Protein AF-A0A7V6CCB8-F1 (afdb_monomer)

Sequence (399 aa):
MPIMRLCKSWLSSVLPGAVVSAVFSAMLAVPVAVFADAPATVRFTAPTAHVDIALTGGLPVGWVYCRPACEAPDASVQSLIDAGGTGRLAWTGQNTALVQAMSNAVYVVAKTGPDIELHSTTNIAGRERIHRVHWDADRQVLRLTLDLPRGVGLAVSTGPAFVPESLPGFGAVYTDVRAVAVDDDGQRWIGEPDQPVGGPESLPAGAWAGIRSQFWSILLRAETAAQLVRKLPAANQPQLAFEFSAQAPVVVELAAGPVERSALTRIDPVLTGMLFAALWDWLRALCFGMLWLLESLHALVGNEGIAIMLLSLSVKILMYPLTRIADRWQQEVNRTQARLQPALTEIKAKYKGEEAHNRVLAVYREHGVHPLFTLKSLAGFLIQIPVFIAAFDMLGGNF

Mean predicted aligned error: 11.9 Å

Structure (mmCIF, N/CA/C/O backbone):
data_AF-A0A7V6CCB8-F1
#
_entry.id   AF-A0A7V6CCB8-F1
#
loop_
_atom_site.group_PDB
_atom_site.id
_atom_site.type_symbol
_atom_site.label_atom_id
_atom_site.label_alt_id
_atom_site.label_comp_id
_atom_site.label_asym_id
_atom_site.label_entity_id
_atom_site.label_seq_id
_atom_site.pdbx_PDB_ins_code
_atom_site.Cartn_x
_atom_site.Cartn_y
_atom_site.Cartn_z
_atom_site.occupancy
_atom_site.B_iso_or_equiv
_atom_site.auth_seq_id
_atom_site.auth_comp_id
_atom_site.auth_asym_id
_atom_site.auth_atom_id
_atom_site.pdbx_PDB_model_num
ATOM 1 N N . MET A 1 1 ? 55.515 30.101 -24.727 1.00 52.94 1 MET A N 1
ATOM 2 C CA . MET A 1 1 ? 55.603 31.221 -23.758 1.00 52.94 1 MET A CA 1
ATOM 3 C C . MET A 1 1 ? 56.298 32.526 -24.234 1.00 52.94 1 MET A C 1
ATOM 5 O O . MET A 1 1 ? 56.438 33.393 -23.378 1.00 52.94 1 MET A O 1
ATOM 9 N N . PRO A 1 2 ? 56.648 32.786 -25.522 1.00 42.22 2 PRO A N 1
ATOM 10 C CA . PRO A 1 2 ? 57.194 34.105 -25.903 1.00 42.22 2 PRO A CA 1
ATOM 11 C C . PRO A 1 2 ? 56.183 35.062 -26.576 1.00 42.22 2 PRO A C 1
ATOM 13 O O . PRO A 1 2 ? 56.384 36.270 -26.539 1.00 42.22 2 PRO A O 1
ATOM 16 N N . ILE A 1 3 ? 55.063 34.568 -27.124 1.00 48.31 3 ILE A N 1
ATOM 17 C CA . ILE A 1 3 ? 54.130 35.388 -27.933 1.00 48.31 3 ILE A CA 1
ATOM 18 C C . ILE A 1 3 ? 53.183 36.250 -27.066 1.00 48.31 3 ILE A C 1
ATOM 20 O O . ILE A 1 3 ? 52.912 37.400 -27.396 1.00 48.31 3 ILE A O 1
ATOM 24 N N . MET A 1 4 ? 52.752 35.765 -25.893 1.00 46.72 4 MET A N 1
ATOM 25 C CA . MET A 1 4 ? 51.851 36.518 -24.993 1.00 46.72 4 MET A CA 1
ATOM 26 C C . MET A 1 4 ? 52.515 37.705 -24.275 1.00 46.72 4 MET A C 1
ATOM 28 O O . MET A 1 4 ? 51.812 38.599 -23.809 1.00 46.72 4 MET A O 1
ATOM 32 N N . ARG A 1 5 ? 53.853 37.749 -24.179 1.00 49.47 5 ARG A N 1
ATOM 33 C CA . ARG A 1 5 ? 54.560 38.871 -23.531 1.00 49.47 5 ARG A CA 1
ATOM 34 C C . ARG A 1 5 ? 54.677 40.099 -24.439 1.00 49.47 5 ARG A C 1
ATOM 36 O O . ARG A 1 5 ? 54.606 41.212 -23.932 1.00 49.47 5 ARG A O 1
ATOM 43 N N . LEU A 1 6 ? 54.764 39.899 -25.756 1.00 48.75 6 LEU A N 1
ATOM 44 C CA . LEU A 1 6 ? 54.838 40.979 -26.750 1.00 48.75 6 LEU A CA 1
ATOM 45 C C . LEU A 1 6 ? 53.496 41.702 -26.938 1.00 48.75 6 LEU A C 1
ATOM 47 O O . LEU A 1 6 ? 53.465 42.919 -27.085 1.00 48.75 6 LEU A O 1
ATOM 51 N N . CYS A 1 7 ? 52.377 40.979 -26.852 1.00 46.53 7 CYS A N 1
ATOM 52 C CA . CYS A 1 7 ? 51.048 41.580 -27.009 1.00 46.53 7 CYS A CA 1
ATOM 53 C C . CYS A 1 7 ? 50.661 42.464 -25.804 1.00 46.53 7 CYS A C 1
ATOM 55 O O . CYS A 1 7 ? 50.013 43.500 -25.950 1.00 46.53 7 CYS A O 1
ATOM 57 N N . LYS A 1 8 ? 51.126 42.101 -24.598 1.00 48.50 8 LYS A N 1
ATOM 58 C CA . LYS A 1 8 ? 50.815 42.827 -23.359 1.00 48.50 8 LYS A CA 1
ATOM 59 C C . LYS A 1 8 ? 51.576 44.152 -23.227 1.00 48.50 8 LYS A C 1
ATOM 61 O O . LYS A 1 8 ? 51.022 45.088 -22.664 1.00 48.50 8 LYS A O 1
ATOM 66 N N . SER A 1 9 ? 52.802 44.251 -23.758 1.00 54.25 9 SER A N 1
ATOM 67 C CA . SER A 1 9 ? 53.572 45.507 -23.717 1.00 54.25 9 SER A CA 1
ATOM 68 C C . SER A 1 9 ? 53.127 46.522 -24.772 1.00 54.25 9 SER A C 1
ATOM 70 O O . SER A 1 9 ? 53.360 47.713 -24.595 1.00 54.25 9 SER A O 1
ATOM 72 N N . TRP A 1 10 ? 52.492 46.067 -25.858 1.00 52.97 10 TRP A N 1
ATOM 73 C CA . TRP A 1 10 ? 51.983 46.947 -26.913 1.00 52.97 10 TRP A CA 1
ATOM 74 C C . TRP A 1 10 ? 50.623 47.565 -26.553 1.00 52.97 10 TRP A C 1
ATOM 76 O O . TRP A 1 10 ? 50.388 48.733 -26.835 1.00 52.97 10 TRP A O 1
ATOM 86 N N . LEU A 1 11 ? 49.742 46.832 -25.859 1.00 47.94 11 LEU A N 1
ATOM 87 C CA . LEU A 1 11 ? 48.438 47.372 -25.440 1.00 47.94 11 LEU A CA 1
ATOM 88 C C . LEU A 1 11 ? 48.509 48.345 -24.249 1.00 47.94 11 LEU A C 1
ATOM 90 O O . LEU A 1 11 ? 47.610 49.166 -24.084 1.00 47.94 11 LEU A O 1
ATOM 94 N N . SER A 1 12 ? 49.555 48.285 -23.418 1.00 53.44 12 SER A N 1
ATOM 95 C CA . SER A 1 12 ? 49.697 49.168 -22.250 1.00 53.44 12 SER A CA 1
ATOM 96 C C . SER A 1 12 ? 50.191 50.580 -22.580 1.00 53.44 12 SER A C 1
ATOM 98 O O . SER A 1 12 ? 50.192 51.431 -21.696 1.00 53.44 12 SER A O 1
ATOM 100 N N . SER A 1 13 ? 50.638 50.840 -23.813 1.00 55.62 13 SER A N 1
ATOM 101 C CA . SER A 1 13 ? 51.188 52.142 -24.220 1.00 55.62 13 SER A CA 1
ATOM 102 C C . SER A 1 13 ? 50.172 53.082 -24.876 1.00 55.62 13 SER A C 1
ATOM 104 O O . SER A 1 13 ? 50.516 54.230 -25.142 1.00 55.62 13 SER A O 1
ATOM 106 N N . VAL A 1 14 ? 48.936 52.631 -25.134 1.00 57.66 14 VAL A N 1
ATOM 107 C CA . VAL A 1 14 ? 47.975 53.383 -25.968 1.00 57.66 14 VAL A CA 1
ATOM 108 C C . VAL A 1 14 ? 46.698 53.807 -25.221 1.00 57.66 14 VAL A C 1
ATOM 110 O O . VAL A 1 14 ? 45.989 54.683 -25.706 1.00 57.66 14 VAL A O 1
ATOM 113 N N . LEU A 1 15 ? 46.392 53.278 -24.026 1.00 50.84 15 LEU A N 1
ATOM 114 C CA . LEU A 1 15 ? 45.138 53.599 -23.317 1.00 50.84 15 LEU A CA 1
ATOM 115 C C . LEU A 1 15 ? 45.313 53.750 -21.789 1.00 50.84 15 LEU A C 1
ATOM 117 O O . LEU A 1 15 ? 46.013 52.944 -21.175 1.00 50.84 15 LEU A O 1
ATOM 121 N N . PRO A 1 16 ? 44.659 54.739 -21.139 1.00 50.66 16 PRO A N 1
ATOM 122 C CA . PRO A 1 16 ? 44.720 54.917 -19.689 1.00 50.66 16 PRO A CA 1
ATOM 123 C C . PRO A 1 16 ? 44.022 53.773 -18.928 1.00 50.66 16 PRO A C 1
ATOM 125 O O . PRO A 1 16 ? 42.971 53.264 -19.328 1.00 50.66 16 PRO A O 1
ATOM 128 N N . GLY A 1 17 ? 44.621 53.382 -17.796 1.00 53.06 17 GLY A N 1
ATOM 129 C CA . GLY A 1 17 ? 44.410 52.101 -17.100 1.00 53.06 17 GLY A CA 1
ATOM 130 C C . GLY A 1 17 ? 42.995 51.767 -16.610 1.00 53.06 17 GLY A C 1
ATOM 131 O O . GLY A 1 17 ? 42.741 50.616 -16.265 1.00 53.06 17 GLY A O 1
ATOM 132 N N . ALA A 1 18 ? 42.053 52.711 -16.628 1.00 52.09 18 ALA A N 1
ATOM 133 C CA . ALA A 1 18 ? 40.662 52.443 -16.259 1.00 52.09 18 ALA A CA 1
ATOM 134 C C . ALA A 1 18 ? 39.876 51.689 -17.354 1.00 52.09 18 ALA A C 1
ATOM 136 O O . ALA A 1 18 ? 38.945 50.953 -17.038 1.00 52.09 18 ALA A O 1
ATOM 137 N N . VAL A 1 19 ? 40.269 51.799 -18.632 1.00 50.69 19 VAL A N 1
ATOM 138 C CA . VAL A 1 19 ? 39.555 51.140 -19.748 1.00 50.69 19 VAL A CA 1
ATOM 139 C C . VAL A 1 19 ? 40.018 49.688 -19.949 1.00 50.69 19 VAL A C 1
ATOM 141 O O . VAL A 1 19 ? 39.228 48.830 -20.336 1.00 50.69 19 VAL A O 1
ATOM 144 N N . VAL A 1 20 ? 41.266 49.363 -19.591 1.00 48.66 20 VAL A N 1
ATOM 145 C CA . VAL A 1 20 ? 41.818 47.997 -19.713 1.00 48.66 20 VAL A CA 1
ATOM 146 C C . VAL A 1 20 ? 41.140 47.017 -18.744 1.00 48.66 20 VAL A C 1
ATOM 148 O O . VAL A 1 20 ? 40.927 45.860 -19.096 1.00 48.66 20 VAL A O 1
ATOM 151 N N . SER A 1 21 ? 40.731 47.480 -17.556 1.00 46.34 21 SER A N 1
ATOM 152 C CA . SER A 1 21 ? 40.032 46.642 -16.566 1.00 46.34 21 SER A CA 1
ATOM 153 C C . SER A 1 21 ? 38.568 46.360 -16.953 1.00 46.34 21 SER A C 1
ATOM 155 O O . SER A 1 21 ? 38.059 45.259 -16.734 1.00 46.34 21 SER A O 1
ATOM 157 N N . ALA A 1 22 ? 37.905 47.322 -17.609 1.00 45.19 22 ALA A N 1
ATOM 158 C CA . ALA A 1 22 ? 36.516 47.182 -18.051 1.00 45.19 22 ALA A CA 1
ATOM 159 C C . ALA A 1 22 ? 36.368 46.251 -19.271 1.00 45.19 22 ALA A C 1
ATOM 161 O O . ALA A 1 22 ? 35.414 45.481 -19.341 1.00 45.19 22 ALA A O 1
ATOM 162 N N . VAL A 1 23 ? 37.337 46.248 -20.195 1.00 41.94 23 VAL A N 1
ATOM 163 C CA . VAL A 1 23 ? 37.315 45.349 -21.366 1.00 41.94 23 VAL A CA 1
ATOM 164 C C . VAL A 1 23 ? 37.684 43.906 -20.985 1.00 41.94 23 VAL A C 1
ATOM 166 O O . VAL A 1 23 ? 37.127 42.969 -21.551 1.00 41.94 23 VAL A O 1
ATOM 169 N N . PHE A 1 24 ? 38.536 43.695 -19.972 1.00 38.91 24 PHE A N 1
ATOM 170 C CA . PHE A 1 24 ? 38.871 42.341 -19.498 1.00 38.91 24 PHE A CA 1
ATOM 171 C C . PHE A 1 24 ? 37.759 41.681 -18.663 1.00 38.91 24 PHE A C 1
ATOM 173 O O . PHE A 1 24 ? 37.654 40.457 -18.668 1.00 38.91 24 PHE A O 1
ATOM 180 N N . SER A 1 25 ? 36.893 42.461 -18.000 1.00 40.50 25 SER A N 1
ATOM 181 C CA . SER A 1 25 ? 35.710 41.918 -17.303 1.00 40.50 25 SER A CA 1
ATOM 182 C C . SER A 1 25 ? 34.526 41.629 -18.237 1.00 40.50 25 SER A C 1
ATOM 184 O O . SER A 1 25 ? 33.661 40.832 -17.886 1.00 40.50 25 SER A O 1
ATOM 186 N N . ALA A 1 26 ? 34.492 42.211 -19.441 1.00 37.66 26 ALA A N 1
ATOM 187 C CA . ALA A 1 26 ? 33.403 42.020 -20.406 1.00 37.66 26 ALA A CA 1
ATOM 188 C C . ALA A 1 26 ? 33.632 40.867 -21.412 1.00 37.66 26 ALA A C 1
ATOM 190 O O . ALA A 1 26 ? 32.767 40.606 -22.242 1.00 37.66 26 ALA A O 1
ATOM 191 N N . MET A 1 27 ? 34.765 40.153 -21.339 1.00 31.94 27 MET A N 1
ATOM 192 C CA . MET A 1 27 ? 35.111 39.050 -22.259 1.00 31.94 27 MET A CA 1
ATOM 193 C C . MET A 1 27 ? 35.117 37.647 -21.619 1.00 31.94 27 MET A C 1
ATOM 195 O O . MET A 1 27 ? 35.482 36.679 -22.280 1.00 31.94 27 MET A O 1
ATOM 199 N N . LEU A 1 28 ? 34.677 37.511 -20.361 1.00 36.91 28 LEU A N 1
ATOM 200 C CA . LEU A 1 28 ? 34.536 36.216 -19.666 1.00 36.91 28 LEU A CA 1
ATOM 201 C C . LEU A 1 28 ? 33.090 35.838 -19.309 1.00 36.91 28 LEU A C 1
ATOM 203 O O . LEU A 1 28 ? 32.867 34.833 -18.643 1.00 36.91 28 LEU A O 1
ATOM 207 N N . ALA A 1 29 ? 32.100 36.580 -19.803 1.00 35.62 29 ALA A N 1
ATOM 208 C CA . ALA A 1 29 ? 30.699 36.178 -19.745 1.00 35.62 29 ALA A CA 1
ATOM 209 C C . ALA A 1 29 ? 30.261 35.624 -21.106 1.00 35.62 29 ALA A C 1
ATOM 211 O O . ALA A 1 29 ? 29.453 36.222 -21.811 1.00 35.62 29 ALA A O 1
ATOM 212 N N . VAL A 1 30 ? 30.811 34.470 -21.488 1.00 32.53 30 VAL A N 1
ATOM 213 C CA . VAL A 1 30 ? 30.072 33.572 -22.378 1.00 32.53 30 VAL A CA 1
ATOM 214 C C . VAL A 1 30 ? 29.133 32.799 -21.456 1.00 32.53 30 VAL A C 1
ATOM 216 O O . VAL A 1 30 ? 29.627 32.010 -20.647 1.00 32.53 30 VAL A O 1
ATOM 219 N N . PRO A 1 31 ? 27.803 32.981 -21.526 1.00 32.75 31 PRO A N 1
ATOM 220 C CA . PRO A 1 31 ? 26.926 31.931 -21.064 1.00 32.75 31 PRO A CA 1
ATOM 221 C C . PRO A 1 31 ? 27.121 30.803 -22.076 1.00 32.75 31 PRO A C 1
ATOM 223 O O . PRO A 1 31 ? 26.492 30.779 -23.131 1.00 32.75 31 PRO A O 1
ATOM 226 N N . VAL A 1 32 ? 28.058 29.889 -21.806 1.00 32.75 32 VAL A N 1
ATOM 227 C CA . VAL A 1 32 ? 27.941 28.566 -22.407 1.00 32.75 32 VAL A CA 1
ATOM 228 C C . VAL A 1 32 ? 26.687 28.027 -21.762 1.00 32.75 32 VAL A C 1
ATOM 230 O O . VAL A 1 32 ? 26.670 27.700 -20.577 1.00 32.75 32 VAL A O 1
ATOM 233 N N . ALA A 1 33 ? 25.610 28.103 -22.531 1.00 30.17 33 ALA A N 1
ATOM 234 C CA . ALA A 1 33 ? 24.336 27.550 -22.179 1.00 30.17 33 ALA A CA 1
ATOM 235 C C . ALA A 1 33 ? 24.578 26.105 -21.746 1.00 30.17 33 ALA A C 1
ATOM 237 O O . ALA A 1 33 ? 24.904 25.240 -22.558 1.00 30.17 33 ALA A O 1
ATOM 238 N N . VAL A 1 34 ? 24.437 25.856 -20.448 1.00 29.64 34 VAL A N 1
ATOM 239 C CA . VAL A 1 34 ? 24.112 24.527 -19.954 1.00 29.64 34 VAL A CA 1
ATOM 240 C C . VAL A 1 34 ? 22.665 24.306 -20.382 1.00 29.64 34 VAL A C 1
ATOM 242 O O . VAL A 1 34 ? 21.737 24.440 -19.595 1.00 29.64 34 VAL A O 1
ATOM 245 N N . PHE A 1 35 ? 22.467 24.011 -21.666 1.00 30.62 35 PHE A N 1
ATOM 246 C CA . PHE A 1 35 ? 21.380 23.133 -22.052 1.00 30.62 35 PHE A CA 1
ATOM 247 C C . PHE A 1 35 ? 21.836 21.744 -21.615 1.00 30.62 35 PHE A C 1
ATOM 249 O O . PHE A 1 35 ? 22.402 20.971 -22.383 1.00 30.62 35 PHE A O 1
ATOM 256 N N . ALA A 1 36 ? 21.657 21.446 -20.328 1.00 35.00 36 ALA A N 1
ATOM 257 C CA . ALA A 1 36 ? 21.298 20.087 -19.988 1.00 35.00 36 ALA A CA 1
ATOM 258 C C . ALA A 1 36 ? 19.908 19.917 -20.604 1.00 35.00 36 ALA A C 1
ATOM 260 O O . ALA A 1 36 ? 18.915 20.305 -19.989 1.00 35.00 36 ALA A O 1
ATOM 261 N N . ASP A 1 37 ? 19.848 19.475 -21.865 1.00 41.03 37 ASP A N 1
ATOM 262 C CA . ASP A 1 37 ? 18.602 18.950 -22.408 1.00 41.03 37 ASP A CA 1
ATOM 263 C C . ASP A 1 37 ? 18.105 17.945 -21.373 1.00 41.03 37 ASP A C 1
ATOM 265 O O . ASP A 1 37 ? 18.846 17.040 -20.970 1.00 41.03 37 ASP A O 1
ATOM 269 N N . ALA A 1 38 ? 16.893 18.166 -20.859 1.00 50.81 38 ALA A N 1
ATOM 270 C CA . ALA A 1 38 ? 16.264 17.195 -19.985 1.00 50.81 38 ALA A CA 1
ATOM 271 C C . ALA A 1 38 ? 16.369 15.828 -20.681 1.00 50.81 38 ALA A C 1
ATOM 273 O O . ALA A 1 38 ? 16.126 15.759 -21.893 1.00 50.81 38 ALA A O 1
ATOM 274 N N . PRO A 1 39 ? 16.793 14.763 -19.975 1.00 62.59 39 PRO A N 1
ATOM 275 C CA . PRO A 1 39 ? 16.969 13.467 -20.609 1.00 62.59 39 PRO A CA 1
ATOM 276 C C . PRO A 1 39 ? 15.663 13.107 -21.307 1.00 62.59 39 PRO A C 1
ATOM 278 O O . PRO A 1 39 ? 14.598 13.202 -20.700 1.00 62.59 39 PRO A O 1
ATOM 281 N N . ALA A 1 40 ? 15.741 12.754 -22.590 1.00 86.31 40 ALA A N 1
ATOM 282 C CA . ALA A 1 40 ? 14.557 12.407 -23.358 1.00 86.31 40 ALA A CA 1
ATOM 283 C C . ALA A 1 40 ? 13.778 11.315 -22.610 1.00 86.31 40 ALA A C 1
ATOM 285 O O . ALA A 1 40 ? 14.355 10.291 -22.232 1.00 86.31 40 ALA A O 1
ATOM 286 N N . THR A 1 41 ? 12.492 11.552 -22.355 1.00 90.56 41 THR A N 1
ATOM 287 C CA . THR A 1 41 ? 11.627 10.618 -21.634 1.00 90.56 41 THR A CA 1
ATOM 288 C C . THR A 1 41 ? 10.541 10.055 -22.537 1.00 90.56 41 THR A C 1
ATOM 290 O O . THR A 1 41 ? 10.130 10.667 -23.524 1.00 90.56 41 THR A O 1
ATOM 293 N N . VAL A 1 42 ? 10.060 8.869 -22.178 1.00 90.38 42 VAL A N 1
ATOM 294 C CA . VAL A 1 42 ? 8.849 8.267 -22.731 1.00 90.38 42 VAL A CA 1
ATOM 295 C C . VAL A 1 42 ? 7.799 8.242 -21.630 1.00 90.38 42 VAL A C 1
ATOM 297 O O . VAL A 1 42 ? 8.058 7.711 -20.549 1.00 90.38 42 VAL A O 1
ATOM 300 N N . ARG A 1 43 ? 6.633 8.831 -21.904 1.00 91.25 43 ARG A N 1
ATOM 301 C CA . ARG A 1 43 ? 5.527 8.955 -20.952 1.00 91.25 43 ARG A CA 1
ATOM 302 C C . ARG A 1 43 ? 4.457 7.903 -21.207 1.00 91.25 43 ARG A C 1
ATOM 304 O O . ARG A 1 43 ? 3.963 7.777 -22.325 1.00 91.25 43 ARG A O 1
ATOM 311 N N . PHE A 1 44 ? 4.049 7.229 -20.141 1.00 89.81 44 PHE A N 1
ATOM 312 C CA . PHE A 1 44 ? 2.884 6.358 -20.083 1.00 89.81 44 PHE A CA 1
ATOM 313 C C . PHE A 1 44 ? 1.810 7.020 -19.232 1.00 89.81 44 PHE A C 1
ATOM 315 O O . PHE A 1 44 ? 2.110 7.552 -18.164 1.00 89.81 44 PHE A O 1
ATOM 322 N N . THR A 1 45 ? 0.563 6.997 -19.689 1.00 88.75 45 THR A N 1
ATOM 323 C CA . THR A 1 45 ? -0.559 7.625 -18.989 1.00 88.75 45 THR A CA 1
ATOM 324 C C . THR A 1 45 ? -1.627 6.599 -18.630 1.00 88.75 45 THR A C 1
ATOM 326 O O . THR A 1 45 ? -1.857 5.612 -19.327 1.00 88.75 45 THR A O 1
ATOM 329 N N . ALA A 1 46 ? -2.282 6.846 -17.507 1.00 88.56 46 ALA A N 1
ATOM 330 C CA . ALA A 1 46 ? -3.512 6.225 -17.053 1.00 88.56 46 ALA A CA 1
ATOM 331 C C . ALA A 1 46 ? -4.409 7.338 -16.475 1.00 88.56 46 ALA A C 1
ATOM 333 O O . ALA A 1 46 ? -3.914 8.432 -16.189 1.00 88.56 46 ALA A O 1
ATOM 334 N N . PRO A 1 47 ? -5.712 7.095 -16.254 1.00 88.00 47 PRO A N 1
ATOM 335 C CA . PRO A 1 47 ? -6.614 8.137 -15.766 1.00 88.00 47 PRO A CA 1
ATOM 336 C C . PRO A 1 47 ? -6.137 8.821 -14.476 1.00 88.00 47 PRO A C 1
ATOM 338 O O . PRO A 1 47 ? -6.252 10.036 -14.359 1.00 88.00 47 PRO A O 1
ATOM 341 N N . THR A 1 48 ? -5.558 8.072 -13.532 1.00 91.62 48 THR A N 1
ATOM 342 C CA . THR A 1 48 ? -5.125 8.591 -12.217 1.00 91.62 48 THR A CA 1
ATOM 343 C C . THR A 1 48 ? -3.613 8.560 -11.997 1.00 91.62 48 THR A C 1
ATOM 345 O O . THR A 1 48 ? -3.154 8.832 -10.892 1.00 91.62 48 THR A O 1
ATOM 348 N N . ALA A 1 49 ? -2.817 8.231 -13.017 1.00 92.19 49 ALA A N 1
ATOM 349 C CA . ALA A 1 49 ? -1.365 8.196 -12.881 1.00 92.19 49 ALA A CA 1
ATOM 350 C C . ALA A 1 49 ? -0.651 8.399 -14.217 1.00 92.19 49 ALA A C 1
ATOM 352 O O . ALA A 1 49 ? -1.175 8.057 -15.274 1.00 92.19 49 ALA A O 1
ATOM 353 N N . HIS A 1 50 ? 0.580 8.894 -14.176 1.00 91.81 50 HIS A N 1
ATOM 354 C CA . HIS A 1 50 ? 1.485 8.806 -15.317 1.00 91.81 50 HIS A CA 1
ATOM 355 C C . HIS A 1 50 ? 2.907 8.485 -14.869 1.00 91.81 50 HIS A C 1
ATOM 357 O O . HIS A 1 50 ? 3.327 8.837 -13.763 1.00 91.81 50 HIS A O 1
ATOM 363 N N . VAL A 1 51 ? 3.634 7.800 -15.746 1.00 93.19 51 VAL A N 1
ATOM 364 C CA . VAL A 1 51 ? 4.994 7.324 -15.504 1.00 93.19 51 VAL A CA 1
ATOM 365 C C . VAL A 1 51 ? 5.892 7.780 -16.641 1.00 93.19 51 VAL A C 1
ATOM 367 O O . VAL A 1 51 ? 5.593 7.539 -17.809 1.00 93.19 51 VAL A O 1
ATOM 370 N N . ASP A 1 52 ? 7.007 8.408 -16.290 1.00 92.88 52 ASP A N 1
ATOM 371 C CA . ASP A 1 52 ? 8.017 8.888 -17.224 1.00 92.88 52 ASP A CA 1
ATOM 372 C C . ASP A 1 52 ? 9.274 8.028 -17.103 1.00 92.88 52 ASP A C 1
ATOM 374 O O . ASP A 1 52 ? 9.869 7.923 -16.027 1.00 92.88 52 ASP A O 1
ATOM 378 N N . ILE A 1 53 ? 9.704 7.428 -18.211 1.00 92.69 53 ILE A N 1
ATOM 379 C CA . ILE A 1 53 ? 10.925 6.619 -18.291 1.00 92.69 53 ILE A CA 1
ATOM 380 C C . ILE A 1 53 ? 11.996 7.401 -19.026 1.00 92.69 53 ILE A C 1
ATOM 382 O O . ILE A 1 53 ? 11.772 7.836 -20.154 1.00 92.69 53 ILE A O 1
ATOM 386 N N . ALA A 1 54 ? 13.171 7.547 -18.419 1.00 92.38 54 ALA A N 1
ATOM 387 C CA . ALA A 1 54 ? 14.298 8.178 -19.087 1.00 92.38 54 ALA A CA 1
ATOM 388 C C . ALA A 1 54 ? 14.937 7.226 -20.101 1.00 92.38 54 ALA A C 1
ATOM 390 O O . ALA A 1 54 ? 15.276 6.084 -19.785 1.00 92.38 54 ALA A O 1
ATOM 391 N N . LEU A 1 55 ? 15.180 7.733 -21.310 1.00 92.19 55 LEU A N 1
ATOM 392 C CA . LEU A 1 55 ? 15.972 7.042 -22.327 1.00 92.19 55 LEU A CA 1
ATOM 393 C C . LEU A 1 55 ? 17.454 6.955 -21.942 1.00 92.19 55 LEU A C 1
ATOM 395 O O . LEU A 1 55 ? 18.189 6.148 -22.494 1.00 92.19 55 LEU A O 1
ATOM 399 N N . THR A 1 56 ? 17.904 7.735 -20.963 1.00 92.06 56 THR A N 1
ATOM 400 C CA . THR A 1 56 ? 19.177 7.514 -20.273 1.00 92.06 56 THR A CA 1
ATOM 401 C C . THR A 1 56 ? 18.951 6.614 -19.064 1.00 92.06 56 THR A C 1
ATOM 403 O O . THR A 1 56 ? 18.134 6.926 -18.200 1.00 92.06 56 THR A O 1
ATOM 406 N N . GLY A 1 57 ? 19.661 5.496 -18.990 1.00 90.62 57 GLY A N 1
ATOM 407 C CA . GLY A 1 57 ? 19.543 4.524 -17.908 1.00 90.62 57 GLY A CA 1
ATOM 408 C C . GLY A 1 57 ? 18.352 3.572 -18.034 1.00 90.62 57 GLY A C 1
ATOM 409 O O . GLY A 1 57 ? 18.429 2.478 -17.484 1.00 90.62 57 GLY A O 1
ATOM 410 N N . GLY A 1 58 ? 17.296 3.925 -18.776 1.00 90.56 58 GLY A N 1
ATOM 411 C CA . GLY A 1 58 ? 16.179 3.024 -19.084 1.00 90.56 58 GLY A CA 1
ATOM 412 C C . GLY A 1 58 ? 15.268 2.712 -17.891 1.00 90.56 58 GLY A C 1
ATOM 413 O O . GLY A 1 58 ? 14.653 1.648 -17.862 1.00 90.56 58 GLY A O 1
ATOM 414 N N . LEU A 1 59 ? 15.206 3.603 -16.895 1.00 93.12 59 LEU A N 1
ATOM 415 C CA . LEU A 1 59 ? 14.407 3.441 -15.675 1.00 93.12 59 LEU A CA 1
ATOM 416 C C . LEU A 1 59 ? 13.366 4.563 -15.512 1.00 93.12 59 LEU A C 1
ATOM 418 O O . LEU A 1 59 ? 13.542 5.649 -16.077 1.00 93.12 59 LEU A O 1
ATOM 422 N N . PRO A 1 60 ? 12.298 4.332 -14.722 1.00 93.25 60 PRO A N 1
ATOM 423 C CA . PRO A 1 60 ? 11.364 5.380 -14.326 1.00 93.25 60 PRO A CA 1
ATOM 424 C C . PRO A 1 60 ? 12.069 6.514 -13.577 1.00 93.25 60 PRO A C 1
ATOM 426 O O .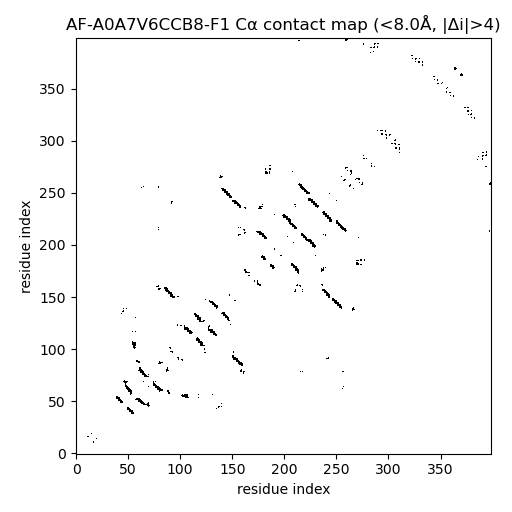 PRO A 1 60 ? 12.757 6.284 -12.581 1.00 93.25 60 PRO A O 1
ATOM 429 N N . VAL A 1 61 ? 11.866 7.739 -14.053 1.00 92.38 61 VAL A N 1
ATOM 430 C CA . VAL A 1 61 ? 12.363 8.985 -13.444 1.00 92.38 61 VAL A CA 1
ATOM 431 C C . VAL A 1 61 ? 11.237 9.899 -12.977 1.00 92.38 61 VAL A C 1
ATOM 433 O O . VAL A 1 61 ? 11.490 10.831 -12.224 1.00 92.38 61 VAL A O 1
ATOM 436 N N . GLY A 1 62 ? 10.002 9.628 -13.399 1.00 91.75 62 GLY A N 1
ATOM 437 C CA . GLY A 1 62 ? 8.804 10.301 -12.921 1.00 91.75 62 GLY A CA 1
ATOM 438 C C . GLY A 1 62 ? 7.710 9.280 -12.649 1.00 91.75 62 GLY A C 1
ATOM 439 O O . GLY A 1 62 ? 7.453 8.419 -13.487 1.00 91.75 62 GLY A O 1
ATOM 440 N N . TRP A 1 63 ? 7.065 9.368 -11.492 1.00 93.19 63 TRP A N 1
ATOM 441 C CA . TRP A 1 63 ? 5.835 8.635 -11.210 1.00 93.19 63 TRP A CA 1
ATOM 442 C C . TRP A 1 63 ? 4.909 9.538 -10.425 1.00 93.19 63 TRP A C 1
ATOM 444 O O . TRP A 1 63 ? 5.208 9.920 -9.292 1.00 93.19 63 TRP A O 1
ATOM 454 N N . VAL A 1 64 ? 3.785 9.876 -11.038 1.00 92.25 64 VAL A N 1
ATOM 455 C CA . VAL A 1 64 ? 2.854 10.864 -10.514 1.00 92.25 64 VAL A CA 1
ATOM 456 C C . VAL A 1 64 ? 1.482 10.232 -10.377 1.00 92.25 64 VAL A C 1
ATOM 458 O O . VAL A 1 64 ? 1.003 9.577 -11.300 1.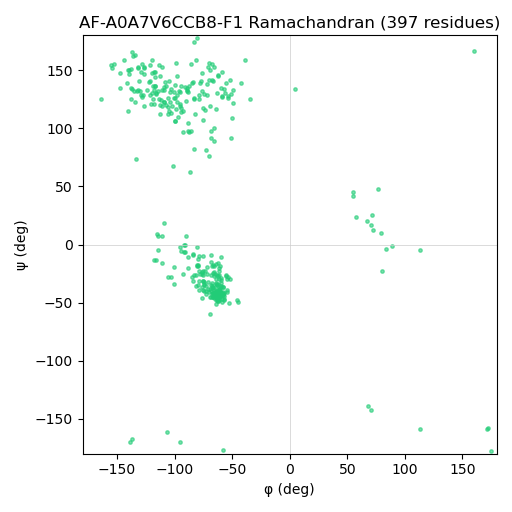00 92.25 64 VAL A O 1
ATOM 461 N N . TYR A 1 65 ? 0.856 10.453 -9.226 1.00 92.38 65 TYR A N 1
ATOM 462 C CA . TYR A 1 65 ? -0.528 10.101 -8.948 1.00 92.38 65 TYR A CA 1
ATOM 463 C C . TYR A 1 65 ? -1.401 11.357 -8.976 1.00 92.38 65 TYR A C 1
ATOM 465 O O . TYR A 1 65 ? -0.986 12.413 -8.492 1.00 92.38 65 TYR A O 1
ATOM 473 N N . CYS A 1 66 ? -2.607 11.241 -9.524 1.00 92.06 66 C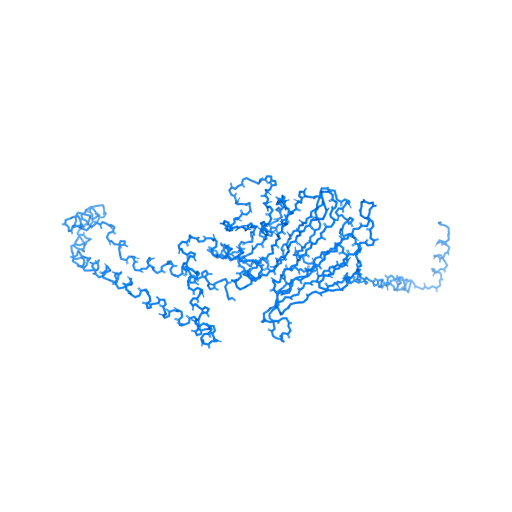YS A N 1
ATOM 474 C CA . CYS A 1 66 ? -3.563 12.335 -9.638 1.00 92.06 66 CYS A CA 1
ATOM 475 C C . CYS A 1 66 ? -4.942 11.913 -9.127 1.00 92.06 66 CYS A C 1
ATOM 477 O O . CYS A 1 66 ? -5.408 10.816 -9.441 1.00 92.06 66 CYS A O 1
ATOM 479 N N . ARG A 1 67 ? -5.644 12.812 -8.432 1.00 88.38 67 ARG A N 1
ATOM 480 C CA . ARG A 1 67 ? -7.044 12.615 -8.025 1.00 88.38 67 ARG A CA 1
ATOM 481 C C . ARG A 1 67 ? -7.879 13.857 -8.381 1.00 88.38 67 ARG A C 1
ATOM 483 O O . ARG A 1 67 ? -7.442 14.960 -8.072 1.00 88.38 67 ARG A O 1
ATOM 490 N N . PRO A 1 68 ? -9.073 13.719 -8.994 1.00 86.94 68 PRO A N 1
ATOM 491 C CA . PRO A 1 68 ? -9.728 12.469 -9.394 1.00 86.94 68 PRO A CA 1
ATOM 492 C C . PRO A 1 68 ? -9.159 11.846 -10.678 1.00 86.94 68 PRO A C 1
ATOM 494 O O . PRO A 1 68 ? -9.258 10.637 -10.839 1.00 86.94 68 PRO A O 1
ATOM 497 N N . ALA A 1 69 ? -8.558 12.638 -11.570 1.00 91.12 69 ALA A N 1
ATOM 498 C CA . ALA A 1 69 ? -7.881 12.173 -12.780 1.00 91.12 69 ALA A CA 1
ATOM 499 C C . ALA A 1 69 ? -6.805 13.183 -13.202 1.00 91.12 69 ALA A C 1
ATOM 501 O O . ALA A 1 69 ? -6.964 14.371 -12.942 1.00 91.12 69 ALA A O 1
ATOM 502 N N . CYS A 1 70 ? -5.741 12.751 -13.880 1.00 89.25 70 CYS A N 1
ATOM 503 C CA . CYS A 1 70 ? -4.647 13.640 -14.296 1.00 89.25 70 CYS A CA 1
ATOM 504 C C . CYS A 1 70 ? -5.064 14.699 -15.333 1.00 89.25 70 CYS A C 1
ATOM 506 O O . CYS A 1 70 ? -4.360 15.688 -15.501 1.00 89.25 70 CYS A O 1
ATOM 508 N N . GLU A 1 71 ? -6.187 14.502 -16.026 1.00 90.06 71 GLU A N 1
ATOM 509 C CA . GLU A 1 71 ? -6.729 15.458 -17.002 1.00 90.06 71 GLU A CA 1
ATOM 510 C C . GLU A 1 71 ? -7.672 16.497 -16.371 1.00 90.06 71 GLU A C 1
ATOM 512 O O . GLU A 1 71 ? -8.048 17.468 -17.029 1.00 90.06 71 GLU A O 1
ATOM 517 N N . ALA A 1 72 ? -8.075 16.308 -15.108 1.00 91.56 72 ALA A N 1
ATOM 518 C CA . ALA A 1 72 ? -8.994 17.223 -14.442 1.00 91.56 72 ALA A CA 1
ATOM 519 C C . ALA A 1 72 ? -8.298 18.563 -14.111 1.00 91.56 72 ALA A C 1
ATOM 521 O O . ALA A 1 72 ? -7.154 18.564 -13.653 1.00 91.56 72 ALA A O 1
ATOM 522 N N . PRO A 1 73 ? -8.969 19.715 -14.309 1.00 89.50 73 PRO A N 1
ATOM 523 C CA . PRO A 1 73 ? -8.363 21.036 -14.115 1.00 89.50 73 PRO A CA 1
ATOM 524 C C . PRO A 1 73 ? -8.002 21.340 -12.653 1.00 89.50 73 PRO A C 1
ATOM 526 O O . PRO A 1 73 ? -7.124 22.157 -12.391 1.00 89.50 73 PRO A O 1
ATOM 529 N N . ASP A 1 74 ? -8.675 20.691 -11.708 1.00 90.31 74 ASP A N 1
ATOM 530 C CA . ASP A 1 74 ? -8.513 20.808 -10.260 1.00 90.31 74 ASP A CA 1
ATOM 531 C C . ASP A 1 74 ? -7.870 19.557 -9.638 1.00 90.31 74 ASP A C 1
ATOM 533 O O . ASP A 1 74 ? -7.971 19.338 -8.430 1.00 90.31 74 ASP A O 1
ATOM 537 N N . ALA A 1 75 ? -7.203 18.732 -10.453 1.00 89.38 75 ALA A N 1
ATOM 538 C CA . ALA A 1 75 ? -6.564 17.516 -9.980 1.00 89.38 75 ALA A CA 1
ATOM 539 C C . ALA A 1 75 ? -5.512 17.817 -8.905 1.00 89.38 75 ALA A C 1
ATOM 541 O O . ALA A 1 75 ? -4.578 18.594 -9.122 1.00 89.38 75 ALA A O 1
ATOM 542 N N . SER A 1 76 ? -5.615 17.143 -7.761 1.00 89.00 76 SER A N 1
ATOM 543 C CA . SER A 1 76 ? -4.511 17.080 -6.813 1.00 89.00 76 SER A CA 1
ATOM 544 C C . SER A 1 76 ? -3.452 16.132 -7.364 1.00 89.00 76 SER A C 1
ATOM 546 O O . SER A 1 76 ? -3.758 15.020 -7.796 1.00 89.00 76 SER A O 1
ATOM 548 N N . VAL A 1 77 ? -2.203 16.592 -7.387 1.00 90.06 77 VAL A N 1
ATOM 549 C CA . VAL A 1 77 ? -1.082 15.879 -8.003 1.00 90.06 77 VAL A CA 1
ATOM 550 C C . VAL A 1 77 ? -0.039 15.580 -6.940 1.00 90.06 77 VAL A C 1
ATOM 552 O O . VAL A 1 77 ? 0.449 16.492 -6.273 1.00 90.06 77 VAL A O 1
ATOM 555 N N . GLN A 1 78 ? 0.333 14.310 -6.811 1.00 90.50 78 GLN A N 1
ATOM 556 C CA . GLN A 1 78 ? 1.410 13.871 -5.938 1.00 90.50 78 GLN A CA 1
ATOM 557 C C . GLN A 1 78 ? 2.491 13.166 -6.752 1.00 90.50 78 GLN A C 1
ATOM 559 O O . GLN A 1 78 ? 2.244 12.137 -7.378 1.00 90.50 78 GLN A O 1
ATOM 564 N N . SER A 1 79 ? 3.714 13.690 -6.696 1.00 90.50 79 SER A N 1
ATOM 565 C CA . SER A 1 79 ? 4.883 12.997 -7.237 1.00 90.50 79 SER A CA 1
ATOM 566 C C . SER A 1 79 ? 5.417 11.994 -6.215 1.00 90.50 79 SER A C 1
ATOM 568 O O . SER A 1 79 ? 5.658 12.362 -5.063 1.00 90.50 79 SER A O 1
ATOM 570 N N . LEU A 1 80 ? 5.570 10.735 -6.624 1.00 89.50 80 LEU A N 1
ATOM 571 C CA . LEU A 1 80 ? 6.121 9.638 -5.818 1.00 89.50 80 LEU A CA 1
ATOM 572 C C . LEU A 1 80 ? 7.584 9.357 -6.179 1.00 89.50 80 LEU A C 1
ATOM 574 O O . LEU A 1 80 ? 8.384 9.013 -5.308 1.00 89.50 80 LEU A O 1
ATOM 578 N N . ILE A 1 81 ? 7.918 9.535 -7.458 1.00 89.81 81 ILE A N 1
ATOM 579 C CA . ILE A 1 81 ? 9.269 9.476 -8.019 1.00 89.81 81 ILE A CA 1
ATOM 580 C C . ILE A 1 81 ? 9.456 10.745 -8.845 1.00 89.81 81 ILE A C 1
ATOM 582 O O . ILE A 1 81 ? 8.614 11.045 -9.693 1.00 89.81 81 ILE A O 1
ATOM 586 N N . ASP A 1 82 ? 10.537 11.483 -8.607 1.00 84.44 82 ASP A N 1
ATOM 587 C CA . ASP A 1 82 ? 10.783 12.781 -9.224 1.00 84.44 82 ASP A CA 1
ATOM 588 C C . ASP A 1 82 ? 12.201 12.924 -9.790 1.00 84.44 82 ASP A C 1
ATOM 590 O O . ASP A 1 82 ? 13.214 12.656 -9.138 1.00 84.44 82 ASP A O 1
ATOM 594 N N . ALA A 1 83 ? 12.278 13.413 -11.029 1.00 68.81 83 ALA A N 1
ATOM 595 C CA . ALA A 1 83 ? 13.536 13.663 -11.712 1.00 68.81 83 ALA A CA 1
ATOM 596 C C . ALA A 1 83 ? 14.276 14.826 -11.025 1.00 68.81 83 ALA A C 1
ATOM 598 O O . ALA A 1 83 ? 13.989 15.994 -11.271 1.00 68.81 83 ALA A O 1
ATOM 599 N N . GLY A 1 84 ? 15.225 14.492 -10.146 1.00 63.88 84 GLY A N 1
ATOM 600 C CA . GLY A 1 84 ? 16.037 15.453 -9.389 1.00 63.88 84 GLY A CA 1
ATOM 601 C C . GLY A 1 84 ? 15.793 15.463 -7.877 1.00 63.88 84 GLY A C 1
ATOM 602 O O . GLY A 1 84 ? 16.530 16.149 -7.167 1.00 63.88 84 GLY A O 1
ATOM 603 N N . GLY A 1 85 ? 14.821 14.698 -7.372 1.00 70.12 85 GLY A N 1
ATOM 604 C CA . GLY A 1 85 ? 14.581 14.549 -5.938 1.00 70.12 85 GLY A CA 1
ATOM 605 C C . GLY A 1 85 ? 15.252 13.324 -5.317 1.00 70.12 85 GLY A C 1
ATOM 606 O O . GLY A 1 85 ? 16.102 12.651 -5.910 1.00 70.12 85 GLY A O 1
ATOM 607 N N . THR A 1 86 ? 14.891 13.037 -4.064 1.00 72.56 86 THR A N 1
ATOM 608 C CA . THR A 1 86 ? 15.401 11.864 -3.333 1.00 72.56 86 THR A CA 1
ATOM 609 C C . THR A 1 86 ? 14.665 10.576 -3.709 1.00 72.56 86 THR A C 1
ATOM 611 O O . THR A 1 86 ? 15.193 9.488 -3.465 1.00 72.56 86 THR A O 1
ATOM 614 N N . GLY A 1 87 ? 13.479 10.683 -4.321 1.00 82.31 87 GLY A N 1
ATOM 615 C CA . GLY A 1 87 ? 12.650 9.559 -4.740 1.00 82.31 87 GLY A CA 1
ATOM 616 C C . GLY A 1 87 ? 13.011 9.090 -6.135 1.00 82.31 87 GLY A C 1
ATOM 617 O O . GLY A 1 87 ? 12.673 9.752 -7.108 1.00 82.31 87 GLY A O 1
ATOM 618 N N . ARG A 1 88 ? 13.706 7.956 -6.250 1.00 88.38 88 ARG A N 1
ATOM 619 C CA . ARG A 1 88 ? 14.200 7.466 -7.542 1.00 88.38 88 ARG A CA 1
ATOM 620 C C . ARG A 1 88 ? 14.363 5.958 -7.579 1.00 88.38 88 ARG A C 1
ATOM 622 O O . ARG A 1 88 ? 14.606 5.314 -6.557 1.00 88.38 88 ARG A O 1
ATOM 629 N N . LEU A 1 89 ? 14.305 5.425 -8.796 1.00 91.56 89 LEU A N 1
ATOM 630 C CA . LEU A 1 89 ? 14.852 4.117 -9.116 1.00 91.56 89 LEU A CA 1
ATOM 631 C C . LEU A 1 89 ? 16.269 4.283 -9.659 1.00 91.56 89 LEU A C 1
ATOM 633 O O . LEU A 1 89 ? 16.539 5.165 -10.473 1.00 91.56 89 LEU A O 1
ATOM 637 N N . ALA A 1 90 ? 17.183 3.434 -9.206 1.00 92.00 90 ALA A N 1
ATOM 638 C CA . ALA A 1 90 ? 18.572 3.465 -9.636 1.00 92.00 90 ALA A CA 1
ATOM 639 C C . ALA A 1 90 ? 19.129 2.056 -9.822 1.00 92.00 90 ALA A C 1
ATOM 641 O O . ALA A 1 90 ? 18.756 1.123 -9.115 1.00 92.00 90 ALA A O 1
ATOM 642 N N . TRP A 1 91 ? 20.083 1.912 -10.736 1.00 92.81 91 TRP A N 1
ATOM 643 C CA . TRP A 1 91 ? 20.889 0.700 -10.819 1.00 92.81 91 TRP A CA 1
ATOM 644 C C . TRP A 1 91 ? 21.775 0.567 -9.576 1.00 92.81 91 TRP A C 1
ATOM 646 O O . TRP A 1 91 ? 22.338 1.545 -9.084 1.00 92.81 91 TRP A O 1
ATOM 656 N N . THR A 1 92 ? 21.928 -0.656 -9.077 1.00 91.44 92 THR A N 1
ATOM 657 C CA . THR A 1 92 ? 22.810 -0.987 -7.947 1.00 91.44 92 THR A CA 1
ATOM 658 C C . THR A 1 92 ? 23.629 -2.229 -8.269 1.00 91.44 92 THR A C 1
ATOM 660 O O . THR A 1 92 ? 23.320 -2.960 -9.206 1.00 91.44 92 THR A O 1
ATOM 663 N N . GLY A 1 93 ? 24.702 -2.464 -7.524 1.00 88.38 93 GLY A N 1
ATOM 664 C CA . GLY A 1 93 ? 25.578 -3.610 -7.722 1.00 88.38 93 GLY A CA 1
ATOM 665 C C . GLY A 1 93 ? 26.952 -3.398 -7.107 1.00 88.38 93 GLY A C 1
ATOM 666 O O . GLY A 1 93 ? 27.329 -2.279 -6.754 1.00 88.38 93 GLY A O 1
ATOM 667 N N . GLN A 1 94 ? 27.715 -4.482 -6.992 1.00 85.75 94 GLN A N 1
ATOM 668 C CA . GLN A 1 94 ? 29.071 -4.441 -6.432 1.00 85.75 94 GLN A CA 1
ATOM 669 C C . GLN A 1 94 ? 30.088 -3.834 -7.413 1.00 85.75 94 GLN A C 1
ATOM 671 O O . GLN A 1 94 ? 31.044 -3.181 -7.002 1.00 85.75 94 GLN A O 1
ATOM 676 N N . ASN A 1 95 ? 29.878 -4.019 -8.722 1.00 89.06 95 ASN A N 1
ATOM 677 C CA . ASN A 1 95 ? 30.738 -3.462 -9.763 1.00 89.06 95 ASN A CA 1
ATOM 678 C C . ASN A 1 95 ? 30.274 -2.048 -10.144 1.00 89.06 95 ASN A C 1
ATOM 680 O O . ASN A 1 95 ? 29.383 -1.875 -10.975 1.00 89.06 95 ASN A O 1
ATOM 684 N N . THR A 1 96 ? 30.901 -1.032 -9.551 1.00 90.25 96 THR A N 1
ATOM 685 C CA . THR A 1 96 ? 30.550 0.383 -9.757 1.00 90.25 96 THR A CA 1
ATOM 686 C C . THR A 1 96 ? 30.687 0.836 -11.209 1.00 90.25 96 THR A C 1
ATOM 688 O O . THR A 1 96 ? 29.836 1.582 -11.685 1.00 90.25 96 THR A O 1
ATOM 691 N N . ALA A 1 97 ? 31.696 0.351 -11.940 1.00 90.44 97 ALA A N 1
ATOM 692 C CA . ALA A 1 97 ? 31.873 0.676 -13.356 1.00 90.44 97 ALA A CA 1
ATOM 693 C C . ALA A 1 97 ? 30.709 0.143 -14.203 1.00 90.44 97 ALA A C 1
ATOM 695 O O . ALA A 1 97 ? 30.215 0.831 -15.093 1.00 90.44 97 ALA A O 1
ATOM 696 N N . LEU A 1 98 ? 30.227 -1.062 -13.891 1.00 90.31 98 LEU A N 1
ATOM 697 C CA . LEU A 1 98 ? 29.081 -1.663 -14.567 1.00 90.31 98 LEU A CA 1
ATOM 698 C C . LEU A 1 98 ? 27.766 -0.954 -14.214 1.00 90.31 98 LEU A C 1
ATOM 700 O O . LEU A 1 98 ? 26.958 -0.697 -15.100 1.00 90.31 98 LEU A O 1
ATOM 704 N N . VAL A 1 99 ? 27.571 -0.581 -12.946 1.00 91.25 99 VAL A N 1
ATOM 705 C CA . VAL A 1 99 ? 26.415 0.220 -12.499 1.00 91.25 99 VAL A CA 1
ATOM 706 C C . VAL A 1 99 ? 26.395 1.593 -13.176 1.00 91.25 99 VAL A C 1
ATOM 708 O O . VAL A 1 99 ? 25.338 2.059 -13.605 1.00 91.25 99 VAL A O 1
ATOM 711 N N . GLN A 1 100 ? 27.557 2.230 -13.321 1.00 91.81 100 GLN A N 1
ATOM 712 C CA . GLN A 1 100 ? 27.689 3.501 -14.027 1.00 91.81 100 GLN A CA 1
ATOM 713 C C . GLN A 1 100 ? 27.438 3.338 -15.532 1.00 91.81 100 GLN A C 1
ATOM 715 O O . GLN A 1 100 ? 26.755 4.171 -16.120 1.00 91.81 100 GLN A O 1
ATOM 720 N N . ALA A 1 101 ? 27.919 2.249 -16.144 1.00 91.50 101 ALA A N 1
ATOM 721 C CA . ALA A 1 101 ? 27.620 1.927 -17.538 1.00 91.50 101 ALA A CA 1
ATOM 722 C C . ALA A 1 101 ? 26.113 1.733 -17.766 1.00 91.50 101 ALA A C 1
ATOM 724 O O . ALA A 1 101 ? 25.585 2.278 -18.727 1.00 91.50 101 ALA A O 1
ATOM 725 N N . MET A 1 102 ? 25.414 1.036 -16.862 1.00 92.62 102 MET A N 1
ATOM 726 C CA . MET A 1 102 ? 23.951 0.897 -16.905 1.00 92.62 102 MET A CA 1
ATOM 727 C C . MET A 1 102 ? 23.243 2.247 -16.737 1.00 92.62 102 MET A C 1
ATOM 729 O O . MET A 1 102 ? 22.351 2.567 -17.510 1.00 92.62 102 MET A O 1
ATOM 733 N N . SER A 1 103 ? 23.662 3.063 -15.764 1.00 91.88 103 SER A N 1
ATOM 734 C CA . SER A 1 103 ? 23.061 4.380 -15.484 1.00 91.88 103 SER A CA 1
ATOM 735 C C . SER A 1 103 ? 23.224 5.378 -16.629 1.00 91.88 103 SER A C 1
ATOM 737 O O . SER A 1 103 ? 22.334 6.188 -16.865 1.00 91.88 103 SER A O 1
ATOM 739 N N . ASN A 1 104 ? 24.341 5.299 -17.353 1.00 92.56 104 ASN A N 1
ATOM 740 C CA . ASN A 1 104 ? 24.654 6.192 -18.467 1.00 92.56 104 ASN A CA 1
ATOM 741 C C . ASN A 1 104 ? 24.263 5.614 -19.832 1.00 92.56 104 ASN A C 1
ATOM 743 O O . ASN A 1 104 ? 24.469 6.274 -20.850 1.00 92.56 104 ASN A O 1
ATOM 747 N N . ALA A 1 105 ? 23.747 4.384 -19.874 1.00 91.44 105 ALA A N 1
ATOM 748 C CA . ALA A 1 105 ? 23.379 3.739 -21.119 1.00 91.44 105 ALA A CA 1
ATOM 749 C C . ALA A 1 105 ? 22.261 4.517 -21.810 1.00 91.44 105 ALA A C 1
ATOM 751 O O . ALA A 1 105 ? 21.239 4.832 -21.201 1.00 91.44 105 ALA A O 1
ATOM 752 N N . VAL A 1 106 ? 22.456 4.806 -23.091 1.00 92.06 106 VAL A N 1
ATOM 753 C CA . VAL A 1 106 ? 21.434 5.443 -23.919 1.00 92.06 106 VAL A CA 1
ATOM 754 C C . VAL A 1 106 ? 20.569 4.358 -24.541 1.00 92.06 106 VAL A C 1
ATOM 756 O O . VAL A 1 106 ? 21.081 3.381 -25.088 1.00 92.06 106 VAL A O 1
ATOM 759 N N . TYR A 1 107 ? 19.260 4.535 -24.450 1.00 91.81 107 TYR A N 1
ATOM 760 C CA . TYR A 1 107 ? 18.252 3.672 -25.034 1.00 91.81 107 TYR A CA 1
ATOM 761 C C . TYR A 1 107 ? 17.519 4.404 -26.150 1.00 91.81 107 TYR A C 1
ATOM 763 O O . TYR A 1 107 ? 17.266 5.605 -26.075 1.00 91.81 107 TYR A O 1
ATOM 771 N N . VAL A 1 108 ? 17.146 3.657 -27.180 1.00 90.12 108 VAL A N 1
ATOM 772 C CA . VAL A 1 108 ? 16.237 4.113 -28.229 1.00 90.12 108 VAL A CA 1
ATOM 773 C C . VAL A 1 108 ? 14.985 3.255 -28.217 1.00 90.12 108 VAL A C 1
ATOM 775 O O . VAL A 1 108 ? 15.027 2.069 -27.886 1.00 90.12 108 VAL A O 1
ATOM 778 N N . VAL A 1 109 ? 13.860 3.860 -28.583 1.00 90.81 109 VAL A N 1
ATOM 779 C CA . VAL A 1 109 ? 12.602 3.134 -28.744 1.00 90.81 109 VAL A CA 1
ATOM 780 C C . VAL A 1 109 ? 12.668 2.349 -30.052 1.00 90.81 109 VAL A C 1
ATOM 782 O O . VAL A 1 109 ? 12.612 2.931 -31.132 1.00 90.81 109 VAL A O 1
ATOM 785 N N . ALA A 1 110 ? 12.810 1.030 -29.951 1.00 83.25 110 ALA A N 1
ATOM 786 C CA . ALA A 1 110 ? 12.910 0.131 -31.098 1.00 83.25 110 ALA A CA 1
ATOM 787 C C . ALA A 1 110 ? 11.533 -0.264 -31.650 1.00 83.25 110 ALA A C 1
ATOM 789 O O . ALA A 1 110 ? 11.374 -0.478 -32.852 1.00 83.25 110 ALA A O 1
ATOM 790 N N . LYS A 1 111 ? 10.524 -0.350 -30.777 1.00 81.69 111 LYS A N 1
ATOM 791 C CA . LYS A 1 111 ? 9.148 -0.683 -31.150 1.00 81.69 111 LYS A CA 1
ATOM 792 C C . LYS A 1 111 ? 8.161 0.025 -30.231 1.00 81.69 111 LYS A C 1
ATOM 794 O O . LYS A 1 111 ? 8.335 0.016 -29.014 1.00 81.69 111 LYS A O 1
ATOM 799 N N . THR A 1 112 ? 7.126 0.606 -30.831 1.00 75.50 112 THR A N 1
ATOM 800 C CA . THR A 1 112 ? 5.963 1.171 -30.141 1.00 75.50 112 THR A CA 1
ATOM 801 C C . THR A 1 112 ? 4.742 0.275 -30.369 1.00 75.50 112 THR A C 1
ATOM 803 O O . THR A 1 112 ? 4.551 -0.288 -31.448 1.00 75.50 112 THR A O 1
ATOM 806 N N . GLY A 1 113 ? 3.941 0.086 -29.324 1.00 68.31 113 GLY A N 1
ATOM 807 C CA . GLY A 1 113 ? 2.806 -0.835 -29.274 1.00 68.31 113 GLY A CA 1
ATOM 808 C C . GLY A 1 113 ? 2.258 -0.912 -27.842 1.00 68.31 113 GLY A C 1
ATOM 809 O O . GLY A 1 113 ? 2.519 0.010 -27.070 1.00 68.31 113 GLY A O 1
ATOM 810 N N . PRO A 1 114 ? 1.542 -1.986 -27.455 1.00 68.50 114 PRO A N 1
ATOM 811 C CA . PRO A 1 114 ? 1.201 -2.217 -26.045 1.00 68.50 114 PRO A CA 1
ATOM 812 C C . PRO A 1 114 ? 2.457 -2.403 -25.173 1.00 68.50 114 PRO A C 1
ATOM 814 O O . PRO A 1 114 ? 2.449 -2.064 -23.996 1.00 68.50 114 PRO A O 1
ATOM 817 N N . ASP A 1 115 ? 3.548 -2.883 -25.776 1.00 76.25 115 ASP A N 1
ATOM 818 C CA . ASP A 1 115 ? 4.883 -2.949 -25.185 1.00 76.25 115 ASP A CA 1
ATOM 819 C C . ASP A 1 115 ? 5.801 -1.949 -25.887 1.00 76.25 115 ASP A C 1
ATOM 821 O O . ASP A 1 115 ? 5.868 -1.920 -27.122 1.00 76.25 115 ASP A O 1
ATOM 825 N N . ILE A 1 116 ? 6.545 -1.169 -25.107 1.00 82.88 116 ILE A N 1
ATOM 826 C CA . ILE A 1 116 ? 7.646 -0.349 -25.604 1.00 82.88 116 ILE A CA 1
ATOM 827 C C . ILE A 1 116 ? 8.943 -1.123 -25.414 1.00 82.88 116 ILE A C 1
ATOM 829 O O . ILE A 1 116 ? 9.330 -1.493 -24.306 1.00 82.88 116 ILE A O 1
ATOM 833 N N . GLU A 1 117 ? 9.638 -1.363 -26.518 1.00 87.12 117 GLU A N 1
ATOM 834 C CA . GLU A 1 117 ? 10.938 -2.020 -26.498 1.00 87.12 117 GLU A CA 1
ATOM 835 C C . GLU A 1 117 ? 12.051 -0.971 -26.564 1.00 87.12 117 GLU A C 1
ATOM 837 O O . GLU A 1 117 ? 12.105 -0.161 -27.491 1.00 87.12 117 GLU A O 1
ATOM 842 N N . LEU A 1 118 ? 12.925 -0.983 -25.559 1.00 87.69 118 LEU A N 1
ATOM 843 C CA . LEU A 1 118 ? 14.066 -0.091 -25.406 1.00 87.69 118 LEU A CA 1
ATOM 844 C C . LEU A 1 118 ? 15.350 -0.859 -25.734 1.00 87.69 118 LEU A C 1
ATOM 846 O O . LEU A 1 118 ? 15.728 -1.799 -25.030 1.00 87.69 118 LEU A O 1
ATOM 850 N N . HIS A 1 119 ? 16.035 -0.463 -26.803 1.00 89.56 119 HIS A N 1
ATOM 851 C CA . HIS A 1 119 ? 17.321 -1.046 -27.203 1.00 89.56 119 HIS A CA 1
ATOM 852 C C . HIS A 1 119 ? 18.450 -0.132 -26.754 1.00 89.56 119 HIS A C 1
ATOM 854 O O . HIS A 1 119 ? 18.431 1.065 -27.043 1.00 89.56 119 HIS A O 1
ATOM 860 N N . SER A 1 120 ? 19.416 -0.676 -26.015 1.00 88.06 120 SER A N 1
ATOM 861 C CA . SER A 1 120 ? 20.571 0.098 -25.579 1.00 88.06 120 SER A CA 1
ATOM 862 C C . SER A 1 120 ? 21.525 0.308 -26.746 1.00 88.06 120 SER A C 1
ATOM 864 O O . SER A 1 120 ? 22.134 -0.631 -27.236 1.00 88.06 120 SER A O 1
ATOM 866 N N . THR A 1 121 ? 21.746 1.553 -27.147 1.00 80.69 121 THR A N 1
ATOM 867 C CA . THR A 1 121 ? 22.765 1.884 -28.154 1.00 80.69 121 THR A CA 1
ATOM 868 C C . THR A 1 121 ? 24.181 1.831 -27.581 1.00 80.69 121 THR A C 1
ATOM 870 O O . THR A 1 121 ? 25.168 1.902 -28.313 1.00 80.69 121 THR A O 1
ATOM 873 N N . THR A 1 122 ? 24.298 1.713 -26.256 1.00 81.19 122 THR A N 1
ATOM 874 C CA . THR A 1 122 ? 25.566 1.632 -25.538 1.00 81.19 122 THR A CA 1
ATOM 875 C C . THR A 1 122 ? 25.928 0.172 -25.287 1.00 81.19 122 THR A C 1
ATOM 877 O O . THR A 1 122 ? 25.125 -0.613 -24.792 1.00 81.19 122 THR A O 1
ATOM 880 N N . ASN A 1 123 ? 27.168 -0.210 -25.594 1.00 84.00 123 ASN A N 1
ATOM 881 C CA . ASN A 1 123 ? 27.643 -1.556 -25.299 1.00 84.00 123 ASN A CA 1
ATOM 882 C C . ASN A 1 123 ? 27.888 -1.709 -23.786 1.00 84.00 123 ASN A C 1
ATOM 884 O O . ASN A 1 123 ? 28.774 -1.059 -23.227 1.00 84.00 123 ASN A O 1
ATOM 888 N N . ILE A 1 124 ? 27.121 -2.585 -23.128 1.00 84.88 124 ILE A N 1
ATOM 889 C CA . ILE A 1 124 ? 27.236 -2.848 -21.690 1.00 84.88 124 ILE A CA 1
ATOM 890 C C . ILE A 1 124 ? 27.759 -4.269 -21.474 1.00 84.88 124 ILE A C 1
ATOM 892 O O . ILE A 1 124 ? 27.066 -5.269 -21.707 1.00 84.88 124 ILE A O 1
ATOM 896 N N . ALA A 1 125 ? 28.988 -4.356 -20.961 1.00 85.00 125 ALA A N 1
ATOM 897 C CA . ALA A 1 125 ? 29.699 -5.616 -20.740 1.00 85.00 125 ALA A CA 1
ATOM 898 C C . ALA A 1 125 ? 29.814 -6.480 -22.014 1.00 85.00 125 ALA A C 1
ATOM 900 O O . ALA A 1 125 ? 29.581 -7.687 -21.985 1.00 85.00 125 ALA A O 1
ATOM 901 N N . GLY A 1 126 ? 30.169 -5.855 -23.138 1.00 82.31 126 GLY A N 1
ATOM 902 C CA . GLY A 1 126 ? 30.508 -6.534 -24.391 1.00 82.31 126 GLY A CA 1
ATOM 903 C C . GLY A 1 126 ? 29.333 -6.808 -25.332 1.00 82.31 126 GLY A C 1
ATOM 904 O O . GLY A 1 126 ? 29.568 -7.325 -26.421 1.00 82.31 126 GLY A O 1
ATOM 905 N N . ARG A 1 127 ? 28.092 -6.454 -24.974 1.00 87.88 127 ARG A N 1
ATOM 906 C CA . ARG A 1 127 ? 26.915 -6.655 -25.831 1.00 87.88 127 ARG A CA 1
ATOM 907 C C . ARG A 1 127 ? 25.891 -5.533 -25.715 1.00 87.88 127 ARG A C 1
ATOM 909 O O . ARG A 1 127 ? 25.838 -4.820 -24.713 1.00 87.88 127 ARG A O 1
ATOM 916 N N . GLU A 1 128 ? 25.067 -5.437 -26.747 1.00 87.06 128 GLU A N 1
ATOM 917 C CA . GLU A 1 128 ? 23.810 -4.699 -26.718 1.00 87.06 128 GLU A CA 1
ATOM 918 C C . GLU A 1 128 ? 22.857 -5.317 -25.684 1.00 87.06 128 GLU A C 1
ATOM 920 O O . GLU A 1 128 ? 22.863 -6.534 -25.459 1.00 87.06 128 GLU A O 1
ATOM 925 N N . ARG A 1 129 ? 22.065 -4.469 -25.027 1.00 89.69 129 ARG A N 1
ATOM 926 C CA . ARG A 1 129 ? 21.066 -4.881 -24.036 1.00 89.69 129 ARG A CA 1
ATOM 927 C C . ARG A 1 129 ? 19.691 -4.456 -24.501 1.00 89.69 129 ARG A C 1
ATOM 929 O O . ARG A 1 129 ? 19.506 -3.331 -24.956 1.00 89.69 129 ARG A O 1
ATOM 936 N N . ILE A 1 130 ? 18.733 -5.358 -24.344 1.00 90.12 130 ILE A N 1
ATOM 937 C CA . ILE A 1 130 ? 17.340 -5.126 -24.710 1.00 90.12 130 ILE A CA 1
ATOM 938 C C . ILE A 1 130 ? 16.518 -5.108 -23.427 1.00 90.12 130 ILE A C 1
ATOM 940 O O . ILE A 1 130 ? 16.576 -6.039 -22.620 1.00 90.12 130 ILE A O 1
ATOM 944 N N . HIS A 1 131 ? 15.770 -4.034 -23.219 1.00 91.75 131 HIS A N 1
ATOM 945 C CA . HIS A 1 131 ? 14.827 -3.893 -22.118 1.00 91.75 131 HIS A CA 1
ATOM 946 C C . HIS A 1 131 ? 13.430 -3.730 -22.698 1.00 91.75 131 HIS A C 1
ATOM 948 O O . HIS A 1 131 ? 13.226 -2.953 -23.625 1.00 91.75 131 HIS A O 1
ATOM 954 N N . ARG A 1 132 ? 12.454 -4.472 -22.177 1.00 92.69 132 ARG A N 1
ATOM 955 C CA . ARG A 1 132 ? 11.050 -4.287 -22.567 1.00 92.69 132 ARG A CA 1
ATOM 956 C C . ARG A 1 132 ? 10.287 -3.676 -21.418 1.00 92.69 132 ARG A C 1
ATOM 958 O O . ARG A 1 132 ? 10.406 -4.141 -20.286 1.00 92.69 132 ARG A O 1
ATOM 965 N N . VAL A 1 133 ? 9.511 -2.657 -21.737 1.00 92.38 133 VAL A N 1
ATOM 966 C CA . VAL A 1 133 ? 8.663 -1.935 -20.807 1.00 92.38 133 VAL A CA 1
ATOM 967 C C . VAL A 1 133 ? 7.225 -2.114 -21.260 1.00 92.38 133 VAL A C 1
ATOM 969 O O . VAL A 1 133 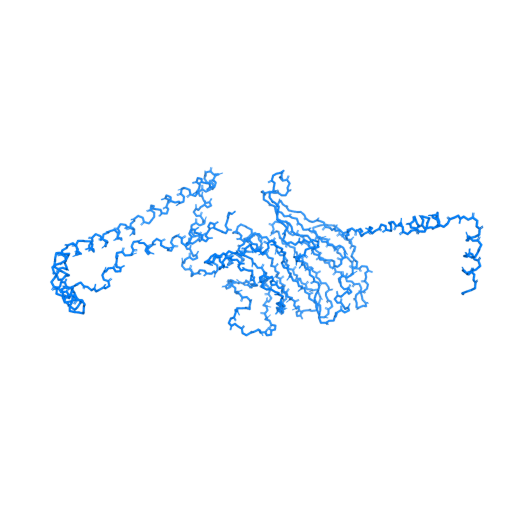? 6.860 -1.720 -22.365 1.00 92.38 133 VAL A O 1
ATOM 972 N N . HIS A 1 134 ? 6.408 -2.675 -20.384 1.00 92.25 134 HIS A N 1
ATOM 973 C CA . HIS A 1 134 ? 4.970 -2.753 -20.559 1.00 92.25 134 HIS A CA 1
ATOM 974 C C . HIS A 1 134 ? 4.289 -1.946 -19.458 1.00 92.25 134 HIS A C 1
ATOM 976 O O . HIS A 1 134 ? 4.607 -2.117 -18.280 1.00 92.25 134 HIS A O 1
ATOM 982 N N . TRP A 1 135 ? 3.359 -1.074 -19.836 1.00 91.12 135 TRP A N 1
ATOM 983 C CA . TRP A 1 135 ? 2.505 -0.362 -18.893 1.00 91.12 135 TRP A CA 1
ATOM 984 C C . TRP A 1 135 ? 1.105 -0.959 -18.942 1.00 91.12 135 TRP A C 1
ATOM 986 O O . TRP A 1 135 ? 0.395 -0.807 -19.936 1.00 91.12 135 TRP A O 1
ATOM 996 N N . ASP A 1 136 ? 0.711 -1.613 -17.855 1.00 91.31 136 ASP A N 1
ATOM 997 C CA . ASP A 1 136 ? -0.658 -2.064 -17.658 1.00 91.31 136 ASP A CA 1
ATOM 998 C C . ASP A 1 136 ? -1.454 -0.902 -17.051 1.00 91.31 136 ASP A C 1
ATOM 1000 O O . ASP A 1 136 ? -1.379 -0.642 -15.849 1.00 91.31 136 ASP A O 1
ATOM 1004 N N . ALA A 1 137 ? -2.175 -0.158 -17.893 1.00 86.94 137 ALA A N 1
ATOM 1005 C CA . ALA A 1 137 ? -2.952 1.005 -17.464 1.00 86.94 137 ALA A CA 1
ATOM 1006 C C . ALA A 1 137 ? -4.127 0.640 -16.540 1.00 86.94 137 ALA A C 1
ATOM 1008 O O . ALA A 1 137 ? -4.522 1.468 -15.713 1.00 86.94 137 ALA A O 1
ATOM 1009 N N . ASP A 1 138 ? -4.657 -0.582 -16.654 1.00 88.56 138 ASP A N 1
ATOM 1010 C CA . ASP A 1 138 ? -5.780 -1.050 -15.846 1.00 88.56 138 ASP A CA 1
ATOM 1011 C C . ASP A 1 138 ? -5.318 -1.385 -14.430 1.00 88.56 138 ASP A C 1
ATOM 1013 O O . ASP A 1 138 ? -5.944 -0.923 -13.470 1.00 88.56 138 ASP A O 1
ATOM 1017 N N . ARG A 1 139 ? -4.199 -2.119 -14.302 1.00 91.81 139 ARG A N 1
ATOM 1018 C CA . ARG A 1 139 ? -3.556 -2.450 -13.016 1.00 91.81 139 ARG A CA 1
ATOM 1019 C C . ARG A 1 139 ? -2.699 -1.313 -12.447 1.00 91.81 139 ARG A C 1
ATOM 1021 O O . ARG A 1 139 ? -2.389 -1.333 -11.261 1.00 91.81 139 ARG A O 1
ATOM 1028 N N . GLN A 1 140 ? -2.325 -0.331 -13.270 1.00 91.44 140 GLN A N 1
ATOM 1029 C CA . GLN A 1 140 ? -1.320 0.706 -12.978 1.00 91.44 140 GLN A CA 1
ATOM 1030 C C . GLN A 1 140 ? 0.038 0.126 -12.564 1.00 91.44 140 GLN A C 1
ATOM 1032 O O . GLN A 1 140 ? 0.698 0.608 -11.640 1.00 91.44 140 GLN A O 1
ATOM 1037 N N . VAL A 1 141 ? 0.447 -0.932 -13.264 1.00 94.56 141 VAL A N 1
ATOM 1038 C CA . VAL A 1 141 ? 1.690 -1.664 -13.012 1.00 94.56 141 VAL A CA 1
ATOM 1039 C C . VAL A 1 141 ? 2.630 -1.493 -14.193 1.00 94.56 141 VAL A C 1
ATOM 1041 O O . VAL A 1 141 ? 2.256 -1.694 -15.349 1.00 94.56 141 VAL A O 1
ATOM 1044 N N . LEU A 1 142 ? 3.884 -1.167 -13.894 1.00 94.81 142 LEU A N 1
ATOM 1045 C CA . LEU A 1 142 ? 4.949 -1.119 -14.880 1.00 94.81 142 LEU A CA 1
ATOM 1046 C C . LEU A 1 142 ? 5.732 -2.432 -14.850 1.00 94.81 142 LEU A C 1
ATOM 1048 O O . LEU A 1 142 ? 6.471 -2.705 -13.904 1.00 94.81 142 LEU A O 1
ATOM 1052 N N . ARG A 1 143 ? 5.598 -3.241 -15.898 1.00 95.38 143 ARG A N 1
ATOM 1053 C CA . ARG A 1 143 ? 6.328 -4.500 -16.053 1.00 95.38 143 ARG A CA 1
ATOM 1054 C C . ARG A 1 143 ? 7.589 -4.274 -16.885 1.00 95.38 143 ARG A C 1
ATOM 1056 O O . ARG A 1 143 ? 7.531 -3.917 -18.059 1.00 95.38 143 ARG A O 1
ATOM 1063 N N . LEU A 1 144 ? 8.741 -4.518 -16.271 1.00 94.00 144 LEU A N 1
ATOM 1064 C CA . LEU A 1 144 ? 10.071 -4.396 -16.852 1.00 94.00 144 LEU A CA 1
ATOM 1065 C C . LEU A 1 144 ? 10.666 -5.785 -17.097 1.00 94.00 144 LEU A C 1
ATOM 1067 O O . LEU A 1 144 ? 10.871 -6.558 -16.165 1.00 94.00 144 LEU A O 1
ATOM 1071 N N . THR A 1 145 ? 10.989 -6.097 -18.349 1.00 94.12 145 THR A N 1
ATOM 1072 C CA . THR A 1 145 ? 11.810 -7.264 -18.705 1.00 94.12 145 THR A CA 1
ATOM 1073 C C . THR A 1 145 ? 13.233 -6.787 -18.957 1.00 94.12 145 THR A C 1
ATOM 1075 O O . THR A 1 145 ? 13.504 -6.144 -19.973 1.00 94.12 145 THR A O 1
ATOM 1078 N N . LEU A 1 146 ? 14.133 -7.080 -18.022 1.00 92.12 146 LEU A N 1
ATOM 1079 C CA . LEU A 1 146 ? 15.471 -6.504 -17.956 1.00 92.12 146 LEU A CA 1
ATOM 1080 C C . LEU A 1 146 ? 16.551 -7.534 -18.301 1.00 92.12 146 LEU A C 1
ATOM 1082 O O . LEU A 1 146 ? 16.700 -8.569 -17.648 1.00 92.12 146 LEU A O 1
ATOM 1086 N N . ASP A 1 147 ? 17.358 -7.218 -19.308 1.00 91.12 147 ASP A N 1
ATOM 1087 C CA . ASP A 1 147 ? 18.582 -7.944 -19.644 1.00 91.12 147 ASP A CA 1
ATOM 1088 C C . ASP A 1 147 ? 19.751 -7.457 -18.773 1.00 91.12 147 ASP A C 1
ATOM 1090 O O . ASP A 1 147 ? 20.536 -6.594 -19.173 1.00 91.12 147 ASP A O 1
ATOM 1094 N N . LEU A 1 148 ? 19.836 -7.984 -17.550 1.00 89.00 148 LEU A N 1
ATOM 1095 C CA . LEU A 1 148 ? 20.825 -7.557 -16.561 1.00 89.00 148 LEU A CA 1
ATOM 1096 C C . LEU A 1 148 ? 22.122 -8.379 -16.625 1.00 89.00 148 LEU A C 1
ATOM 1098 O O . LEU A 1 148 ? 22.085 -9.614 -16.668 1.00 89.00 148 LEU A O 1
ATOM 1102 N N . PRO A 1 149 ? 23.300 -7.734 -16.572 1.00 87.44 149 PRO A N 1
ATOM 1103 C CA . PRO A 1 149 ? 24.548 -8.436 -16.313 1.00 87.44 149 PRO A CA 1
ATOM 1104 C C . PRO A 1 149 ? 24.605 -8.928 -14.853 1.00 87.44 149 PRO A C 1
ATOM 1106 O O . PRO A 1 149 ? 23.948 -8.386 -13.964 1.00 87.44 149 PRO A O 1
ATOM 1109 N N . ARG A 1 150 ? 25.413 -9.964 -14.588 1.00 84.50 150 ARG A N 1
ATOM 1110 C CA . ARG A 1 150 ? 25.553 -10.544 -13.239 1.00 84.50 150 ARG A CA 1
ATOM 1111 C C . ARG A 1 150 ? 25.991 -9.485 -12.222 1.00 84.50 150 ARG A C 1
ATOM 1113 O O . ARG A 1 150 ? 26.950 -8.756 -12.469 1.00 84.50 150 ARG A O 1
ATOM 1120 N N . GLY A 1 151 ? 25.331 -9.464 -11.066 1.00 82.56 151 GLY A N 1
ATOM 1121 C CA . GLY A 1 151 ? 25.663 -8.561 -9.961 1.00 82.56 151 GLY A CA 1
ATOM 1122 C C . GLY A 1 151 ? 25.145 -7.130 -10.125 1.00 82.56 151 GLY A C 1
ATOM 1123 O O . GLY A 1 151 ? 25.538 -6.271 -9.336 1.00 82.56 151 GLY A O 1
ATOM 1124 N N . VAL A 1 152 ? 24.292 -6.869 -11.125 1.00 89.06 152 VAL A N 1
ATOM 1125 C CA . VAL A 1 152 ? 23.492 -5.641 -11.219 1.00 89.06 152 VAL A CA 1
ATOM 1126 C C . VAL A 1 152 ? 22.075 -5.917 -10.734 1.00 89.06 152 VAL A C 1
ATOM 1128 O O . VAL A 1 152 ? 21.469 -6.932 -11.071 1.00 89.06 152 VAL A O 1
ATOM 1131 N N . GLY A 1 153 ? 21.553 -4.985 -9.953 1.00 90.44 153 GLY A N 1
ATOM 1132 C CA . GLY A 1 153 ? 20.216 -4.999 -9.394 1.00 90.44 153 GLY A CA 1
ATOM 1133 C C . GLY A 1 153 ? 19.543 -3.634 -9.492 1.00 90.44 153 GLY A C 1
ATOM 1134 O O . GLY A 1 153 ? 20.044 -2.720 -10.154 1.00 90.44 153 GLY A O 1
ATOM 1135 N N . LEU A 1 154 ? 18.428 -3.483 -8.785 1.00 92.12 154 LEU A N 1
ATOM 1136 C CA . LEU A 1 154 ? 17.664 -2.236 -8.708 1.00 92.12 154 LEU A CA 1
ATOM 1137 C C . LEU A 1 154 ? 17.633 -1.711 -7.281 1.00 92.12 154 LEU A C 1
ATOM 1139 O O . LEU A 1 154 ? 17.562 -2.486 -6.341 1.00 92.12 154 LEU A O 1
ATOM 1143 N N . ALA A 1 155 ? 17.667 -0.401 -7.106 1.00 90.81 155 ALA A N 1
ATOM 1144 C CA . ALA A 1 155 ? 17.433 0.243 -5.830 1.00 90.81 155 ALA A CA 1
ATOM 1145 C C . ALA A 1 155 ? 16.256 1.208 -5.936 1.00 90.81 155 ALA A C 1
ATOM 1147 O O . ALA A 1 155 ? 16.114 1.908 -6.938 1.00 90.81 155 ALA A O 1
ATOM 1148 N N . VAL A 1 156 ? 15.444 1.243 -4.887 1.00 90.25 156 VAL A N 1
ATOM 1149 C CA . VAL A 1 156 ? 14.320 2.158 -4.712 1.00 90.25 156 VAL A CA 1
ATOM 1150 C C . VAL A 1 156 ? 14.618 3.048 -3.512 1.00 90.25 156 VAL A C 1
ATOM 1152 O O . VAL A 1 156 ? 14.959 2.562 -2.428 1.00 90.25 156 VAL A O 1
ATOM 1155 N N . SER A 1 157 ? 14.480 4.354 -3.703 1.00 86.75 157 SER A N 1
ATOM 1156 C CA . SER A 1 157 ? 14.510 5.353 -2.638 1.00 86.75 157 SER A CA 1
ATOM 1157 C C . SER A 1 157 ? 13.263 6.222 -2.695 1.00 86.75 157 SER A C 1
ATOM 1159 O O . SER A 1 157 ? 12.673 6.399 -3.761 1.00 86.75 157 SER A O 1
ATOM 1161 N N . THR A 1 158 ? 12.861 6.773 -1.553 1.00 83.94 158 THR A N 1
ATOM 1162 C CA . THR A 1 158 ? 11.654 7.597 -1.452 1.00 83.94 158 THR A CA 1
ATOM 1163 C C . THR A 1 158 ? 11.926 9.095 -1.509 1.00 83.94 158 THR A C 1
ATOM 1165 O O . THR A 1 158 ? 12.930 9.598 -0.994 1.00 83.94 158 THR A O 1
ATOM 1168 N N . GLY A 1 159 ? 10.985 9.810 -2.125 1.00 78.12 159 GLY A N 1
ATOM 1169 C CA . GLY A 1 159 ? 10.954 11.267 -2.186 1.00 78.12 159 GLY A CA 1
ATOM 1170 C C . GLY A 1 159 ? 10.395 11.906 -0.909 1.00 78.12 159 GLY A C 1
ATOM 1171 O O . GLY A 1 159 ? 9.907 11.195 -0.025 1.00 78.12 159 GLY A O 1
ATOM 1172 N N . PRO A 1 160 ? 10.372 13.247 -0.834 1.00 74.62 160 PRO A N 1
ATOM 1173 C CA . PRO A 1 160 ? 9.735 13.989 0.257 1.00 74.62 160 PRO A CA 1
ATOM 1174 C C . PRO A 1 160 ? 8.258 13.629 0.475 1.00 74.62 160 PRO A C 1
ATOM 1176 O O . PRO A 1 160 ? 7.783 13.694 1.598 1.00 74.62 160 PRO A O 1
ATOM 1179 N N . ALA A 1 161 ? 7.552 13.173 -0.567 1.00 77.50 161 ALA A N 1
ATOM 1180 C CA . ALA A 1 161 ? 6.164 12.701 -0.494 1.00 77.50 161 ALA A CA 1
ATOM 1181 C C . ALA A 1 161 ? 5.928 11.602 0.554 1.00 77.50 161 ALA A C 1
ATOM 1183 O O . ALA A 1 161 ? 4.835 11.467 1.098 1.00 77.50 161 ALA A O 1
ATOM 1184 N N . PHE A 1 162 ? 6.957 10.797 0.817 1.00 79.31 162 PHE A N 1
ATOM 1185 C CA . PHE A 1 162 ? 6.895 9.726 1.799 1.00 79.31 162 PHE A CA 1
ATOM 1186 C C . PHE A 1 162 ? 7.265 10.192 3.191 1.00 79.31 162 PHE A C 1
ATOM 1188 O O . PHE A 1 162 ? 6.913 9.484 4.118 1.00 79.31 162 PHE A O 1
ATOM 1195 N N . VAL A 1 163 ? 7.970 11.316 3.338 1.00 73.56 163 VAL A N 1
ATOM 1196 C CA . VAL A 1 163 ? 8.513 11.795 4.610 1.00 73.56 163 VAL A CA 1
ATOM 1197 C C . VAL A 1 163 ? 7.491 12.740 5.242 1.00 73.56 163 VAL A C 1
ATOM 1199 O O . VAL A 1 163 ? 7.442 13.913 4.870 1.00 73.56 163 VAL A O 1
ATOM 1202 N N . PRO A 1 164 ? 6.645 12.265 6.170 1.00 67.25 164 PRO A N 1
ATOM 1203 C CA . PRO A 1 164 ? 5.695 13.136 6.840 1.00 67.25 164 PRO A CA 1
ATOM 1204 C C . PRO A 1 164 ? 6.421 14.131 7.746 1.00 67.25 164 PRO A C 1
ATOM 1206 O O . PRO A 1 164 ? 7.524 13.878 8.241 1.00 67.25 164 PRO A O 1
ATOM 1209 N N . GLU A 1 165 ? 5.767 15.262 7.995 1.00 68.94 165 GLU A N 1
ATOM 1210 C CA . GLU A 1 165 ? 6.188 16.191 9.037 1.00 68.94 165 GLU A CA 1
ATOM 1211 C C . GLU A 1 165 ? 6.176 15.468 10.391 1.00 68.94 165 GLU A C 1
ATOM 1213 O O . GLU A 1 165 ? 5.247 14.720 10.703 1.00 68.94 165 GLU A O 1
ATOM 1218 N N . SER A 1 166 ? 7.230 15.641 11.192 1.00 70.12 166 SER A N 1
ATOM 1219 C CA . SER A 1 166 ? 7.337 14.952 12.478 1.00 70.12 166 SER A CA 1
ATOM 1220 C C . SER A 1 166 ? 6.218 15.410 13.413 1.00 70.12 166 SER A C 1
ATOM 1222 O O . SER A 1 166 ? 6.178 16.577 13.810 1.00 70.12 166 SER A O 1
ATOM 1224 N N . LEU A 1 167 ? 5.337 14.492 13.803 1.00 73.81 167 LEU A N 1
ATOM 1225 C CA . LEU A 1 167 ? 4.253 14.779 14.736 1.00 73.81 167 LEU A CA 1
ATOM 1226 C C . LEU A 1 167 ? 4.722 14.550 16.181 1.00 73.81 167 LEU A C 1
ATOM 1228 O O . LEU A 1 167 ? 5.301 13.503 16.477 1.00 73.81 167 LEU A O 1
ATOM 1232 N N . PRO A 1 168 ? 4.464 15.483 17.115 1.00 75.31 168 PRO A N 1
ATOM 1233 C CA . PRO A 1 168 ? 4.793 15.276 18.519 1.00 75.31 168 PRO A CA 1
ATOM 1234 C C . PRO A 1 168 ? 3.869 14.235 19.178 1.00 75.31 168 PRO A C 1
ATOM 1236 O O . PRO A 1 168 ? 2.701 14.073 18.817 1.00 75.31 168 PRO A O 1
ATOM 1239 N N . GLY A 1 169 ? 4.377 13.558 20.210 1.00 78.69 169 GLY A N 1
ATOM 1240 C CA . GLY A 1 169 ? 3.598 12.623 21.031 1.00 78.69 169 GLY A CA 1
ATOM 1241 C C . GLY A 1 169 ? 3.220 11.327 20.303 1.00 78.69 169 GLY A C 1
ATOM 1242 O O . GLY A 1 169 ? 4.003 10.792 19.524 1.00 78.69 169 GLY A O 1
ATOM 1243 N N . PHE A 1 170 ? 2.013 10.809 20.560 1.00 70.44 170 PHE A N 1
ATOM 1244 C CA . PHE A 1 170 ? 1.521 9.553 19.966 1.00 70.44 170 PHE A CA 1
ATOM 1245 C C . PHE A 1 170 ? 1.357 9.609 18.438 1.00 70.44 170 PHE A C 1
ATOM 1247 O O . PHE A 1 170 ? 1.288 8.562 17.799 1.00 70.44 170 PHE A O 1
ATOM 1254 N N . GLY A 1 171 ? 1.333 10.810 17.846 1.00 67.38 171 GLY A N 1
ATOM 1255 C CA . GLY A 1 171 ? 1.288 10.994 16.394 1.00 67.38 171 GLY A CA 1
ATOM 1256 C C . GLY A 1 171 ? 2.542 10.485 15.678 1.00 67.38 171 GLY A C 1
ATOM 1257 O O . GLY A 1 171 ? 2.451 10.082 14.523 1.00 67.38 171 GLY A O 1
ATOM 1258 N N . ALA A 1 172 ? 3.688 10.424 16.369 1.00 71.25 172 ALA A N 1
ATOM 1259 C CA . ALA A 1 172 ? 4.952 9.964 15.793 1.00 71.25 172 ALA A CA 1
ATOM 1260 C C . ALA A 1 172 ? 4.884 8.518 15.262 1.00 71.25 172 ALA A C 1
ATOM 1262 O O . ALA A 1 172 ? 5.527 8.195 14.268 1.00 71.25 172 ALA A O 1
ATOM 1263 N N . VAL A 1 173 ? 4.045 7.664 15.863 1.00 68.38 173 VAL A N 1
ATOM 1264 C CA . VAL A 1 173 ? 3.856 6.260 15.442 1.00 68.38 173 VAL A CA 1
ATOM 1265 C C . VAL A 1 173 ? 3.323 6.151 14.005 1.00 68.38 173 VAL A C 1
ATOM 1267 O O . VAL A 1 173 ? 3.577 5.161 13.319 1.00 68.38 173 VAL A O 1
ATOM 1270 N N . TYR A 1 174 ? 2.620 7.182 13.531 1.00 69.31 174 TYR A N 1
ATOM 1271 C CA . TYR A 1 174 ? 2.052 7.251 12.183 1.00 69.31 174 TYR A CA 1
ATOM 1272 C C . TYR A 1 174 ? 2.989 7.922 11.171 1.00 69.31 174 TYR A C 1
ATOM 1274 O O . TYR A 1 174 ? 2.712 7.919 9.974 1.00 69.31 174 TYR A O 1
ATOM 1282 N N . THR A 1 175 ? 4.114 8.478 11.634 1.00 73.44 175 THR A N 1
ATOM 1283 C CA . THR A 1 175 ? 5.064 9.198 10.775 1.00 73.44 175 THR A CA 1
ATOM 1284 C C . THR A 1 175 ? 6.174 8.320 10.194 1.00 73.44 175 THR A C 1
ATOM 1286 O O . THR A 1 175 ? 7.012 8.810 9.440 1.00 73.44 175 THR A O 1
ATOM 1289 N N . ASP A 1 176 ? 6.184 7.025 10.506 1.00 77.56 176 ASP A N 1
ATOM 1290 C CA . ASP A 1 176 ? 7.256 6.124 10.087 1.00 77.56 176 ASP A CA 1
ATOM 1291 C C . ASP A 1 176 ? 7.127 5.682 8.624 1.00 77.56 176 ASP A C 1
ATOM 1293 O O . ASP A 1 176 ? 6.120 5.111 8.197 1.00 77.56 176 ASP A O 1
ATOM 1297 N N . VAL A 1 177 ? 8.218 5.848 7.881 1.00 84.06 177 VAL A N 1
ATOM 1298 C CA . VAL A 1 177 ? 8.432 5.274 6.553 1.00 84.06 177 VAL A CA 1
ATOM 1299 C C . VAL A 1 177 ? 9.204 3.978 6.706 1.00 84.06 177 VAL A C 1
ATOM 1301 O O . VAL A 1 177 ? 10.334 3.959 7.203 1.00 84.06 177 VAL A O 1
ATOM 1304 N N . ARG A 1 178 ? 8.607 2.871 6.270 1.00 83.62 178 ARG A N 1
ATOM 1305 C CA . ARG A 1 178 ? 9.149 1.534 6.515 1.00 83.62 178 ARG A CA 1
ATOM 1306 C C . ARG A 1 178 ? 9.240 0.705 5.249 1.00 83.62 178 ARG A C 1
ATOM 1308 O O . ARG A 1 178 ? 8.426 0.819 4.334 1.00 83.62 178 ARG A O 1
ATOM 1315 N N . ALA A 1 179 ? 10.252 -0.153 5.236 1.00 86.94 179 ALA A N 1
ATOM 1316 C CA . ALA A 1 179 ? 10.377 -1.213 4.259 1.00 86.94 179 ALA A CA 1
ATOM 1317 C C . ALA A 1 179 ? 9.435 -2.367 4.625 1.00 86.94 179 ALA A C 1
ATOM 1319 O O . ALA A 1 179 ? 9.309 -2.724 5.799 1.00 86.94 179 ALA A O 1
ATOM 1320 N N . VAL A 1 180 ? 8.779 -2.940 3.624 1.00 89.06 180 VAL A N 1
ATOM 1321 C CA . VAL A 1 180 ? 7.804 -4.021 3.775 1.00 89.06 180 VAL A CA 1
ATOM 1322 C C . VAL A 1 180 ? 7.980 -5.073 2.704 1.00 89.06 180 VAL A C 1
ATOM 1324 O O . VAL A 1 180 ? 8.384 -4.760 1.585 1.00 89.06 180 VAL A O 1
ATOM 1327 N N . ALA A 1 181 ? 7.628 -6.305 3.050 1.00 90.88 181 ALA A N 1
ATOM 1328 C CA . ALA A 1 181 ? 7.326 -7.362 2.101 1.00 90.88 181 ALA A CA 1
ATOM 1329 C C . ALA A 1 181 ? 5.873 -7.800 2.293 1.00 90.88 181 ALA A C 1
ATOM 1331 O O . ALA A 1 181 ? 5.338 -7.718 3.400 1.00 90.88 181 ALA A O 1
ATOM 1332 N N . VAL A 1 182 ? 5.240 -8.214 1.204 1.00 92.69 182 VAL A N 1
ATOM 1333 C CA . VAL A 1 182 ? 3.844 -8.631 1.157 1.00 92.69 182 VAL A CA 1
ATOM 1334 C C . VAL A 1 182 ? 3.737 -9.867 0.279 1.00 92.69 182 VAL A C 1
ATOM 1336 O O . VAL A 1 182 ? 4.169 -9.868 -0.878 1.00 92.69 182 VAL A O 1
ATOM 1339 N N . ASP A 1 183 ? 3.160 -10.910 0.847 1.00 90.56 183 ASP A N 1
ATOM 1340 C CA . ASP A 1 183 ? 2.864 -12.185 0.206 1.00 90.56 183 ASP A CA 1
ATOM 1341 C C . ASP A 1 183 ? 1.477 -12.673 0.660 1.00 90.56 183 ASP A C 1
ATOM 1343 O O . ASP A 1 183 ? 0.711 -11.919 1.270 1.00 90.56 183 ASP A O 1
ATOM 1347 N N . ASP A 1 184 ? 1.128 -13.916 0.328 1.00 88.00 184 ASP A N 1
ATOM 1348 C CA . ASP A 1 184 ? -0.171 -14.507 0.666 1.00 88.00 184 ASP A CA 1
ATOM 1349 C C . ASP A 1 184 ? -0.418 -14.599 2.187 1.00 88.00 184 ASP A C 1
ATOM 1351 O O . ASP A 1 184 ? -1.575 -14.621 2.615 1.00 88.00 184 ASP A O 1
ATOM 1355 N N . ASP A 1 185 ? 0.643 -14.597 3.005 1.00 84.81 185 ASP A N 1
ATOM 1356 C CA . ASP A 1 185 ? 0.555 -14.608 4.470 1.00 84.81 185 ASP A CA 1
ATOM 1357 C C . ASP A 1 185 ? 0.353 -13.193 5.054 1.00 84.81 185 ASP A C 1
ATOM 1359 O O . ASP A 1 185 ? 0.048 -13.032 6.240 1.00 84.81 185 ASP A O 1
ATOM 1363 N N . GLY A 1 186 ? 0.459 -12.152 4.221 1.00 85.00 186 GLY A N 1
ATOM 1364 C CA . GLY A 1 186 ? 0.196 -10.759 4.565 1.00 85.00 186 GLY A CA 1
ATOM 1365 C C . GLY A 1 186 ? 1.442 -9.877 4.535 1.00 85.00 186 GLY A C 1
ATOM 1366 O O . GLY A 1 186 ? 2.426 -10.150 3.853 1.00 85.00 186 GLY A O 1
ATOM 1367 N N . GLN A 1 187 ? 1.382 -8.745 5.243 1.00 88.69 187 GLN A N 1
ATOM 1368 C CA . GLN A 1 187 ? 2.496 -7.800 5.303 1.00 88.69 187 GLN A CA 1
ATOM 1369 C C . GLN A 1 187 ? 3.447 -8.128 6.458 1.00 88.69 187 GLN A C 1
ATOM 1371 O O . GLN A 1 187 ? 3.027 -8.243 7.608 1.00 88.69 187 GLN A O 1
ATOM 1376 N N . ARG A 1 188 ? 4.749 -8.108 6.169 1.00 87.00 188 ARG A N 1
ATOM 1377 C CA . ARG A 1 188 ? 5.839 -8.164 7.151 1.00 87.00 188 ARG A CA 1
ATOM 1378 C C . ARG A 1 188 ? 6.766 -6.953 7.025 1.00 87.00 188 ARG A C 1
ATOM 1380 O O . ARG A 1 188 ? 7.071 -6.505 5.918 1.00 87.00 188 ARG A O 1
ATOM 1387 N N . TRP A 1 189 ? 7.212 -6.409 8.157 1.00 84.12 189 TRP A N 1
ATOM 1388 C CA . TRP A 1 189 ? 8.187 -5.316 8.180 1.00 84.12 189 TRP A CA 1
ATOM 1389 C C . TRP A 1 189 ? 9.590 -5.850 7.904 1.00 84.12 189 TRP A C 1
ATOM 1391 O O . TRP A 1 189 ? 9.969 -6.916 8.382 1.00 84.12 189 TRP A O 1
ATOM 1401 N N . ILE A 1 190 ? 10.366 -5.094 7.133 1.00 79.19 190 ILE A N 1
ATOM 1402 C CA . ILE A 1 190 ? 11.746 -5.441 6.801 1.00 79.19 190 ILE A CA 1
ATOM 1403 C C . ILE A 1 190 ? 12.685 -4.597 7.664 1.00 79.19 190 ILE A C 1
ATOM 1405 O O . ILE A 1 190 ? 12.698 -3.364 7.575 1.00 79.19 190 ILE A O 1
ATOM 1409 N N . GLY A 1 191 ? 13.501 -5.269 8.479 1.00 67.38 191 GLY A N 1
ATOM 1410 C CA . GLY A 1 191 ? 14.487 -4.628 9.347 1.00 67.38 191 GLY A CA 1
ATOM 1411 C C . GLY A 1 191 ? 13.891 -3.978 10.599 1.00 67.38 191 GLY A C 1
ATOM 1412 O O . GLY A 1 191 ? 14.231 -2.825 10.891 1.00 67.38 191 GLY A O 1
ATOM 1413 N N . GLU A 1 192 ? 13.020 -4.719 11.297 1.00 60.94 192 GLU A N 1
ATOM 1414 C CA . GLU A 1 192 ? 12.484 -4.419 12.637 1.00 60.94 192 GLU A CA 1
ATOM 1415 C C . GLU A 1 192 ? 13.607 -3.898 13.569 1.00 60.94 192 GLU A C 1
ATOM 1417 O O . GLU A 1 192 ? 14.709 -4.449 13.521 1.00 60.94 192 GLU A O 1
ATOM 1422 N N . PRO A 1 193 ? 13.382 -2.875 14.421 1.00 51.03 193 PRO A N 1
ATOM 1423 C CA . PRO A 1 193 ? 14.420 -2.314 15.301 1.00 51.03 193 PRO A CA 1
ATOM 1424 C C . PRO A 1 193 ? 15.134 -3.341 16.195 1.00 51.03 193 PRO A C 1
ATOM 1426 O O . PRO A 1 193 ? 16.301 -3.148 16.533 1.00 51.03 193 PRO A O 1
ATOM 1429 N N . ASP A 1 194 ? 14.443 -4.432 16.539 1.00 50.97 194 ASP A N 1
ATOM 1430 C CA . ASP A 1 194 ? 14.947 -5.515 17.391 1.00 50.97 194 ASP A CA 1
ATOM 1431 C C . ASP A 1 194 ? 15.633 -6.646 16.608 1.00 50.97 194 ASP A C 1
ATOM 1433 O O . ASP A 1 194 ? 16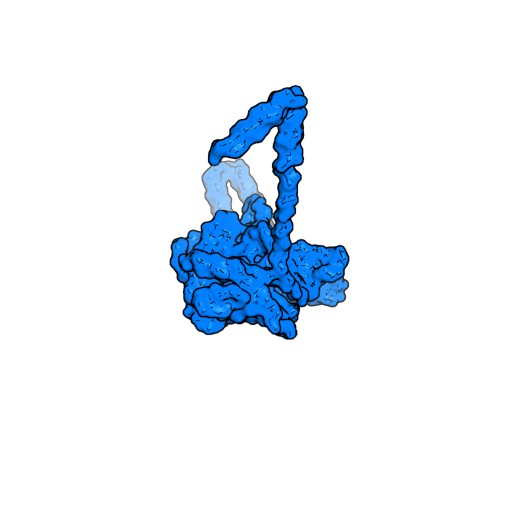.224 -7.551 17.204 1.00 50.97 194 ASP A O 1
ATOM 1437 N N . GLN A 1 195 ? 15.590 -6.615 15.271 1.00 51.44 195 GLN A N 1
ATOM 1438 C CA . GLN A 1 195 ? 16.409 -7.506 14.462 1.00 51.44 195 GLN A CA 1
ATOM 1439 C C . GLN A 1 195 ? 17.806 -6.887 14.329 1.00 51.44 195 GLN A C 1
ATOM 1441 O O . GLN A 1 195 ? 17.925 -5.739 13.887 1.00 51.44 195 GLN A O 1
ATOM 1446 N N . PRO A 1 196 ? 18.886 -7.613 14.694 1.00 51.38 196 PRO A N 1
ATOM 1447 C CA . PRO A 1 196 ? 20.239 -7.135 14.429 1.00 51.38 196 PRO A CA 1
ATOM 1448 C C . PRO A 1 196 ? 20.322 -6.772 12.949 1.00 51.38 196 PRO A C 1
ATOM 1450 O O . PRO A 1 196 ? 19.714 -7.479 12.151 1.00 51.38 196 PRO A O 1
ATOM 1453 N N . VAL A 1 197 ? 21.026 -5.683 12.599 1.00 53.75 197 VAL A N 1
ATOM 1454 C CA . VAL A 1 197 ? 21.230 -5.236 11.206 1.00 53.75 197 VAL A CA 1
ATOM 1455 C C . VAL A 1 197 ? 21.745 -6.430 10.404 1.00 53.75 197 VAL A C 1
ATOM 1457 O O . VAL A 1 197 ? 22.931 -6.758 10.427 1.00 53.75 197 VAL A O 1
ATOM 1460 N N . GLY A 1 198 ? 20.801 -7.154 9.816 1.00 50.34 198 GLY A N 1
ATOM 1461 C CA . GLY A 1 198 ? 21.018 -8.491 9.309 1.00 50.34 198 GLY A CA 1
ATOM 1462 C C . GLY A 1 198 ? 21.658 -8.406 7.944 1.00 50.34 198 GLY A C 1
ATOM 1463 O O . GLY A 1 198 ? 21.571 -7.384 7.262 1.00 50.34 198 GLY A O 1
ATOM 1464 N N . GLY A 1 199 ? 22.304 -9.497 7.545 1.00 59.62 199 GLY A N 1
ATOM 1465 C CA . GLY A 1 199 ? 22.724 -9.679 6.163 1.00 59.62 199 GLY A CA 1
ATOM 1466 C C . GLY A 1 199 ? 21.541 -9.614 5.180 1.00 59.62 199 GLY A C 1
ATOM 1467 O O . GLY A 1 199 ? 20.402 -9.371 5.577 1.00 59.62 199 GLY A O 1
ATOM 1468 N N . PRO A 1 200 ? 21.804 -9.838 3.886 1.00 70.69 200 PRO A N 1
ATOM 1469 C CA . PRO A 1 200 ? 20.782 -9.782 2.848 1.00 70.69 200 PRO A CA 1
ATOM 1470 C C . PRO A 1 200 ? 19.560 -10.633 3.211 1.00 70.69 200 PRO A C 1
ATOM 1472 O O . PRO A 1 200 ? 19.697 -11.805 3.565 1.00 70.69 200 PRO A O 1
ATOM 1475 N N . GLU A 1 201 ? 18.371 -10.048 3.118 1.00 78.25 201 GLU A N 1
ATOM 1476 C CA . GLU A 1 201 ? 17.124 -10.749 3.401 1.00 78.25 201 GLU A CA 1
ATOM 1477 C C . GLU A 1 201 ? 16.606 -11.433 2.132 1.00 78.25 201 GLU A C 1
ATOM 1479 O O . GLU A 1 201 ? 16.544 -10.823 1.066 1.00 78.25 201 GLU A O 1
ATOM 1484 N N . SER A 1 202 ? 16.240 -12.712 2.222 1.00 83.19 202 SER A N 1
ATOM 1485 C CA . SER A 1 202 ? 15.745 -13.464 1.066 1.00 83.19 202 SER A CA 1
ATOM 1486 C C . SER A 1 202 ? 14.280 -13.128 0.782 1.00 83.19 202 SER A C 1
ATOM 1488 O O . SER A 1 202 ? 13.419 -13.303 1.642 1.00 83.19 202 SER A O 1
ATOM 1490 N N . LEU A 1 203 ? 13.986 -12.711 -0.449 1.00 85.69 203 LEU A N 1
ATOM 1491 C CA . LEU A 1 203 ? 12.635 -12.505 -0.961 1.00 85.69 203 LEU A CA 1
ATOM 1492 C C . LEU A 1 203 ? 12.248 -13.663 -1.892 1.00 85.69 203 LEU A C 1
ATOM 1494 O O . LEU A 1 203 ? 12.959 -13.913 -2.876 1.00 85.69 203 LEU A O 1
ATOM 1498 N N . PRO A 1 204 ? 11.146 -14.383 -1.605 1.00 87.12 204 PRO A N 1
ATOM 1499 C CA . PRO A 1 204 ? 10.681 -15.449 -2.476 1.00 87.12 204 PRO A CA 1
ATOM 1500 C C . PRO A 1 204 ? 10.223 -14.885 -3.826 1.00 87.12 204 PRO A C 1
ATOM 1502 O O . PRO A 1 204 ? 9.804 -13.732 -3.940 1.00 87.12 204 PRO A O 1
ATOM 1505 N N . ALA A 1 205 ? 10.316 -15.720 -4.859 1.00 89.06 205 ALA A N 1
ATOM 1506 C CA . ALA A 1 205 ? 9.814 -15.393 -6.186 1.00 89.06 205 ALA A CA 1
ATOM 1507 C C . ALA A 1 205 ? 8.325 -15.025 -6.119 1.00 89.06 205 ALA A C 1
ATOM 1509 O O . ALA A 1 205 ? 7.527 -15.755 -5.536 1.00 89.06 205 ALA A O 1
ATOM 1510 N N . GLY A 1 206 ? 7.956 -13.900 -6.725 1.00 90.12 206 GLY A N 1
ATOM 1511 C CA . GLY A 1 206 ? 6.575 -13.444 -6.805 1.00 90.12 206 GLY A CA 1
ATOM 1512 C C . GLY A 1 206 ? 6.058 -12.667 -5.593 1.00 90.12 206 GLY A C 1
ATOM 1513 O O . GLY A 1 206 ? 4.943 -12.164 -5.698 1.00 90.12 206 GLY A O 1
ATOM 1514 N N . ALA A 1 207 ? 6.826 -12.504 -4.509 1.00 92.00 207 ALA A N 1
ATOM 1515 C CA . ALA A 1 207 ? 6.445 -11.610 -3.412 1.00 92.00 207 ALA A CA 1
ATOM 1516 C C . ALA A 1 207 ? 6.671 -10.136 -3.775 1.00 92.00 207 ALA A C 1
ATOM 1518 O O . ALA A 1 207 ? 7.613 -9.788 -4.496 1.00 92.00 207 ALA A O 1
ATOM 1519 N N . TRP A 1 208 ? 5.815 -9.267 -3.241 1.00 95.06 208 TRP A N 1
ATOM 1520 C CA . TRP A 1 208 ? 5.980 -7.822 -3.327 1.00 95.06 208 TRP A CA 1
ATOM 1521 C C . TRP A 1 208 ? 6.887 -7.341 -2.199 1.00 95.06 208 TRP A C 1
ATOM 1523 O O . TRP A 1 208 ? 6.758 -7.777 -1.060 1.00 95.06 208 TRP A O 1
ATOM 1533 N N . ALA A 1 209 ? 7.792 -6.414 -2.483 1.00 93.25 209 ALA A N 1
ATOM 1534 C CA . ALA A 1 209 ? 8.583 -5.747 -1.462 1.00 93.25 209 ALA A CA 1
ATOM 1535 C C . ALA A 1 209 ? 8.907 -4.313 -1.865 1.00 93.25 209 ALA A C 1
ATOM 1537 O O . ALA A 1 209 ? 9.055 -3.991 -3.041 1.00 93.25 209 ALA A O 1
ATOM 1538 N N . GLY A 1 210 ? 9.011 -3.424 -0.889 1.00 91.81 210 GLY A N 1
ATOM 1539 C CA . GLY A 1 210 ? 9.190 -2.012 -1.174 1.00 91.81 210 GLY A CA 1
ATOM 1540 C C . GLY A 1 210 ? 9.084 -1.140 0.058 1.00 91.81 210 GLY A C 1
ATOM 1541 O O . GLY A 1 210 ? 9.283 -1.595 1.182 1.00 91.81 210 GLY A O 1
ATOM 1542 N N . ILE A 1 211 ? 8.796 0.135 -0.162 1.00 90.06 211 ILE A N 1
ATOM 1543 C CA . ILE A 1 211 ? 8.736 1.151 0.883 1.00 90.06 211 ILE A CA 1
ATOM 1544 C C . ILE A 1 211 ? 7.313 1.693 0.951 1.00 90.06 211 ILE A C 1
ATOM 1546 O O . ILE A 1 211 ? 6.710 1.997 -0.077 1.00 90.06 211 ILE A O 1
ATOM 1550 N N . ARG A 1 212 ? 6.790 1.851 2.167 1.00 90.00 212 ARG A N 1
ATOM 1551 C CA . ARG A 1 212 ? 5.503 2.500 2.419 1.00 90.00 212 ARG A CA 1
ATOM 1552 C C . ARG A 1 212 ? 5.594 3.546 3.522 1.00 90.00 212 ARG A C 1
ATOM 1554 O O . ARG A 1 212 ? 6.393 3.417 4.449 1.00 90.00 212 ARG A O 1
ATOM 1561 N N . SER A 1 213 ? 4.725 4.542 3.435 1.00 88.00 213 SER A N 1
ATOM 1562 C CA . SER A 1 213 ? 4.321 5.405 4.544 1.00 88.00 213 SER A CA 1
ATOM 1563 C C . SER A 1 213 ? 2.891 5.036 4.976 1.00 88.00 213 SER A C 1
ATOM 1565 O O . SER A 1 213 ? 2.398 3.937 4.679 1.00 88.00 213 SER A O 1
ATOM 1567 N N . GLN A 1 214 ? 2.217 5.936 5.695 1.00 84.88 214 GLN A N 1
ATOM 1568 C CA . GLN A 1 214 ? 0.782 5.828 5.959 1.00 84.88 214 GLN A CA 1
ATOM 1569 C C . GLN A 1 214 ? -0.043 5.901 4.665 1.00 84.88 214 GLN A C 1
ATOM 1571 O O . GLN A 1 214 ? -0.962 5.106 4.497 1.00 84.88 214 GLN A O 1
ATOM 1576 N N . PHE A 1 215 ? 0.304 6.821 3.759 1.00 86.88 215 PHE A N 1
ATOM 1577 C CA . PHE A 1 215 ? -0.528 7.163 2.600 1.00 86.88 215 PHE A CA 1
ATOM 1578 C C . PHE A 1 215 ? -0.003 6.616 1.278 1.00 86.88 215 PHE A C 1
ATOM 1580 O O . PHE A 1 215 ? -0.793 6.383 0.372 1.00 86.88 215 PHE A O 1
ATOM 1587 N N . TRP A 1 216 ? 1.308 6.409 1.148 1.00 91.25 216 TRP A N 1
ATOM 1588 C CA . TRP A 1 216 ? 1.948 6.116 -0.135 1.00 91.25 216 TRP A CA 1
ATOM 1589 C C . TRP A 1 216 ? 2.779 4.841 -0.075 1.00 91.25 216 TRP A C 1
ATOM 1591 O O . TRP A 1 216 ? 3.320 4.481 0.971 1.00 91.25 216 TRP A O 1
ATOM 1601 N N . SER A 1 217 ? 2.916 4.168 -1.214 1.00 93.50 217 SER A N 1
ATOM 1602 C CA . SER A 1 217 ? 3.781 3.000 -1.378 1.00 93.50 217 SER A CA 1
ATOM 1603 C C . SER A 1 217 ? 4.511 3.023 -2.720 1.00 93.50 217 SER A C 1
ATOM 1605 O O . SER A 1 217 ? 3.980 3.522 -3.711 1.00 93.50 217 SER A O 1
ATOM 1607 N N . ILE A 1 218 ? 5.737 2.499 -2.736 1.00 94.00 218 ILE A N 1
ATOM 1608 C CA . ILE A 1 218 ? 6.467 2.090 -3.940 1.00 94.00 218 ILE A CA 1
ATOM 1609 C C . ILE A 1 218 ? 6.888 0.645 -3.710 1.00 94.00 218 ILE A C 1
ATOM 1611 O O . ILE A 1 218 ? 7.629 0.353 -2.769 1.00 94.00 218 ILE A O 1
ATOM 1615 N N . LEU A 1 219 ? 6.412 -0.250 -4.562 1.00 94.88 219 LEU A N 1
ATOM 1616 C CA . LEU A 1 219 ? 6.543 -1.690 -4.433 1.00 94.88 219 LEU A CA 1
ATOM 1617 C C . LEU A 1 219 ? 7.145 -2.283 -5.706 1.00 94.88 219 LEU A C 1
ATOM 1619 O O . LEU A 1 219 ? 6.907 -1.812 -6.820 1.00 94.88 219 LEU A O 1
ATOM 1623 N N . LEU A 1 220 ? 7.927 -3.336 -5.514 1.00 94.75 220 LEU A N 1
ATOM 1624 C CA . LEU A 1 220 ? 8.602 -4.098 -6.548 1.00 94.75 220 LEU A CA 1
ATOM 1625 C C . LEU A 1 220 ? 8.302 -5.579 -6.327 1.00 94.75 220 LEU A C 1
ATOM 1627 O O . LEU A 1 220 ? 8.454 -6.091 -5.220 1.00 94.75 220 LEU A O 1
ATOM 1631 N N . ARG A 1 221 ? 7.913 -6.279 -7.387 1.00 94.75 221 ARG A N 1
ATOM 1632 C CA . ARG A 1 221 ? 7.762 -7.734 -7.408 1.00 94.75 221 ARG A CA 1
ATOM 1633 C C . ARG A 1 221 ? 8.661 -8.313 -8.483 1.00 94.75 221 ARG A C 1
ATOM 1635 O O . ARG A 1 221 ? 8.622 -7.875 -9.626 1.00 94.75 221 ARG A O 1
ATOM 1642 N N . ALA A 1 222 ? 9.470 -9.302 -8.130 1.00 92.31 222 ALA A N 1
ATOM 1643 C CA . ALA A 1 222 ? 10.309 -10.017 -9.086 1.00 92.31 222 ALA A CA 1
ATOM 1644 C C . ALA A 1 222 ? 9.754 -11.424 -9.317 1.00 92.31 222 ALA A C 1
ATOM 1646 O O . ALA A 1 222 ? 9.410 -12.115 -8.360 1.00 92.31 222 ALA A O 1
ATOM 16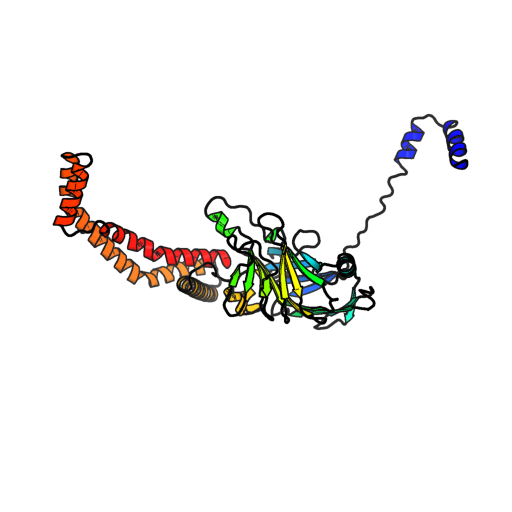47 N N . GLU A 1 223 ? 9.704 -11.883 -10.570 1.00 90.50 223 GLU A N 1
ATOM 1648 C CA . GLU A 1 223 ? 9.310 -13.271 -10.879 1.00 90.50 223 GLU A CA 1
ATOM 1649 C C . GLU A 1 223 ? 10.350 -14.295 -10.392 1.00 90.50 223 GLU A C 1
ATOM 1651 O O . GLU A 1 223 ? 10.053 -15.475 -10.238 1.00 90.50 223 GLU A O 1
ATOM 1656 N N . THR A 1 224 ? 11.578 -13.850 -10.129 1.00 86.19 224 THR A N 1
ATOM 1657 C CA . THR A 1 224 ? 12.674 -14.676 -9.615 1.00 86.19 224 THR A CA 1
ATOM 1658 C C . THR A 1 224 ? 13.010 -14.288 -8.184 1.00 86.19 224 THR A C 1
ATOM 1660 O O . THR A 1 224 ? 12.863 -13.124 -7.818 1.00 86.19 224 THR A O 1
ATOM 1663 N N . ALA A 1 225 ? 13.545 -15.226 -7.398 1.00 83.56 225 ALA A N 1
ATOM 1664 C CA . ALA A 1 225 ? 14.014 -14.927 -6.048 1.00 83.56 225 ALA A CA 1
ATOM 1665 C C . ALA A 1 225 ? 15.043 -13.782 -6.056 1.00 83.56 225 ALA A C 1
ATOM 1667 O O . ALA A 1 225 ? 15.932 -13.727 -6.919 1.00 83.56 225 ALA A O 1
ATOM 1668 N N . ALA A 1 226 ? 14.927 -12.884 -5.084 1.00 83.00 226 ALA A N 1
ATOM 1669 C CA . ALA A 1 226 ? 15.795 -11.726 -4.933 1.00 83.00 226 ALA A CA 1
ATOM 1670 C C . ALA A 1 226 ? 16.349 -11.666 -3.509 1.00 83.00 226 ALA A C 1
ATOM 1672 O O . ALA A 1 226 ? 15.758 -12.198 -2.572 1.00 83.00 226 ALA A O 1
ATOM 1673 N N . GLN A 1 227 ? 17.489 -11.013 -3.342 1.00 83.44 227 GLN A N 1
ATOM 1674 C CA . GLN A 1 227 ? 17.995 -10.623 -2.037 1.00 83.44 227 GLN A CA 1
ATOM 1675 C C . GLN A 1 227 ? 17.769 -9.134 -1.846 1.00 83.44 227 GLN A C 1
ATOM 1677 O O . GLN A 1 227 ? 18.096 -8.323 -2.713 1.00 83.44 227 GLN A O 1
ATOM 1682 N N . LEU A 1 228 ? 17.212 -8.777 -0.700 1.00 79.56 228 LEU A N 1
ATOM 1683 C CA . LEU A 1 228 ? 17.056 -7.402 -0.289 1.00 79.56 228 LEU A CA 1
ATOM 1684 C C . LEU A 1 228 ? 18.265 -6.999 0.548 1.00 79.56 228 LEU A C 1
ATOM 1686 O O . LEU A 1 228 ? 18.485 -7.497 1.653 1.00 79.56 228 LEU A O 1
ATOM 1690 N N . VAL A 1 229 ? 19.045 -6.065 0.026 1.00 71.88 229 VAL A N 1
ATOM 1691 C CA . VAL A 1 229 ? 20.117 -5.411 0.763 1.00 71.88 229 VAL A CA 1
ATOM 1692 C C . VAL A 1 229 ? 19.581 -4.068 1.230 1.00 71.88 229 VAL A C 1
ATOM 1694 O O . VAL A 1 229 ? 19.414 -3.126 0.451 1.00 71.88 229 VAL A O 1
ATOM 1697 N N . ARG A 1 230 ? 19.295 -3.961 2.528 1.00 67.50 230 ARG A N 1
ATOM 1698 C CA . ARG A 1 230 ? 18.932 -2.678 3.125 1.00 67.50 230 ARG A CA 1
ATOM 1699 C C . ARG A 1 230 ? 20.168 -1.787 3.134 1.00 67.50 230 ARG A C 1
ATOM 1701 O O . ARG A 1 230 ? 21.155 -2.091 3.801 1.00 67.50 230 ARG A O 1
ATOM 1708 N N . LYS A 1 231 ? 20.102 -0.650 2.446 1.00 58.00 231 LYS A N 1
ATOM 1709 C CA . LYS A 1 231 ? 20.985 0.474 2.753 1.00 58.00 231 LYS A CA 1
ATOM 1710 C C . LYS A 1 231 ? 20.171 1.427 3.614 1.00 58.00 231 LYS A C 1
ATOM 1712 O O . LYS A 1 231 ? 19.131 1.921 3.202 1.00 58.00 231 LYS A O 1
ATOM 1717 N N . LEU A 1 232 ? 20.616 1.626 4.846 1.00 52.12 232 LEU A N 1
ATOM 1718 C CA . LEU A 1 232 ? 20.090 2.638 5.754 1.00 52.12 232 LEU A CA 1
ATOM 1719 C C . LEU A 1 232 ? 20.856 3.950 5.517 1.00 52.12 232 LEU A C 1
ATOM 1721 O O . LEU A 1 232 ? 21.951 4.094 6.060 1.00 52.12 232 LEU A O 1
ATOM 1725 N N . PRO A 1 233 ? 20.353 4.920 4.738 1.00 51.19 233 PRO A N 1
ATOM 1726 C CA . PRO A 1 233 ? 20.617 6.315 5.036 1.00 51.19 233 PRO A CA 1
ATOM 1727 C C . PRO A 1 233 ? 19.633 6.812 6.107 1.00 51.19 233 PRO A C 1
ATOM 1729 O O . PRO A 1 233 ? 18.776 6.064 6.569 1.00 51.19 233 PRO A O 1
ATOM 1732 N N . ALA A 1 234 ? 19.857 8.051 6.547 1.00 52.62 234 ALA A N 1
ATOM 1733 C CA . ALA A 1 234 ? 19.304 8.732 7.719 1.00 52.62 234 ALA A CA 1
ATOM 1734 C C . ALA A 1 234 ? 17.817 8.476 8.059 1.00 52.62 234 ALA A C 1
ATOM 1736 O O . ALA A 1 234 ? 17.009 8.087 7.218 1.00 52.62 234 ALA A O 1
ATOM 1737 N N . ALA A 1 235 ? 17.477 8.741 9.327 1.00 57.19 235 ALA A N 1
ATOM 1738 C CA . ALA A 1 235 ? 16.144 8.601 9.912 1.00 57.19 235 ALA A CA 1
ATOM 1739 C C . ALA A 1 235 ? 15.002 8.932 8.925 1.00 57.19 235 ALA A C 1
ATOM 1741 O O . ALA A 1 235 ? 14.960 10.017 8.351 1.00 57.19 235 ALA A O 1
ATOM 1742 N N . ASN A 1 236 ? 14.073 7.983 8.768 1.00 68.31 236 ASN A N 1
ATOM 1743 C CA . ASN A 1 236 ? 12.819 8.108 8.017 1.00 68.31 236 ASN A CA 1
ATOM 1744 C C . ASN A 1 236 ? 12.895 8.196 6.472 1.00 68.31 236 ASN A C 1
ATOM 1746 O O . ASN A 1 236 ? 11.916 8.576 5.835 1.00 68.31 236 ASN A O 1
ATOM 1750 N N . GLN A 1 237 ? 14.019 7.815 5.849 1.00 73.75 237 GLN A N 1
ATOM 1751 C CA . GLN A 1 237 ? 14.142 7.665 4.385 1.00 73.75 237 GLN A CA 1
ATOM 1752 C C . GLN A 1 237 ? 14.846 6.348 4.014 1.00 73.75 237 GLN A C 1
ATOM 1754 O O . GLN A 1 237 ? 16.025 6.351 3.640 1.00 73.75 237 GLN A O 1
ATOM 1759 N N . PRO A 1 238 ? 14.169 5.192 4.143 1.00 75.94 238 PRO A N 1
ATOM 1760 C CA . PRO A 1 238 ? 14.784 3.912 3.816 1.00 75.94 238 PRO A CA 1
ATOM 1761 C C . PRO A 1 238 ? 15.162 3.842 2.328 1.00 75.94 238 PRO A C 1
ATOM 1763 O O . PRO A 1 238 ? 14.472 4.380 1.464 1.00 75.94 238 PRO A O 1
ATOM 1766 N N . GLN A 1 239 ? 16.262 3.150 2.023 1.00 82.94 239 GLN A N 1
ATOM 1767 C CA . GLN A 1 239 ? 16.617 2.765 0.659 1.00 82.94 239 GLN A CA 1
ATOM 1768 C C . GLN A 1 239 ? 16.699 1.247 0.573 1.00 82.94 239 GLN A C 1
ATOM 1770 O O . GLN A 1 239 ? 17.359 0.585 1.381 1.00 82.94 239 GLN A O 1
ATOM 1775 N N . LEU A 1 240 ? 16.027 0.689 -0.424 1.00 86.44 240 LEU A N 1
ATOM 1776 C CA . LEU A 1 240 ? 15.977 -0.747 -0.645 1.00 86.44 240 LEU A CA 1
ATOM 1777 C C . LEU A 1 240 ? 16.711 -1.094 -1.924 1.00 86.44 240 LEU A C 1
ATOM 1779 O O . LEU A 1 240 ? 16.334 -0.615 -2.985 1.00 86.44 240 LEU A O 1
ATOM 1783 N N . ALA A 1 241 ? 17.751 -1.920 -1.821 1.00 88.62 241 ALA A N 1
ATOM 1784 C CA . ALA A 1 241 ? 18.428 -2.501 -2.969 1.00 88.62 241 ALA A CA 1
ATOM 1785 C C . ALA A 1 241 ? 18.001 -3.963 -3.138 1.00 88.62 241 ALA A C 1
ATOM 1787 O O . ALA A 1 241 ? 17.976 -4.729 -2.181 1.00 88.62 241 ALA A O 1
ATOM 1788 N N . PHE A 1 242 ? 17.691 -4.336 -4.369 1.00 89.25 242 PHE A N 1
ATOM 1789 C CA . PHE A 1 242 ? 17.277 -5.655 -4.810 1.00 89.25 242 PHE A CA 1
ATOM 1790 C C . PHE A 1 242 ? 18.389 -6.244 -5.667 1.00 89.25 242 PHE A C 1
ATOM 1792 O O . PHE A 1 242 ? 18.733 -5.688 -6.711 1.00 89.25 242 PHE A O 1
ATOM 1799 N N . GLU A 1 243 ? 18.938 -7.373 -5.240 1.00 88.94 243 GLU A N 1
ATOM 1800 C CA . GLU A 1 243 ? 19.892 -8.169 -6.003 1.00 88.94 243 GLU A CA 1
ATOM 1801 C C . GLU A 1 243 ? 19.186 -9.424 -6.521 1.00 88.94 243 GLU A C 1
ATOM 1803 O O . GLU A 1 243 ? 18.677 -10.237 -5.750 1.00 88.94 243 GLU A O 1
ATOM 1808 N N . PHE A 1 244 ? 19.114 -9.583 -7.840 1.00 87.56 244 PHE A N 1
ATOM 1809 C CA . PHE A 1 244 ? 18.378 -10.686 -8.458 1.00 87.56 244 PHE A CA 1
ATOM 1810 C C . PHE A 1 244 ? 19.265 -11.926 -8.607 1.00 87.56 244 PHE A C 1
ATOM 1812 O O . PHE A 1 244 ? 20.418 -11.831 -9.028 1.00 87.56 244 PHE A O 1
ATOM 1819 N N . SER A 1 245 ? 18.719 -13.102 -8.285 1.00 75.69 245 SER A N 1
ATOM 1820 C CA . SER A 1 245 ? 19.456 -14.375 -8.364 1.00 75.69 245 SER A CA 1
ATOM 1821 C C . SER A 1 245 ? 19.627 -14.907 -9.797 1.00 75.69 245 SER A C 1
ATOM 1823 O O . SER A 1 245 ? 20.551 -15.678 -10.069 1.00 75.69 245 SER A O 1
ATOM 1825 N N . ALA A 1 246 ? 18.752 -14.503 -10.723 1.00 71.81 246 ALA A N 1
ATOM 1826 C CA . ALA A 1 246 ? 18.725 -14.996 -12.095 1.00 71.81 246 ALA A CA 1
ATOM 1827 C C . ALA A 1 246 ? 19.675 -14.238 -13.037 1.00 71.81 246 ALA A C 1
ATOM 1829 O O . ALA A 1 246 ? 20.019 -13.075 -12.837 1.00 71.81 246 ALA A O 1
ATOM 1830 N N . GLN A 1 247 ? 20.077 -14.916 -14.113 1.00 66.94 247 GLN A N 1
ATOM 1831 C CA . GLN A 1 247 ? 20.842 -14.331 -15.211 1.00 66.94 247 GLN A CA 1
ATOM 1832 C C . GLN A 1 247 ? 19.878 -14.114 -16.373 1.00 66.94 247 GLN A C 1
ATOM 1834 O O . GLN A 1 247 ? 19.363 -15.098 -16.886 1.00 66.94 247 GLN A O 1
ATOM 1839 N N . ALA A 1 248 ? 19.626 -12.840 -16.695 1.00 74.88 248 ALA A N 1
ATOM 1840 C CA . ALA A 1 248 ? 18.818 -12.277 -17.785 1.00 74.88 248 ALA A CA 1
ATOM 1841 C C . ALA A 1 248 ? 18.013 -13.238 -18.707 1.00 74.88 248 ALA A C 1
ATOM 1843 O O . ALA A 1 248 ? 18.599 -14.140 -19.308 1.00 74.88 248 ALA A O 1
ATOM 1844 N N . PRO A 1 249 ? 16.727 -12.947 -18.998 1.00 85.88 249 PRO A N 1
ATOM 1845 C CA . PRO A 1 249 ? 15.977 -11.761 -18.580 1.00 85.88 249 PRO A CA 1
ATOM 1846 C C . PRO A 1 249 ? 15.382 -11.904 -17.171 1.00 85.88 249 PRO A C 1
ATOM 1848 O O . PRO A 1 249 ? 14.862 -12.956 -16.812 1.00 85.88 249 PRO A O 1
ATOM 1851 N N . VAL A 1 250 ? 15.438 -10.829 -16.384 1.00 91.00 250 VAL A N 1
ATOM 1852 C CA . VAL A 1 250 ? 14.728 -10.712 -15.102 1.00 91.00 250 VAL A CA 1
ATOM 1853 C C . VAL A 1 250 ? 13.443 -9.933 -15.349 1.00 91.00 250 VAL A C 1
ATOM 1855 O O . VAL A 1 250 ? 13.488 -8.852 -15.936 1.00 91.00 250 VAL A O 1
ATOM 1858 N N . VAL A 1 251 ? 12.307 -10.468 -14.912 1.00 93.75 251 VAL A N 1
ATOM 1859 C CA . VAL A 1 251 ? 11.018 -9.776 -14.994 1.00 93.75 251 VAL A CA 1
ATOM 1860 C C . VAL A 1 251 ? 10.690 -9.160 -13.641 1.00 93.75 251 VAL A C 1
ATOM 1862 O O . VAL A 1 251 ? 10.689 -9.848 -12.617 1.00 93.75 251 VAL A O 1
ATOM 1865 N N . VAL A 1 252 ? 10.423 -7.858 -13.659 1.00 94.19 252 VAL A N 1
ATOM 1866 C CA . VAL A 1 252 ? 10.115 -7.046 -12.486 1.00 94.19 252 VAL A CA 1
ATOM 1867 C C . VAL A 1 252 ? 8.827 -6.270 -12.735 1.00 94.19 252 VAL A C 1
ATOM 1869 O O . VAL A 1 252 ? 8.718 -5.561 -13.729 1.00 94.19 252 VAL A O 1
ATOM 1872 N N . GLU A 1 253 ? 7.862 -6.374 -11.833 1.00 95.94 253 GLU A N 1
ATOM 1873 C CA . GLU A 1 253 ? 6.697 -5.496 -11.768 1.00 95.94 253 GLU A CA 1
ATOM 1874 C C . GLU A 1 253 ? 6.965 -4.383 -10.749 1.00 95.94 253 GLU A C 1
ATOM 1876 O O . GLU A 1 253 ? 7.428 -4.637 -9.638 1.00 95.94 253 GLU A O 1
ATOM 1881 N N . LEU A 1 254 ? 6.686 -3.142 -11.135 1.00 95.69 254 LEU A N 1
ATOM 1882 C CA . LEU A 1 254 ? 6.767 -1.963 -10.284 1.00 95.69 254 LEU A CA 1
ATOM 1883 C C . LEU A 1 254 ? 5.381 -1.356 -10.140 1.00 95.69 254 LEU A C 1
ATOM 1885 O O . LEU A 1 254 ? 4.662 -1.197 -11.128 1.00 95.69 254 LEU A O 1
ATOM 1889 N N . ALA A 1 255 ? 5.040 -0.966 -8.922 1.00 95.38 255 ALA A N 1
ATOM 1890 C CA . ALA A 1 255 ? 3.819 -0.241 -8.627 1.00 95.38 255 ALA A CA 1
ATOM 1891 C C . ALA A 1 255 ? 4.121 0.877 -7.631 1.00 95.38 255 ALA A C 1
ATOM 1893 O O . ALA A 1 255 ? 4.810 0.658 -6.636 1.00 95.38 255 ALA A O 1
ATOM 1894 N N . ALA A 1 256 ? 3.604 2.075 -7.882 1.00 93.69 256 ALA A N 1
ATOM 1895 C CA . ALA A 1 256 ? 3.654 3.168 -6.925 1.00 93.69 256 ALA A CA 1
ATOM 1896 C C . ALA A 1 256 ? 2.305 3.881 -6.884 1.00 93.69 256 ALA A C 1
ATOM 1898 O O . ALA A 1 256 ? 1.715 4.182 -7.922 1.00 93.69 256 ALA A O 1
ATOM 1899 N N . GLY A 1 257 ? 1.808 4.139 -5.680 1.00 92.62 257 GLY A N 1
ATOM 1900 C CA . GLY A 1 257 ? 0.468 4.680 -5.509 1.00 92.62 257 GLY A CA 1
ATOM 1901 C C . GLY A 1 257 ? 0.029 4.788 -4.053 1.00 92.62 257 GLY A C 1
ATOM 1902 O O . GLY A 1 257 ? 0.812 4.496 -3.137 1.00 92.62 257 GLY A O 1
ATOM 1903 N N . PRO A 1 258 ? -1.218 5.230 -3.833 1.00 92.38 258 PRO A N 1
ATOM 1904 C CA . PRO A 1 258 ? -1.787 5.350 -2.501 1.00 92.38 258 PRO A CA 1
ATOM 1905 C C . PRO A 1 258 ? -2.038 3.984 -1.850 1.00 92.38 258 PRO A C 1
ATOM 1907 O O . PRO A 1 258 ? -2.344 2.996 -2.520 1.00 92.38 258 PRO A O 1
ATOM 1910 N N . VAL A 1 259 ? -1.949 3.938 -0.522 1.00 92.00 259 VAL A N 1
ATOM 1911 C CA . VAL A 1 259 ? -2.253 2.757 0.303 1.00 92.00 259 VAL A CA 1
ATOM 1912 C C . VAL A 1 259 ? -3.752 2.735 0.626 1.00 92.00 259 VAL A C 1
ATOM 1914 O O . VAL A 1 259 ? -4.163 2.815 1.777 1.00 92.00 259 VAL A O 1
ATOM 1917 N N . GLU A 1 260 ? -4.578 2.635 -0.416 1.00 90.06 260 GLU A N 1
ATOM 1918 C CA . GLU A 1 260 ? -6.042 2.557 -0.322 1.00 90.06 260 GLU A CA 1
ATOM 1919 C C . GLU A 1 260 ? -6.569 1.273 -0.972 1.00 90.06 260 GLU A C 1
ATOM 1921 O O . GLU A 1 260 ? -5.947 0.704 -1.872 1.00 90.06 260 GLU A O 1
ATOM 1926 N N . ARG A 1 261 ? -7.739 0.794 -0.537 1.00 90.12 261 ARG A N 1
ATOM 1927 C CA . ARG A 1 261 ? -8.268 -0.510 -0.974 1.00 90.12 261 ARG A CA 1
ATOM 1928 C C . ARG A 1 261 ? -8.416 -0.629 -2.487 1.00 90.12 261 ARG A C 1
ATOM 1930 O O . ARG A 1 261 ? -8.007 -1.644 -3.052 1.00 90.12 261 ARG A O 1
ATOM 1937 N N . SER A 1 262 ? -8.998 0.374 -3.134 1.00 89.00 262 SER A N 1
ATOM 1938 C CA . SER A 1 262 ? -9.265 0.362 -4.575 1.00 89.00 262 SER A CA 1
ATOM 1939 C C . SER A 1 262 ? -7.972 0.353 -5.399 1.00 89.00 262 SER A C 1
ATOM 1941 O O . SER A 1 262 ? -7.871 -0.419 -6.351 1.00 89.00 262 SER A O 1
ATOM 1943 N N . ALA A 1 263 ? -6.969 1.146 -5.010 1.00 91.25 263 ALA A N 1
ATOM 1944 C CA . ALA A 1 263 ? -5.670 1.202 -5.677 1.00 91.25 263 ALA A CA 1
ATOM 1945 C C . ALA A 1 263 ? -4.860 -0.088 -5.480 1.00 91.25 263 ALA A C 1
ATOM 1947 O O . ALA A 1 263 ? -4.340 -0.640 -6.446 1.00 91.25 263 ALA A O 1
ATOM 1948 N N . LEU A 1 264 ? -4.810 -0.622 -4.256 1.00 94.12 264 LEU A N 1
ATOM 1949 C CA . LEU A 1 264 ? -4.069 -1.853 -3.967 1.00 94.12 264 LEU A CA 1
ATOM 1950 C C . LEU A 1 264 ? -4.699 -3.068 -4.660 1.00 94.12 264 LEU A C 1
ATOM 1952 O O . LEU A 1 264 ? -3.990 -3.834 -5.303 1.00 94.12 264 LEU A O 1
ATOM 1956 N N . THR A 1 265 ? -6.030 -3.207 -4.603 1.00 93.50 265 THR A N 1
ATOM 1957 C CA . THR A 1 265 ? -6.749 -4.320 -5.260 1.00 93.50 265 THR A CA 1
ATOM 1958 C C . THR A 1 265 ? -6.577 -4.290 -6.779 1.00 93.50 265 THR A C 1
ATOM 1960 O O . THR A 1 265 ? -6.531 -5.342 -7.412 1.00 93.50 265 THR A O 1
ATOM 1963 N N . ARG A 1 266 ? -6.480 -3.087 -7.363 1.00 93.38 266 ARG A N 1
ATOM 1964 C CA . ARG A 1 266 ? -6.229 -2.878 -8.793 1.00 93.38 266 ARG A CA 1
ATOM 1965 C C . ARG A 1 266 ? -4.852 -3.402 -9.210 1.00 93.38 266 ARG A C 1
ATOM 1967 O O . ARG A 1 266 ? -4.747 -4.037 -10.254 1.00 93.38 266 ARG A O 1
ATOM 1974 N N . ILE A 1 267 ? -3.826 -3.158 -8.396 1.00 94.94 267 ILE A N 1
ATOM 1975 C CA . ILE A 1 267 ? -2.460 -3.633 -8.648 1.00 94.94 267 ILE A CA 1
ATOM 1976 C C . ILE A 1 267 ? -2.392 -5.155 -8.487 1.00 94.94 267 ILE A C 1
ATOM 1978 O O . ILE A 1 267 ? -2.019 -5.867 -9.422 1.00 94.94 267 ILE A O 1
ATOM 1982 N N . ASP A 1 268 ? -2.731 -5.651 -7.297 1.00 95.06 268 ASP A N 1
ATOM 1983 C CA . ASP A 1 268 ? -2.728 -7.070 -6.941 1.00 95.06 268 ASP A CA 1
ATOM 1984 C C . ASP A 1 268 ? -3.548 -7.265 -5.644 1.00 95.06 268 ASP A C 1
ATOM 1986 O O . ASP A 1 268 ? -3.239 -6.624 -4.634 1.00 95.06 268 ASP A O 1
ATOM 1990 N N . PRO A 1 269 ? -4.577 -8.138 -5.613 1.00 94.00 269 PRO A N 1
ATOM 1991 C CA . PRO A 1 269 ? -5.394 -8.373 -4.420 1.00 94.00 269 PRO A CA 1
ATOM 1992 C C . PRO A 1 269 ? -4.600 -8.706 -3.150 1.00 94.00 269 PRO A C 1
ATOM 1994 O O . PRO A 1 269 ? -5.037 -8.340 -2.056 1.00 94.00 269 PRO A O 1
ATOM 1997 N N . VAL A 1 270 ? -3.427 -9.338 -3.275 1.00 94.00 270 VAL A N 1
ATOM 1998 C CA . VAL A 1 270 ? -2.543 -9.666 -2.141 1.00 94.00 270 VAL A CA 1
ATOM 1999 C C . VAL A 1 270 ? -2.106 -8.405 -1.381 1.00 94.00 270 VAL A C 1
ATOM 2001 O O . VAL A 1 270 ? -2.015 -8.406 -0.152 1.00 94.00 270 VAL A O 1
ATOM 2004 N N . LEU A 1 271 ? -1.946 -7.273 -2.075 1.00 94.81 271 LEU A N 1
ATOM 2005 C CA . LEU A 1 271 ? -1.536 -6.003 -1.467 1.00 94.81 271 LEU A CA 1
ATOM 2006 C C . LEU A 1 271 ? -2.574 -5.418 -0.507 1.00 94.81 271 LEU A C 1
ATOM 2008 O O . LEU A 1 271 ? -2.227 -4.612 0.355 1.00 94.81 271 LEU A O 1
ATOM 2012 N N . THR A 1 272 ? -3.835 -5.857 -0.571 1.00 91.69 272 THR A N 1
ATOM 2013 C CA . THR A 1 272 ? -4.842 -5.473 0.433 1.00 91.69 272 THR A CA 1
ATOM 2014 C C . THR A 1 272 ? -4.471 -5.942 1.844 1.00 91.69 272 THR A C 1
ATOM 2016 O O . THR A 1 272 ? -4.926 -5.345 2.820 1.00 91.69 272 THR A O 1
ATOM 2019 N N . GLY A 1 273 ? -3.578 -6.934 1.972 1.00 89.62 273 GLY A N 1
ATOM 2020 C CA . GLY A 1 273 ? -2.974 -7.353 3.238 1.00 89.62 273 GLY A CA 1
ATOM 2021 C C . GLY A 1 273 ? -2.165 -6.257 3.944 1.00 89.62 273 GLY A C 1
ATOM 2022 O O . GLY A 1 273 ? -1.959 -6.343 5.152 1.00 89.62 273 GLY A O 1
ATOM 2023 N N . MET A 1 274 ? -1.764 -5.197 3.235 1.00 90.19 274 MET A N 1
ATOM 2024 C CA . MET A 1 274 ? -1.090 -4.027 3.814 1.00 90.19 274 MET A CA 1
ATOM 2025 C C . MET A 1 274 ? -2.035 -3.127 4.622 1.00 90.19 274 MET A C 1
ATOM 2027 O O . MET A 1 274 ? -1.583 -2.358 5.481 1.00 90.19 274 MET A O 1
ATOM 2031 N N . LEU A 1 275 ? -3.341 -3.190 4.345 1.00 89.56 275 LEU A N 1
ATOM 2032 C CA . LEU A 1 275 ? -4.338 -2.394 5.050 1.00 89.56 275 LEU A CA 1
ATOM 2033 C C . LEU A 1 275 ? -4.515 -2.932 6.466 1.00 89.56 275 LEU A C 1
ATOM 2035 O O . LEU A 1 275 ? -4.750 -4.125 6.673 1.00 89.56 275 LEU A O 1
ATOM 2039 N N . PHE A 1 276 ? -4.413 -2.027 7.440 1.00 87.69 276 PHE A N 1
ATOM 2040 C CA . PHE A 1 276 ? -4.595 -2.333 8.860 1.00 87.69 276 PHE A CA 1
ATOM 2041 C C . PHE A 1 276 ? -3.640 -3.418 9.398 1.00 87.69 276 PHE A C 1
ATOM 2043 O O . PHE A 1 276 ? -3.936 -4.051 10.407 1.00 87.69 276 PHE A O 1
ATOM 2050 N N . ALA A 1 277 ? -2.487 -3.627 8.750 1.00 82.75 277 ALA A N 1
ATOM 2051 C CA . ALA A 1 277 ? -1.518 -4.672 9.102 1.00 82.75 277 ALA A CA 1
ATOM 2052 C C . ALA A 1 277 ? -0.905 -4.523 10.510 1.00 82.75 277 ALA A C 1
ATOM 2054 O O . ALA A 1 277 ? -0.319 -5.463 11.033 1.00 82.75 277 ALA A O 1
ATOM 2055 N N . ALA A 1 278 ? -1.027 -3.346 11.131 1.00 80.75 278 ALA A N 1
ATOM 2056 C CA . ALA A 1 278 ? -0.570 -3.103 12.498 1.00 80.75 278 ALA A CA 1
ATOM 2057 C C . ALA A 1 278 ? -1.586 -3.537 13.579 1.00 80.75 278 ALA A C 1
ATOM 2059 O O . ALA A 1 278 ? -1.258 -3.507 14.764 1.00 80.75 278 ALA A O 1
ATOM 2060 N N . LEU A 1 279 ? -2.816 -3.906 13.198 1.00 85.25 279 LEU A N 1
ATOM 2061 C CA . LEU A 1 279 ? -3.897 -4.255 14.124 1.00 85.25 279 LEU A CA 1
ATOM 2062 C C . LEU A 1 279 ? -4.030 -5.775 14.288 1.00 85.25 279 LEU A C 1
ATOM 2064 O O . LEU A 1 279 ? -3.696 -6.545 13.393 1.00 85.25 279 LEU A O 1
ATOM 2068 N N . TRP A 1 280 ? -4.602 -6.212 15.417 1.00 88.31 280 TRP A N 1
ATOM 2069 C CA . TRP A 1 280 ? -5.010 -7.610 15.604 1.00 88.31 280 TRP A CA 1
ATOM 2070 C C . TRP A 1 280 ? -6.028 -8.047 14.547 1.00 88.31 280 TRP A C 1
ATOM 2072 O O . TRP A 1 280 ? -6.899 -7.265 14.172 1.00 88.31 280 TRP A O 1
ATOM 2082 N N . ASP A 1 281 ? -6.009 -9.323 14.162 1.00 88.62 281 ASP A N 1
ATOM 2083 C CA . ASP A 1 281 ? -6.851 -9.854 13.079 1.00 88.62 281 ASP A CA 1
ATOM 2084 C C . ASP A 1 281 ? -8.351 -9.581 13.244 1.00 88.62 281 ASP A C 1
ATOM 2086 O O . ASP A 1 281 ? -9.033 -9.218 12.287 1.00 88.62 281 ASP A O 1
ATOM 2090 N N . TRP A 1 282 ? -8.882 -9.702 14.463 1.00 91.81 282 TRP A N 1
ATOM 2091 C CA . TRP A 1 282 ? -10.300 -9.431 14.727 1.00 91.81 282 TRP A CA 1
ATOM 2092 C C . TRP A 1 282 ? -10.647 -7.942 14.572 1.00 91.81 282 TRP A C 1
ATOM 2094 O O . TRP A 1 282 ? -11.736 -7.599 14.113 1.00 91.81 282 TRP A O 1
ATOM 2104 N N . LEU A 1 283 ? -9.719 -7.056 14.941 1.00 91.88 283 LEU A N 1
ATOM 2105 C C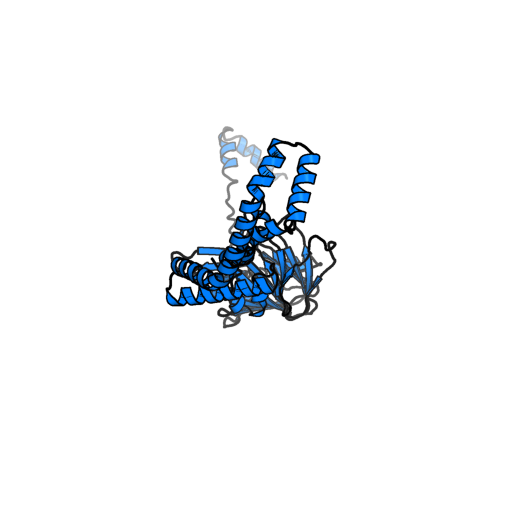A . LEU A 1 283 ? -9.883 -5.612 14.821 1.00 91.88 283 LEU A CA 1
ATOM 2106 C C . LEU A 1 283 ? -9.717 -5.185 13.360 1.00 91.88 283 LEU A C 1
ATOM 2108 O O . LEU A 1 283 ? -10.504 -4.395 12.852 1.00 91.88 283 LEU A O 1
ATOM 2112 N N . ARG A 1 284 ? -8.770 -5.800 12.650 1.00 91.06 284 ARG A N 1
ATOM 2113 C CA . ARG A 1 284 ? -8.608 -5.678 11.201 1.00 91.06 284 ARG A CA 1
ATOM 2114 C C . ARG A 1 284 ? -9.878 -6.091 10.454 1.00 91.06 284 ARG A C 1
ATOM 2116 O O . ARG A 1 284 ? -10.318 -5.372 9.559 1.00 91.06 284 ARG A O 1
ATOM 2123 N N . ALA A 1 285 ? -10.514 -7.196 10.847 1.00 92.00 285 ALA A N 1
ATOM 2124 C CA . ALA A 1 285 ? -11.796 -7.617 10.280 1.00 92.00 285 ALA A CA 1
ATOM 2125 C C . ALA A 1 285 ? -12.909 -6.579 10.521 1.00 92.00 285 ALA A C 1
ATOM 2127 O O . ALA A 1 285 ? -13.697 -6.303 9.614 1.00 92.00 285 ALA A O 1
ATOM 2128 N N . LEU A 1 286 ? -12.942 -5.954 11.707 1.00 92.88 286 LEU A N 1
ATOM 2129 C CA . LEU A 1 286 ? -13.858 -4.849 12.000 1.00 92.88 286 LEU A CA 1
ATOM 2130 C C . LEU A 1 286 ? -13.609 -3.646 11.072 1.00 92.88 286 LEU A C 1
ATOM 2132 O O . LEU A 1 286 ? -14.572 -3.121 10.514 1.00 92.88 286 LEU A O 1
ATOM 2136 N N . CYS A 1 287 ? -12.348 -3.257 10.840 1.00 92.88 287 CYS A N 1
ATOM 2137 C CA . CYS A 1 287 ? -11.996 -2.176 9.911 1.00 92.88 287 CYS A CA 1
ATOM 2138 C C . CYS A 1 287 ? -12.493 -2.457 8.488 1.00 92.88 287 CYS A C 1
ATOM 2140 O O . CYS A 1 287 ? -13.126 -1.598 7.877 1.00 92.88 287 CYS A O 1
ATOM 2142 N N . PHE A 1 288 ? -12.268 -3.670 7.968 1.00 91.75 288 PHE A N 1
ATOM 2143 C CA . PHE A 1 288 ? -12.763 -4.053 6.641 1.00 91.75 288 PHE A CA 1
ATOM 2144 C C . PHE A 1 288 ? -14.293 -4.050 6.553 1.00 91.75 288 PHE A C 1
ATOM 2146 O O . PHE A 1 288 ? -14.837 -3.632 5.530 1.00 91.75 288 PHE A O 1
ATOM 2153 N N . GLY A 1 289 ? -14.989 -4.480 7.610 1.00 93.25 289 GLY A N 1
ATOM 2154 C CA . GLY A 1 289 ? -16.451 -4.428 7.680 1.00 93.25 289 GLY A CA 1
ATOM 2155 C C . GLY A 1 289 ? -16.991 -2.996 7.689 1.00 93.25 289 GLY A C 1
ATOM 2156 O O . GLY A 1 289 ? -17.949 -2.691 6.981 1.00 93.25 289 GLY A O 1
ATOM 2157 N N . MET A 1 290 ? -16.350 -2.099 8.445 1.00 93.25 290 MET A N 1
ATOM 2158 C CA . MET A 1 290 ? -16.700 -0.676 8.476 1.00 93.25 290 MET A CA 1
ATOM 2159 C C . MET A 1 290 ? -16.411 0.023 7.147 1.00 93.25 290 MET A C 1
ATOM 2161 O O . MET A 1 290 ? -17.252 0.790 6.686 1.00 93.25 290 MET A O 1
ATOM 2165 N N . LEU A 1 291 ? -15.276 -0.280 6.510 1.00 92.31 291 LEU A N 1
ATOM 2166 C CA . LEU A 1 291 ? -14.927 0.247 5.191 1.00 92.31 291 LEU A CA 1
ATOM 2167 C C . LEU A 1 291 ? -15.952 -0.180 4.139 1.00 92.31 291 LEU A C 1
ATOM 2169 O O . LEU A 1 291 ? -16.467 0.656 3.408 1.00 92.31 291 LEU A O 1
ATOM 2173 N N . TRP A 1 292 ? -16.311 -1.466 4.115 1.00 92.25 292 TRP A N 1
ATOM 2174 C CA . TRP A 1 292 ? -17.338 -1.978 3.207 1.00 92.25 292 TRP A CA 1
ATOM 2175 C C . TRP A 1 292 ? -18.700 -1.297 3.422 1.00 92.25 292 TRP A C 1
ATOM 2177 O O . TRP A 1 292 ? -19.393 -0.953 2.461 1.00 92.25 292 TRP A O 1
ATOM 2187 N N . LEU A 1 293 ? -19.081 -1.065 4.682 1.00 93.94 293 LEU A N 1
ATOM 2188 C CA . LEU A 1 293 ? -20.304 -0.340 5.013 1.00 93.94 293 LEU A CA 1
ATOM 2189 C C . LEU A 1 293 ? -20.234 1.119 4.542 1.00 93.94 293 LEU A C 1
ATOM 2191 O O . LEU A 1 293 ? -21.208 1.618 3.983 1.00 93.94 293 LEU A O 1
ATOM 2195 N N . LEU A 1 294 ? -19.098 1.792 4.730 1.00 93.44 294 LEU A N 1
ATOM 2196 C CA . LEU A 1 294 ? -18.911 3.165 4.274 1.00 93.44 294 LEU A CA 1
ATOM 2197 C C . LEU A 1 294 ? -18.982 3.277 2.751 1.00 93.44 294 LEU A C 1
ATOM 2199 O O . LEU A 1 294 ? -19.719 4.122 2.258 1.00 93.44 294 LEU A O 1
ATOM 2203 N N . GLU A 1 295 ? -18.280 2.410 2.020 1.00 91.38 295 GLU A N 1
ATOM 2204 C CA . GLU A 1 295 ? -18.314 2.356 0.552 1.00 91.38 295 GLU A CA 1
ATOM 2205 C C . GLU A 1 295 ? -19.747 2.131 0.045 1.00 91.38 295 GLU A C 1
ATOM 2207 O O . GLU A 1 295 ? -20.194 2.791 -0.892 1.00 91.38 295 GLU A O 1
ATOM 2212 N N . SER A 1 296 ? -20.512 1.262 0.714 1.00 93.50 296 SER A N 1
ATOM 2213 C CA . SER A 1 296 ? -21.917 0.997 0.378 1.00 93.50 296 SER A CA 1
ATOM 2214 C C . SER A 1 296 ? -22.820 2.212 0.627 1.00 93.50 296 SER A C 1
ATOM 2216 O O . SER A 1 296 ? -23.693 2.523 -0.184 1.00 93.50 296 SER A O 1
ATOM 2218 N N . LEU A 1 297 ? -22.618 2.920 1.743 1.00 94.19 297 LEU A N 1
ATOM 2219 C CA . LEU A 1 297 ? -23.355 4.145 2.068 1.00 94.19 297 LEU A CA 1
ATOM 2220 C C . LEU A 1 297 ? -22.974 5.298 1.134 1.00 94.19 297 LEU A C 1
ATOM 2222 O O . LEU A 1 297 ? -23.844 6.062 0.713 1.00 94.19 297 LEU A O 1
ATOM 2226 N N . HIS A 1 298 ? -21.695 5.400 0.776 1.00 93.31 298 HIS A N 1
ATOM 2227 C CA . HIS A 1 298 ? -21.211 6.360 -0.202 1.00 93.31 298 HIS A CA 1
ATOM 2228 C C . HIS A 1 298 ? -21.826 6.091 -1.575 1.00 93.31 298 HIS A C 1
ATOM 2230 O O . HIS A 1 298 ? -22.360 7.012 -2.180 1.00 93.31 298 HIS A O 1
ATOM 2236 N N . ALA A 1 299 ? -21.856 4.839 -2.034 1.00 92.81 299 ALA A N 1
ATOM 2237 C CA . ALA A 1 299 ? -22.494 4.474 -3.298 1.00 92.81 299 ALA A CA 1
ATOM 2238 C C . ALA A 1 299 ? -23.996 4.818 -3.336 1.00 92.81 299 ALA A C 1
ATOM 2240 O O . ALA A 1 299 ? -24.536 5.094 -4.405 1.00 92.81 299 ALA A O 1
ATOM 2241 N N . LEU A 1 300 ? -24.673 4.830 -2.180 1.00 93.62 300 LEU A N 1
ATOM 2242 C CA . LEU A 1 300 ? -26.089 5.189 -2.077 1.00 93.62 300 LEU A CA 1
ATOM 2243 C C . LEU A 1 300 ? -26.336 6.706 -2.117 1.00 93.62 300 LEU A C 1
ATOM 2245 O O . LEU A 1 300 ? -27.328 7.143 -2.697 1.00 93.62 300 LEU A O 1
ATOM 2249 N N . VAL A 1 301 ? -25.481 7.507 -1.473 1.00 95.19 301 VAL A N 1
ATOM 2250 C CA . VAL A 1 301 ? -25.708 8.956 -1.296 1.00 95.19 301 VAL A CA 1
ATOM 2251 C C . VAL A 1 301 ? -24.872 9.822 -2.247 1.00 95.19 301 VAL A C 1
ATOM 2253 O O . VAL A 1 301 ? -25.273 10.937 -2.574 1.00 95.19 301 VAL A O 1
ATOM 2256 N N . GLY A 1 302 ? -23.710 9.336 -2.681 1.00 90.88 302 GLY A N 1
ATOM 2257 C CA . GLY A 1 302 ? -22.749 10.045 -3.531 1.00 90.88 302 GLY A CA 1
ATOM 2258 C C . GLY A 1 302 ? -21.983 11.176 -2.835 1.00 90.88 302 GLY A C 1
ATOM 2259 O O . GLY A 1 302 ? -21.371 12.002 -3.506 1.00 90.88 302 GLY A O 1
ATOM 2260 N N . ASN A 1 303 ? -22.040 11.269 -1.500 1.00 91.88 303 ASN A N 1
ATOM 2261 C CA . ASN A 1 303 ? -21.372 12.318 -0.727 1.00 91.88 303 ASN A CA 1
ATOM 2262 C C . ASN A 1 303 ? -20.642 11.737 0.490 1.00 91.88 303 ASN A C 1
ATOM 2264 O O . ASN A 1 303 ? -21.275 11.145 1.367 1.00 91.88 303 ASN A O 1
ATOM 2268 N N . GLU A 1 304 ? -19.334 11.987 0.578 1.00 88.38 304 GLU A N 1
ATOM 2269 C CA . GLU A 1 304 ? -18.465 11.450 1.636 1.00 88.38 304 GLU A CA 1
ATOM 2270 C C . GLU A 1 304 ? -18.887 11.871 3.044 1.00 88.38 304 GLU A C 1
ATOM 2272 O O . GLU A 1 304 ? -18.978 11.046 3.953 1.00 88.38 304 GLU A O 1
ATOM 2277 N N . GLY A 1 305 ? -19.226 13.148 3.234 1.00 91.06 305 GLY A N 1
ATOM 2278 C CA . GLY A 1 305 ? -19.629 13.663 4.541 1.00 91.06 305 GLY A CA 1
ATOM 2279 C C . GLY A 1 305 ? -20.930 13.031 5.035 1.00 91.06 305 GLY A C 1
ATOM 2280 O O . GLY A 1 305 ? -21.045 12.665 6.207 1.00 91.06 305 GLY A O 1
ATOM 2281 N N . ILE A 1 306 ? -21.907 12.851 4.141 1.00 94.38 306 ILE A N 1
ATOM 2282 C CA . ILE A 1 306 ? -23.177 12.205 4.497 1.00 94.38 306 ILE A CA 1
ATOM 2283 C C . ILE A 1 306 ? -22.980 10.705 4.730 1.00 94.38 306 ILE A C 1
ATOM 2285 O O . ILE A 1 306 ? -23.551 10.166 5.680 1.00 94.38 306 ILE A O 1
ATOM 2289 N N . ALA A 1 307 ? -22.135 10.043 3.937 1.00 94.50 307 ALA A N 1
ATOM 2290 C CA . ALA A 1 307 ? -21.791 8.640 4.138 1.00 94.50 307 ALA A CA 1
ATOM 2291 C C . ALA A 1 307 ? -21.179 8.403 5.530 1.00 94.50 307 ALA A C 1
ATOM 2293 O O . ALA A 1 307 ? -21.601 7.486 6.234 1.00 94.50 307 ALA A O 1
ATOM 2294 N N . ILE A 1 308 ? -20.280 9.282 5.986 1.00 93.00 308 ILE A N 1
ATOM 2295 C CA . ILE A 1 308 ? -19.695 9.224 7.335 1.00 93.00 308 ILE A CA 1
ATOM 2296 C C . ILE A 1 308 ? -20.759 9.447 8.425 1.00 93.00 308 ILE A C 1
ATOM 2298 O O . ILE A 1 308 ? -20.775 8.734 9.434 1.00 93.00 308 ILE A O 1
ATOM 2302 N N . MET A 1 309 ? -21.680 10.402 8.240 1.00 94.38 309 MET A N 1
ATOM 2303 C CA . MET A 1 309 ? -22.787 10.617 9.186 1.00 94.38 309 MET A CA 1
ATOM 2304 C C . MET A 1 309 ? -23.688 9.380 9.302 1.00 94.38 309 MET A C 1
ATOM 2306 O O . MET A 1 309 ? -24.046 8.979 10.414 1.00 94.38 309 MET A O 1
ATOM 2310 N N . LEU A 1 310 ? -24.019 8.747 8.173 1.00 95.56 310 LEU A N 1
ATOM 2311 C CA . LEU A 1 310 ? -24.800 7.512 8.146 1.00 95.56 310 LEU A CA 1
ATOM 2312 C C . LEU A 1 310 ? -24.034 6.345 8.769 1.00 95.56 310 LEU A C 1
ATOM 2314 O O . LEU A 1 310 ? -24.615 5.622 9.573 1.00 95.56 310 LEU A O 1
ATOM 2318 N N . LEU A 1 311 ? -22.733 6.209 8.495 1.00 94.56 311 LEU A N 1
ATOM 2319 C CA . LEU A 1 311 ? -21.878 5.196 9.114 1.00 94.56 311 LEU A CA 1
ATOM 2320 C C . LEU A 1 311 ? -21.913 5.324 10.642 1.00 94.56 311 LEU A C 1
ATOM 2322 O O . LEU A 1 311 ? -22.135 4.338 11.343 1.00 94.56 311 LEU A O 1
ATOM 2326 N N . SER A 1 312 ? -21.759 6.545 11.164 1.00 93.62 312 SER A N 1
ATOM 2327 C CA . SER A 1 312 ? -21.837 6.827 12.602 1.00 93.62 312 SER A CA 1
ATOM 2328 C C . SER A 1 312 ? -23.181 6.396 13.203 1.00 93.62 312 SER A C 1
ATOM 2330 O O . SER A 1 312 ? -23.222 5.782 14.273 1.00 93.62 312 SER A O 1
ATOM 2332 N N . LEU A 1 313 ? -24.290 6.658 12.503 1.00 95.06 313 LEU A N 1
ATOM 2333 C CA . LEU A 1 313 ? -25.619 6.220 12.924 1.00 95.06 313 LEU A CA 1
ATOM 2334 C C . LEU A 1 313 ? -25.754 4.689 12.894 1.00 95.06 313 LEU A C 1
ATOM 2336 O O . LEU A 1 313 ? -26.222 4.102 13.870 1.00 95.06 313 LEU A O 1
ATOM 2340 N N . SER A 1 314 ? -25.311 4.033 11.821 1.00 94.44 314 SER A N 1
ATOM 2341 C CA . SER A 1 314 ? -25.360 2.575 11.672 1.00 94.44 314 SER A CA 1
ATOM 2342 C C . SER A 1 314 ? -24.551 1.862 12.754 1.00 94.44 314 SER A C 1
ATOM 2344 O O . SER A 1 314 ? -25.046 0.922 13.375 1.00 94.44 314 SER A O 1
ATOM 2346 N N . VAL A 1 315 ? -23.341 2.347 13.047 1.00 92.44 315 VAL A N 1
ATOM 2347 C CA . VAL A 1 315 ? -22.488 1.804 14.112 1.00 92.44 315 VAL A CA 1
ATOM 2348 C C . VAL A 1 315 ? -23.150 1.969 15.481 1.00 92.44 315 VAL A C 1
ATOM 2350 O O . VAL A 1 315 ? -23.174 1.016 16.260 1.00 92.44 315 VAL A O 1
ATOM 2353 N N . LYS A 1 316 ? -23.755 3.131 15.775 1.00 90.56 316 LYS A N 1
ATOM 2354 C CA . LYS A 1 316 ? -24.511 3.342 17.025 1.00 90.56 316 LYS A CA 1
ATOM 2355 C C . LYS A 1 316 ? -25.686 2.375 17.163 1.00 90.56 316 LYS A C 1
ATOM 2357 O O . LYS A 1 316 ? -25.908 1.850 18.251 1.00 90.56 316 LYS A O 1
ATOM 2362 N N . ILE A 1 317 ? -26.423 2.125 16.081 1.00 93.94 317 ILE A N 1
ATOM 2363 C CA . ILE A 1 317 ? -27.545 1.176 16.076 1.00 93.94 317 ILE A CA 1
ATOM 2364 C C . ILE A 1 317 ? -27.042 -0.248 16.337 1.00 93.94 317 ILE A C 1
ATOM 2366 O O . ILE A 1 317 ? -27.614 -0.954 17.166 1.00 93.94 317 ILE A O 1
ATOM 2370 N N . LEU A 1 318 ? -25.951 -0.658 15.687 1.00 91.12 318 LEU A N 1
ATOM 2371 C CA . LEU A 1 318 ? -25.373 -1.992 15.857 1.00 91.12 318 LEU A CA 1
ATOM 2372 C C . LEU A 1 318 ? -24.802 -2.209 17.268 1.00 91.12 318 LEU A C 1
ATOM 2374 O O . LEU A 1 318 ? -24.931 -3.293 17.834 1.00 91.12 318 LEU A O 1
ATOM 2378 N N . MET A 1 319 ? -24.208 -1.169 17.856 1.00 89.31 319 MET A N 1
ATOM 2379 C CA . MET A 1 319 ? -23.656 -1.195 19.213 1.00 89.31 319 MET A CA 1
ATOM 2380 C C . MET A 1 319 ? -24.717 -1.041 20.309 1.00 89.31 319 MET A C 1
ATOM 2382 O O . MET A 1 319 ? -24.464 -1.447 21.440 1.00 89.31 319 MET A O 1
ATOM 2386 N N . TYR A 1 320 ? -25.916 -0.536 19.998 1.00 91.19 320 TYR A N 1
ATOM 2387 C CA . TYR A 1 320 ? -26.995 -0.300 20.964 1.00 91.19 320 TYR A CA 1
ATOM 2388 C C . TYR A 1 320 ? -27.252 -1.442 21.971 1.00 91.19 320 TYR A C 1
ATOM 2390 O O . TYR A 1 320 ? -27.305 -1.158 23.173 1.00 91.19 320 TYR A O 1
ATOM 2398 N N . PRO A 1 321 ? -27.401 -2.726 21.568 1.00 89.19 321 PRO A N 1
ATOM 2399 C CA . PRO A 1 321 ? -27.615 -3.808 22.532 1.00 89.19 321 PRO A CA 1
ATOM 2400 C C . PRO A 1 321 ? -26.441 -3.956 23.506 1.00 89.19 321 PRO A C 1
ATOM 2402 O O . PRO A 1 321 ? -26.652 -4.189 24.697 1.00 89.19 321 PRO A O 1
ATOM 2405 N N . LEU A 1 322 ? -25.217 -3.782 23.011 1.00 87.00 322 LEU A N 1
ATOM 2406 C CA . LEU A 1 322 ? -23.997 -3.902 23.793 1.00 87.00 322 LEU A CA 1
ATOM 2407 C C . LEU A 1 322 ? -23.831 -2.707 24.745 1.00 87.00 322 LEU A C 1
ATOM 2409 O O . LEU A 1 322 ? -23.570 -2.905 25.934 1.00 87.00 322 LEU A O 1
ATOM 2413 N N . THR A 1 323 ? -24.103 -1.488 24.271 1.00 86.88 323 THR A N 1
ATOM 2414 C CA . THR A 1 323 ? -24.150 -0.274 25.100 1.00 86.88 323 THR A CA 1
ATOM 2415 C C . THR A 1 323 ? -25.175 -0.417 26.222 1.00 86.88 323 THR A C 1
ATOM 2417 O O . THR A 1 323 ? -24.862 -0.154 27.378 1.00 86.88 323 THR A O 1
ATOM 2420 N N . ARG A 1 324 ? -26.369 -0.955 25.940 1.00 89.12 324 ARG A N 1
ATOM 2421 C CA . ARG A 1 324 ? -27.402 -1.153 26.968 1.00 89.12 324 ARG A CA 1
ATOM 2422 C C . ARG A 1 324 ? -26.971 -2.134 28.064 1.00 89.12 324 ARG A C 1
ATOM 2424 O O . ARG A 1 324 ? -27.370 -1.987 29.221 1.00 89.12 324 ARG A O 1
ATOM 2431 N N . ILE A 1 325 ? -26.202 -3.168 27.721 1.00 87.19 325 ILE A N 1
ATOM 2432 C CA . ILE A 1 325 ? -25.643 -4.104 28.709 1.00 87.19 325 ILE A CA 1
ATOM 2433 C C . ILE A 1 325 ? -24.633 -3.376 29.600 1.00 87.19 325 ILE A C 1
ATOM 2435 O O . ILE A 1 325 ? -24.689 -3.519 30.824 1.00 87.19 325 ILE A O 1
ATOM 2439 N N . ALA A 1 326 ? -23.766 -2.557 29.004 1.00 85.50 326 ALA A N 1
ATOM 2440 C CA . ALA A 1 326 ? -22.817 -1.745 29.750 1.00 85.50 326 ALA A CA 1
ATOM 2441 C C . ALA A 1 326 ? -23.513 -0.733 30.678 1.00 85.50 326 ALA A C 1
ATOM 2443 O O . ALA A 1 326 ? -23.148 -0.631 31.849 1.00 85.50 326 ALA A O 1
ATOM 2444 N N . ASP A 1 327 ? -24.578 -0.077 30.213 1.00 85.62 327 ASP A N 1
ATOM 2445 C CA . ASP A 1 327 ? -25.365 0.865 31.017 1.00 85.62 327 ASP A CA 1
ATOM 2446 C C . ASP A 1 327 ? -25.971 0.188 32.251 1.00 85.62 327 ASP A C 1
ATOM 2448 O O . ASP A 1 327 ? -25.949 0.734 33.355 1.00 85.62 327 ASP A O 1
ATOM 2452 N N . ARG A 1 328 ? -26.488 -1.039 32.096 1.00 86.25 328 ARG A N 1
ATOM 2453 C CA . ARG A 1 328 ? -27.015 -1.825 33.225 1.00 86.25 328 ARG A CA 1
ATOM 2454 C C . ARG A 1 328 ? -25.929 -2.124 34.252 1.00 86.25 328 ARG A C 1
ATOM 2456 O O . ARG A 1 328 ? -26.178 -2.024 35.451 1.00 86.25 328 ARG A O 1
ATOM 2463 N N . TRP A 1 329 ? -24.730 -2.481 33.798 1.00 83.81 329 TRP A N 1
ATOM 2464 C CA . TRP A 1 329 ? -23.594 -2.715 34.686 1.00 83.81 329 TRP A CA 1
ATOM 2465 C C . TRP A 1 329 ? -23.182 -1.454 35.437 1.00 83.81 329 TRP A C 1
ATOM 2467 O O . TRP A 1 329 ? -22.924 -1.522 36.636 1.00 83.81 329 TRP A O 1
ATOM 2477 N N . GLN A 1 330 ? -23.183 -0.305 34.768 1.00 84.44 330 GLN A N 1
ATOM 2478 C CA . GLN A 1 330 ? -22.872 0.969 35.400 1.00 84.44 330 GLN A CA 1
ATOM 2479 C C . GLN A 1 330 ? -23.929 1.365 36.439 1.00 84.44 330 GLN A C 1
ATOM 2481 O O . GLN A 1 330 ? -23.585 1.802 37.535 1.00 84.44 330 GLN A O 1
ATOM 2486 N N . GLN A 1 331 ? -25.214 1.159 36.140 1.00 86.19 331 GLN A N 1
ATOM 2487 C CA . GLN A 1 331 ? -26.300 1.403 37.092 1.00 86.19 331 GLN A CA 1
ATOM 2488 C C . GLN A 1 331 ? -26.177 0.530 38.345 1.00 86.19 331 GLN A C 1
ATOM 2490 O O . GLN A 1 331 ? -26.396 1.023 39.451 1.00 86.19 331 GLN A O 1
ATOM 2495 N N . GLU A 1 332 ? -25.799 -0.740 38.194 1.00 84.38 332 GLU A N 1
ATOM 2496 C CA . GLU A 1 332 ? -25.585 -1.649 39.326 1.00 84.38 332 GLU A CA 1
ATOM 2497 C C . GLU A 1 332 ? -24.427 -1.183 40.219 1.00 84.38 332 GLU A C 1
ATOM 2499 O O . GLU A 1 332 ? -24.544 -1.158 41.450 1.00 84.38 332 GLU A O 1
ATOM 2504 N N . VAL A 1 333 ? -23.335 -0.725 39.597 1.00 84.31 333 VAL A N 1
ATOM 2505 C CA . VAL A 1 333 ? -22.194 -0.152 40.318 1.00 84.31 333 VAL A CA 1
ATOM 2506 C C . VAL A 1 333 ? -22.607 1.102 41.080 1.00 84.31 333 VAL A C 1
ATOM 2508 O O . VAL A 1 333 ? -22.365 1.195 42.283 1.00 84.31 333 VAL A O 1
ATOM 2511 N N . ASN A 1 334 ? -23.304 2.025 40.418 1.00 85.38 334 ASN A N 1
ATOM 2512 C CA . ASN A 1 334 ? -23.761 3.272 41.026 1.00 85.38 334 ASN A CA 1
ATOM 2513 C C . ASN A 1 334 ? -24.709 3.024 42.207 1.00 85.38 334 ASN A C 1
ATOM 2515 O O . ASN A 1 334 ? -24.592 3.685 43.236 1.00 85.38 334 ASN A O 1
ATOM 2519 N N . ARG A 1 335 ? -25.621 2.049 42.097 1.00 86.44 335 ARG A N 1
ATOM 2520 C CA . ARG A 1 335 ? -26.528 1.665 43.192 1.00 86.44 335 ARG A CA 1
ATOM 2521 C C . ARG A 1 335 ? -25.772 1.116 44.393 1.00 86.44 335 ARG A C 1
ATOM 2523 O O . ARG A 1 335 ? -26.050 1.503 45.525 1.00 86.44 335 ARG A O 1
ATOM 2530 N N . THR A 1 336 ? -24.814 0.230 44.150 1.00 84.75 336 THR A N 1
ATOM 2531 C CA . THR A 1 336 ? -23.992 -0.365 45.208 1.00 84.75 336 THR A CA 1
ATOM 2532 C C . THR A 1 336 ? -23.126 0.693 45.887 1.00 84.75 336 THR A C 1
ATOM 2534 O O . THR A 1 336 ? -23.071 0.765 47.112 1.00 84.75 336 THR A O 1
ATOM 2537 N N . GLN A 1 337 ? -22.518 1.584 45.107 1.00 85.12 337 GLN A N 1
ATOM 2538 C CA . GLN A 1 337 ? -21.713 2.674 45.638 1.00 85.12 337 GLN A CA 1
ATOM 2539 C C . GLN A 1 337 ? -22.553 3.671 46.441 1.00 85.12 337 GLN A C 1
ATOM 2541 O O . GLN A 1 337 ? -22.143 4.052 47.533 1.00 85.12 337 GLN A O 1
ATOM 2546 N N . ALA A 1 338 ? -23.756 4.020 45.974 1.00 87.12 338 ALA A N 1
ATOM 2547 C CA . ALA A 1 338 ? -24.679 4.882 46.712 1.00 87.12 338 ALA A CA 1
ATOM 2548 C C . ALA A 1 338 ? -25.077 4.288 48.076 1.00 87.12 338 ALA A C 1
ATOM 2550 O O . ALA A 1 338 ? -25.191 5.028 49.051 1.00 87.12 338 ALA A O 1
ATOM 2551 N N . ARG A 1 339 ? -25.232 2.957 48.172 1.00 86.69 339 ARG A N 1
ATOM 2552 C CA . ARG A 1 339 ? -25.490 2.260 49.447 1.00 86.69 339 ARG A CA 1
ATOM 2553 C C . ARG A 1 339 ? -24.304 2.331 50.411 1.00 86.69 339 ARG A C 1
ATOM 2555 O O . ARG A 1 339 ? -24.509 2.469 51.610 1.00 86.69 339 ARG A O 1
ATOM 2562 N N . LEU A 1 340 ? -23.078 2.257 49.894 1.00 86.25 340 LEU A N 1
ATOM 2563 C CA . LEU A 1 340 ? -21.848 2.282 50.695 1.00 86.25 340 LEU A CA 1
ATOM 2564 C C . LEU A 1 340 ? -21.396 3.703 51.062 1.00 86.25 340 LEU A C 1
ATOM 2566 O O . LEU A 1 340 ? -20.731 3.898 52.079 1.00 86.25 340 LEU A O 1
ATOM 2570 N N . GLN A 1 341 ? -21.767 4.702 50.259 1.00 88.88 341 GLN A N 1
ATOM 2571 C CA . GLN A 1 341 ? -21.400 6.109 50.418 1.00 88.88 341 GLN A CA 1
ATOM 2572 C C . GLN A 1 341 ? -21.540 6.650 51.860 1.00 88.88 341 GLN A C 1
ATOM 2574 O O . GLN A 1 341 ? -20.577 7.266 52.327 1.00 88.88 341 GLN A O 1
ATOM 2579 N N . PRO A 1 342 ? -22.654 6.441 52.598 1.00 91.06 342 PRO A N 1
ATOM 2580 C CA . PRO A 1 342 ? -22.785 6.952 53.966 1.00 91.06 342 PRO A CA 1
ATOM 2581 C C . PRO A 1 342 ? -21.751 6.347 54.928 1.00 91.06 342 PRO A C 1
ATOM 2583 O O . PRO A 1 342 ? -21.051 7.097 55.608 1.00 91.06 342 PRO A O 1
ATOM 2586 N N . ALA A 1 343 ? -21.573 5.022 54.918 1.00 87.12 343 ALA A N 1
ATOM 2587 C CA . ALA A 1 343 ? -20.598 4.331 55.767 1.00 87.12 343 ALA A CA 1
ATOM 2588 C C . ALA A 1 343 ? -19.154 4.755 55.443 1.00 87.12 343 ALA A C 1
ATOM 2590 O O . ALA A 1 343 ? -18.348 5.025 56.334 1.00 87.12 343 ALA A O 1
ATOM 2591 N N . LEU A 1 344 ? -18.835 4.897 54.152 1.00 88.19 344 LEU A N 1
ATOM 2592 C CA . LEU A 1 344 ? -17.533 5.389 53.698 1.00 88.19 344 LEU A CA 1
ATOM 2593 C C . LEU A 1 344 ? -17.270 6.838 54.142 1.00 88.19 344 LEU A C 1
ATOM 2595 O O . LEU A 1 344 ? -16.129 7.195 54.436 1.00 88.19 344 LEU A O 1
ATOM 2599 N N . THR A 1 345 ? -18.307 7.677 54.190 1.00 90.81 345 THR A N 1
ATOM 2600 C CA . THR A 1 345 ? -18.195 9.087 54.598 1.00 90.81 345 THR A CA 1
ATOM 2601 C C . THR A 1 345 ? -17.974 9.202 56.105 1.00 90.81 345 THR A C 1
ATOM 2603 O O . THR A 1 345 ? -17.119 9.971 56.541 1.00 90.81 345 THR A O 1
ATOM 2606 N N . GLU A 1 346 ? -18.659 8.378 56.898 1.00 92.00 346 GLU A N 1
ATOM 2607 C CA . GLU A 1 346 ? -18.454 8.304 58.344 1.00 92.00 346 GLU A CA 1
ATOM 2608 C C . GLU A 1 346 ? -17.031 7.848 58.705 1.00 92.00 346 GLU A C 1
ATOM 2610 O O . GLU A 1 346 ? -16.383 8.457 59.558 1.00 92.00 346 GLU A O 1
ATOM 2615 N N . ILE A 1 347 ? -16.501 6.831 58.013 1.00 88.69 347 ILE A N 1
ATOM 2616 C CA . ILE A 1 347 ? -15.124 6.356 58.224 1.00 88.69 347 ILE A CA 1
ATOM 2617 C C . ILE A 1 347 ? -14.113 7.460 57.906 1.00 88.69 347 ILE A C 1
ATOM 2619 O O . ILE A 1 347 ? -13.203 7.694 58.699 1.00 88.69 347 ILE A O 1
ATOM 2623 N N . LYS A 1 348 ? -14.287 8.172 56.785 1.00 88.06 348 LYS A N 1
ATOM 2624 C CA . LYS A 1 348 ? -13.408 9.289 56.397 1.00 88.06 348 LYS A CA 1
ATOM 2625 C C . LYS A 1 348 ? -13.464 10.469 57.370 1.00 88.06 348 LYS A C 1
ATOM 2627 O O . LYS A 1 348 ? -12.478 11.191 57.489 1.00 88.06 348 LYS A O 1
ATOM 2632 N N . ALA A 1 349 ? -14.597 10.682 58.039 1.00 90.94 349 ALA A N 1
ATOM 2633 C CA . ALA A 1 349 ? -14.743 11.733 59.043 1.00 90.94 349 ALA A CA 1
ATOM 2634 C C . ALA A 1 349 ? -14.069 11.365 60.377 1.00 90.94 349 ALA A C 1
ATOM 2636 O O . ALA A 1 349 ? -13.507 12.237 61.036 1.00 90.94 349 ALA A O 1
ATOM 2637 N N . LYS A 1 350 ? -14.119 10.084 60.772 1.00 91.12 350 LYS A N 1
ATOM 2638 C CA . LYS A 1 350 ? -13.633 9.606 62.078 1.00 91.12 350 LYS A CA 1
ATOM 2639 C C . LYS A 1 350 ? -12.182 9.112 62.079 1.00 91.12 350 LYS A C 1
ATOM 2641 O O . LYS A 1 350 ? -11.549 9.149 63.128 1.00 91.12 350 LYS A O 1
ATOM 2646 N N . TYR A 1 351 ? -11.654 8.661 60.941 1.00 90.62 351 TYR A N 1
ATOM 2647 C CA . TYR A 1 351 ? -10.340 8.014 60.842 1.00 90.62 351 TYR A CA 1
ATOM 2648 C C . TYR A 1 351 ? -9.504 8.608 59.702 1.00 90.62 351 TYR A C 1
ATOM 2650 O O . TYR A 1 351 ? -10.042 9.095 58.707 1.00 90.62 351 TYR A O 1
ATOM 2658 N N . LYS A 1 352 ? -8.170 8.552 59.821 1.00 92.06 352 LYS A N 1
ATOM 2659 C CA . LYS A 1 352 ? -7.221 9.029 58.797 1.00 92.06 352 LYS A CA 1
ATOM 2660 C C . LYS A 1 352 ? -6.078 8.034 58.584 1.00 92.06 352 LYS A C 1
ATOM 2662 O O . LYS A 1 352 ? -5.828 7.180 59.427 1.00 92.06 352 LYS A O 1
ATOM 2667 N N . GLY A 1 353 ? -5.383 8.165 57.454 1.00 90.38 353 GLY A N 1
ATOM 2668 C CA . GLY A 1 353 ? -4.220 7.337 57.127 1.00 90.38 353 GLY A CA 1
ATOM 2669 C C . GLY A 1 353 ? -4.580 5.871 56.871 1.00 90.38 353 GLY A C 1
ATOM 2670 O O . GLY A 1 353 ? -5.581 5.569 56.221 1.00 90.38 353 GLY A O 1
ATOM 2671 N N . GLU A 1 354 ? -3.751 4.966 57.380 1.00 88.75 354 GLU A N 1
ATOM 2672 C CA . GLU A 1 354 ? -3.842 3.522 57.143 1.00 88.75 354 GLU A CA 1
ATOM 2673 C C . GLU A 1 354 ? -5.088 2.880 57.781 1.00 88.75 354 GLU A C 1
ATOM 2675 O O . GLU A 1 354 ? -5.735 2.027 57.171 1.00 88.75 354 GLU A O 1
ATOM 2680 N N . GLU A 1 355 ? -5.512 3.354 58.959 1.00 86.88 355 GLU A N 1
ATOM 2681 C CA . GLU A 1 355 ? -6.724 2.857 59.627 1.00 86.88 355 GLU A CA 1
ATOM 2682 C C . GLU A 1 355 ? -7.989 3.108 58.801 1.00 86.88 355 GLU A C 1
ATOM 2684 O O . GLU A 1 355 ? -8.848 2.230 58.691 1.00 86.88 355 GLU A O 1
ATOM 2689 N N . ALA A 1 356 ? -8.096 4.285 58.176 1.00 88.50 356 ALA A N 1
ATOM 2690 C CA . ALA A 1 356 ? -9.215 4.602 57.296 1.00 88.50 356 ALA A CA 1
ATOM 2691 C C . ALA A 1 356 ? -9.240 3.672 56.074 1.00 88.50 356 ALA A C 1
ATOM 2693 O O . ALA A 1 356 ? -10.307 3.194 55.692 1.00 88.50 356 ALA A O 1
ATOM 2694 N N . HIS A 1 357 ? -8.076 3.372 55.491 1.00 87.69 357 HIS A N 1
ATOM 2695 C CA . HIS A 1 357 ? -7.965 2.454 54.357 1.00 87.69 357 HIS A CA 1
ATOM 2696 C C . HIS A 1 357 ? -8.422 1.033 54.723 1.00 87.69 357 HIS A C 1
ATOM 2698 O O . HIS A 1 357 ? -9.267 0.457 54.034 1.00 87.69 357 HIS A O 1
ATOM 2704 N N . ASN A 1 358 ? -7.941 0.501 55.849 1.00 89.50 358 ASN A N 1
ATOM 2705 C CA . ASN A 1 358 ? -8.287 -0.843 56.315 1.00 89.50 358 ASN A CA 1
ATOM 2706 C C . ASN A 1 358 ? -9.779 -0.974 56.663 1.00 89.50 358 ASN A C 1
ATOM 2708 O O . ASN A 1 358 ? -10.414 -1.968 56.308 1.00 89.50 358 ASN A O 1
ATOM 2712 N N . ARG A 1 359 ? -10.368 0.051 57.296 1.00 88.12 359 ARG A N 1
ATOM 2713 C CA . ARG A 1 359 ? -11.809 0.109 57.607 1.00 88.12 359 ARG A CA 1
ATOM 2714 C C . ARG A 1 359 ? -12.666 0.171 56.344 1.00 88.12 359 ARG A C 1
ATOM 2716 O O . ARG A 1 359 ? -13.666 -0.532 56.251 1.00 88.12 359 ARG A O 1
ATOM 2723 N N . VAL A 1 360 ? -12.263 0.974 55.359 1.00 87.81 360 VAL A N 1
ATOM 2724 C CA . VAL A 1 360 ? -12.932 1.039 54.052 1.00 87.81 360 VAL A CA 1
ATOM 2725 C C . VAL A 1 360 ? -12.909 -0.329 53.363 1.00 87.81 360 VAL A C 1
ATOM 2727 O O . VAL A 1 360 ? -13.935 -0.775 52.852 1.00 87.81 360 VAL A O 1
ATOM 2730 N N . LEU A 1 361 ? -11.771 -1.029 53.391 1.00 87.12 361 LEU A N 1
ATOM 2731 C CA . LEU A 1 361 ? -11.647 -2.358 52.792 1.00 87.12 361 LEU A CA 1
ATOM 2732 C C . LEU A 1 361 ? -12.499 -3.413 53.517 1.00 87.12 361 LEU A C 1
ATOM 2734 O O . LEU A 1 361 ? -13.083 -4.276 52.860 1.00 87.12 361 LEU A O 1
ATOM 2738 N N . ALA A 1 362 ? -12.605 -3.334 54.846 1.00 87.19 362 ALA A N 1
ATOM 2739 C CA . ALA A 1 362 ? -13.473 -4.206 55.636 1.00 87.19 362 ALA A CA 1
ATOM 2740 C C . ALA A 1 362 ? -14.952 -4.036 55.250 1.00 87.19 362 ALA A C 1
ATOM 2742 O O . ALA A 1 362 ? -15.611 -5.027 54.947 1.00 87.19 362 ALA A O 1
ATOM 2743 N N . VAL A 1 363 ? -15.435 -2.793 55.131 1.00 85.94 363 VAL A N 1
ATOM 2744 C CA . VAL A 1 363 ? -16.815 -2.504 54.701 1.00 85.94 363 VAL A CA 1
ATOM 2745 C C . VAL A 1 363 ? -17.101 -3.047 53.299 1.00 85.94 363 VAL A C 1
ATOM 2747 O O . VAL A 1 363 ? -18.167 -3.621 53.072 1.00 85.94 363 VAL A O 1
ATOM 2750 N N . TYR A 1 364 ? -16.151 -2.923 52.363 1.00 85.62 364 TYR A N 1
ATOM 2751 C CA . TYR A 1 364 ? -16.298 -3.519 51.031 1.00 85.62 364 TYR A CA 1
ATOM 2752 C C . TYR A 1 364 ? -16.424 -5.050 51.086 1.00 85.62 364 TYR A C 1
ATOM 2754 O O . TYR A 1 364 ? -17.269 -5.611 50.388 1.00 85.62 364 TYR A O 1
ATOM 2762 N N . ARG A 1 365 ? -15.637 -5.726 51.938 1.00 83.69 365 ARG A N 1
ATOM 2763 C CA . ARG A 1 365 ? -15.701 -7.189 52.118 1.00 83.69 365 ARG A CA 1
ATOM 2764 C C . ARG A 1 365 ? -17.009 -7.643 52.764 1.00 83.69 365 ARG A C 1
ATOM 2766 O O . ARG A 1 365 ? -17.594 -8.610 52.289 1.00 83.69 365 ARG A O 1
ATOM 2773 N N . GLU A 1 366 ? -17.483 -6.939 53.790 1.00 84.88 366 GLU A N 1
ATOM 2774 C CA . GLU A 1 366 ? -18.759 -7.231 54.465 1.00 84.88 366 GLU A CA 1
ATOM 2775 C C . GLU A 1 366 ? -19.950 -7.160 53.504 1.00 84.88 366 GLU A C 1
ATOM 2777 O O . GLU A 1 366 ? -20.866 -7.973 53.585 1.00 84.88 366 GLU A O 1
ATOM 2782 N N . HIS A 1 367 ? -19.911 -6.229 52.549 1.00 82.06 367 HIS A N 1
ATOM 2783 C CA . HIS A 1 367 ? -20.960 -6.060 51.542 1.00 82.06 367 HIS A CA 1
ATOM 2784 C C . HIS A 1 367 ? -20.724 -6.891 50.268 1.00 82.06 367 HIS A C 1
ATOM 2786 O O . HIS A 1 367 ? -21.451 -6.726 49.289 1.00 82.06 367 HIS A O 1
ATOM 2792 N N . GLY A 1 368 ? -19.716 -7.773 50.254 1.00 77.88 368 GLY A N 1
ATOM 2793 C CA . GLY A 1 368 ? -19.420 -8.663 49.126 1.00 77.88 368 GLY A CA 1
ATOM 2794 C C . GLY A 1 368 ? -18.938 -7.950 47.856 1.00 77.88 368 GLY A C 1
ATOM 2795 O O . GLY A 1 368 ? -19.019 -8.514 46.766 1.00 77.88 368 GLY A O 1
ATOM 2796 N N . VAL A 1 369 ? -18.444 -6.713 47.965 1.00 79.06 369 VAL A N 1
ATOM 2797 C CA . VAL A 1 369 ? -18.001 -5.908 46.820 1.00 79.06 369 VAL A CA 1
ATOM 2798 C C . VAL A 1 369 ? -16.501 -6.086 46.616 1.00 79.06 369 VAL A C 1
ATOM 2800 O O . VAL A 1 369 ? -15.686 -5.671 47.438 1.00 79.06 369 VAL A O 1
ATOM 2803 N N . HIS A 1 370 ? -16.115 -6.692 45.493 1.00 76.25 370 HIS A N 1
ATOM 2804 C CA . HIS A 1 370 ? -14.705 -6.836 45.140 1.00 76.25 370 HIS A CA 1
ATOM 2805 C C . HIS A 1 370 ? -14.095 -5.467 44.771 1.00 76.25 370 HIS A C 1
ATOM 2807 O O . HIS A 1 370 ? -14.744 -4.701 44.061 1.00 76.25 370 HIS A O 1
ATOM 2813 N N . PRO A 1 371 ? -12.838 -5.151 45.135 1.00 67.44 371 PRO A N 1
ATOM 2814 C CA . PRO A 1 371 ? -12.187 -3.886 44.762 1.00 67.44 371 PRO A CA 1
ATOM 2815 C C . PRO A 1 371 ? -12.162 -3.594 43.249 1.00 67.44 371 PRO A C 1
ATOM 2817 O O . PRO A 1 371 ? -12.160 -2.439 42.842 1.00 67.44 371 PRO A O 1
ATOM 2820 N N . LEU A 1 372 ? -12.198 -4.637 42.409 1.00 71.56 372 LEU A N 1
ATOM 2821 C CA . LEU A 1 372 ? -12.274 -4.534 40.938 1.00 71.56 372 LEU A CA 1
ATOM 2822 C C . LEU A 1 372 ? -13.692 -4.271 40.400 1.00 71.56 372 LEU A C 1
ATOM 2824 O O . LEU A 1 372 ? -13.878 -4.119 39.196 1.00 71.56 372 LEU A O 1
ATOM 2828 N N . PHE A 1 373 ? -14.707 -4.212 41.262 1.00 70.38 373 PHE A N 1
ATOM 2829 C CA . PHE A 1 373 ? -16.090 -3.941 40.869 1.00 70.38 373 PHE A CA 1
ATOM 2830 C C . PHE A 1 373 ? -16.245 -2.559 40.217 1.00 70.38 373 PHE A C 1
ATOM 2832 O O . PHE A 1 373 ? -17.052 -2.384 39.308 1.00 70.38 373 PHE A O 1
ATOM 2839 N N . THR A 1 374 ? -15.407 -1.595 40.601 1.00 68.56 374 THR A N 1
ATOM 2840 C CA . THR A 1 374 ? -15.323 -0.275 39.963 1.00 68.56 374 THR A CA 1
ATOM 2841 C C . THR A 1 374 ? -14.761 -0.337 38.543 1.00 68.56 374 THR A C 1
ATOM 2843 O O . THR A 1 374 ? -15.147 0.486 37.725 1.00 68.56 374 THR A O 1
ATOM 2846 N N . LEU A 1 375 ? -13.942 -1.336 38.193 1.00 72.19 375 LEU A N 1
ATOM 2847 C CA . LEU A 1 375 ? -13.445 -1.534 36.824 1.00 72.19 375 LEU A CA 1
ATOM 2848 C C . LEU A 1 375 ? -14.593 -1.836 35.845 1.00 72.19 375 LEU A C 1
ATOM 2850 O O . LEU A 1 375 ? -14.528 -1.505 34.664 1.00 72.19 375 LEU A O 1
ATOM 2854 N N . LYS A 1 376 ? -15.694 -2.403 36.354 1.00 72.12 376 LYS A N 1
ATOM 2855 C CA . LYS A 1 376 ? -16.917 -2.669 35.591 1.00 72.12 376 LYS A CA 1
ATOM 2856 C C . LYS A 1 376 ? -17.613 -1.382 35.127 1.00 72.12 376 LYS A C 1
ATOM 2858 O O . LYS A 1 376 ? -18.322 -1.424 34.127 1.00 72.12 376 LYS A O 1
ATOM 2863 N N . SER A 1 377 ? -17.392 -0.243 35.794 1.00 68.50 377 SER A N 1
ATOM 2864 C CA . SER A 1 377 ? -17.934 1.053 35.351 1.00 68.50 377 SER A CA 1
ATOM 2865 C C . SER A 1 377 ? -17.236 1.582 34.092 1.00 68.50 377 SER A C 1
ATOM 2867 O O . SER A 1 377 ? -17.855 2.292 33.305 1.00 68.50 377 SER A O 1
ATOM 2869 N N . LEU A 1 378 ? -15.985 1.171 33.852 1.00 79.31 378 LEU A N 1
ATOM 2870 C CA . LEU A 1 378 ? -15.222 1.506 32.646 1.00 79.31 378 LEU A CA 1
ATOM 2871 C C . LEU A 1 378 ? -15.601 0.628 31.445 1.00 79.31 378 LEU A C 1
ATOM 2873 O O . LEU A 1 378 ? -15.239 0.953 30.317 1.00 79.31 378 LEU A O 1
ATOM 2877 N N . ALA A 1 379 ? -16.349 -0.461 31.658 1.00 78.62 379 ALA A N 1
ATOM 2878 C CA . ALA A 1 379 ? -16.691 -1.424 30.612 1.00 78.62 379 ALA A CA 1
ATOM 2879 C C . ALA A 1 379 ? -17.436 -0.788 29.427 1.00 78.62 379 ALA A C 1
ATOM 2881 O O . ALA A 1 379 ? -17.176 -1.158 28.287 1.00 78.62 379 ALA A O 1
ATOM 2882 N N . GLY A 1 380 ? -18.313 0.193 29.674 1.00 75.69 380 GLY A N 1
ATOM 2883 C CA . GLY A 1 380 ? -19.021 0.898 28.599 1.00 75.69 380 GLY A CA 1
ATOM 2884 C C . GLY A 1 380 ? -18.088 1.678 27.677 1.00 75.69 380 GLY A C 1
ATOM 2885 O O . GLY A 1 380 ? -18.220 1.595 26.461 1.00 75.69 380 GLY A O 1
ATOM 2886 N N . PHE A 1 381 ? -17.096 2.365 28.245 1.00 80.81 381 PHE A N 1
ATOM 2887 C CA . PHE A 1 381 ? -16.070 3.052 27.464 1.00 80.81 381 PHE A CA 1
ATOM 2888 C C . PHE A 1 381 ? -15.154 2.055 26.742 1.00 80.81 381 PHE A C 1
ATOM 2890 O O . PHE A 1 381 ? -14.923 2.195 25.545 1.00 80.81 381 PHE A O 1
ATOM 2897 N N . LEU A 1 382 ? -14.696 1.009 27.441 1.00 85.81 382 LEU A N 1
ATOM 2898 C CA . LEU A 1 382 ? -13.806 -0.020 26.891 1.00 85.81 382 LEU A CA 1
ATOM 2899 C C . LEU A 1 382 ? -14.398 -0.731 25.669 1.00 85.81 382 LEU A C 1
ATOM 2901 O O . LEU A 1 382 ? -13.668 -1.035 24.734 1.00 85.81 382 LEU A O 1
ATOM 2905 N N . ILE A 1 383 ? -15.711 -0.961 25.654 1.00 85.31 383 ILE A N 1
ATOM 2906 C CA . ILE A 1 383 ? -16.417 -1.559 24.514 1.00 85.31 383 ILE A CA 1
ATOM 2907 C C . ILE A 1 383 ? -16.347 -0.671 23.263 1.00 85.31 383 ILE A C 1
ATOM 2909 O O . ILE A 1 383 ? -16.299 -1.186 22.147 1.00 85.31 383 ILE A O 1
ATOM 2913 N N . GLN A 1 384 ? -16.329 0.651 23.435 1.00 87.25 384 GLN A N 1
ATOM 2914 C CA . GLN A 1 384 ? -16.293 1.599 22.324 1.00 87.25 384 GLN A CA 1
ATOM 2915 C C . GLN A 1 384 ? -14.875 1.792 21.766 1.00 87.25 384 GLN A C 1
ATOM 2917 O O . GLN A 1 384 ? -14.738 2.120 20.589 1.00 87.25 384 GLN A O 1
ATOM 2922 N N . ILE A 1 385 ? -13.829 1.580 22.579 1.00 90.31 385 ILE A N 1
ATOM 2923 C CA . ILE A 1 385 ? -12.426 1.788 22.175 1.00 90.31 385 ILE A CA 1
ATOM 2924 C C . ILE A 1 385 ? -12.083 1.036 20.876 1.00 90.31 385 ILE A C 1
ATOM 2926 O O . ILE A 1 385 ? -11.595 1.690 19.959 1.00 90.31 385 ILE A O 1
ATOM 2930 N N . PRO A 1 386 ? -12.372 -0.273 20.718 1.00 89.31 386 PRO A N 1
ATOM 2931 C CA . PRO A 1 386 ? -12.103 -0.980 19.467 1.00 89.31 386 PRO A CA 1
ATOM 2932 C C . PRO A 1 386 ? -12.772 -0.360 18.244 1.00 89.31 386 PRO A C 1
ATOM 2934 O O . PRO A 1 386 ? -12.155 -0.242 17.193 1.00 89.31 386 PRO A O 1
ATOM 2937 N N . VAL A 1 387 ? -14.027 0.067 18.384 1.00 90.25 387 VAL A N 1
ATOM 2938 C CA . VAL A 1 387 ? -14.783 0.693 17.293 1.00 90.25 387 VAL A CA 1
ATOM 2939 C C . VAL A 1 387 ? -14.186 2.051 16.936 1.00 90.25 387 VAL A C 1
ATOM 2941 O O . VAL A 1 387 ? -14.124 2.406 15.764 1.00 90.25 387 VAL A O 1
ATOM 2944 N N . PHE A 1 388 ? -13.727 2.807 17.936 1.00 90.00 388 PHE A N 1
ATOM 2945 C CA . PHE A 1 388 ? -13.048 4.078 17.716 1.00 90.00 388 PHE A CA 1
ATOM 2946 C C . PHE A 1 388 ? -11.702 3.893 17.009 1.00 90.00 388 PHE A C 1
ATOM 2948 O O . PHE A 1 388 ? -11.439 4.608 16.048 1.00 90.00 388 PHE A O 1
ATOM 2955 N N . ILE A 1 389 ? -10.893 2.917 17.437 1.00 90.06 389 ILE A N 1
ATOM 2956 C CA . ILE A 1 389 ? -9.630 2.570 16.768 1.00 90.06 389 ILE A CA 1
ATOM 2957 C C . ILE A 1 389 ? -9.916 2.180 15.315 1.00 90.06 389 ILE A C 1
ATOM 2959 O O . ILE A 1 389 ? -9.350 2.770 14.403 1.00 90.06 389 ILE A O 1
ATOM 2963 N N . ALA A 1 390 ? -10.880 1.283 15.088 1.00 90.62 390 ALA A N 1
ATOM 2964 C CA . ALA A 1 390 ? -11.248 0.861 13.741 1.00 90.62 390 ALA A CA 1
ATOM 2965 C C . ALA A 1 390 ? -11.711 2.028 12.856 1.00 90.62 390 ALA A C 1
ATOM 2967 O O . ALA A 1 390 ? -11.296 2.123 11.705 1.00 90.62 390 ALA A O 1
ATOM 2968 N N . ALA A 1 391 ? -12.531 2.941 13.387 1.00 89.81 391 ALA A N 1
ATOM 2969 C CA . ALA A 1 391 ? -12.958 4.136 12.665 1.00 89.81 391 ALA A CA 1
ATOM 2970 C C . ALA A 1 391 ? -11.779 5.058 12.323 1.00 89.81 391 ALA A C 1
ATOM 2972 O O . ALA A 1 391 ? -11.704 5.553 11.202 1.00 89.81 391 ALA A O 1
ATOM 2973 N N . PHE A 1 392 ? -10.875 5.292 13.277 1.00 87.81 392 PHE A N 1
ATOM 2974 C CA . PHE A 1 392 ? -9.721 6.169 13.099 1.00 87.81 392 PHE A CA 1
ATOM 2975 C C . PHE A 1 392 ? -8.759 5.627 12.036 1.00 87.81 392 PHE A C 1
ATOM 2977 O O . PHE A 1 392 ? -8.448 6.343 11.088 1.00 87.81 392 PHE A O 1
ATOM 2984 N N . ASP A 1 393 ? -8.356 4.359 12.144 1.00 86.06 393 ASP A N 1
ATOM 2985 C CA . ASP A 1 393 ? -7.471 3.707 11.173 1.00 86.06 393 ASP A CA 1
ATOM 2986 C C . ASP A 1 393 ? -8.112 3.615 9.782 1.00 86.06 393 ASP A C 1
ATOM 2988 O O . ASP A 1 393 ? -7.461 3.869 8.770 1.00 86.06 393 ASP A O 1
ATOM 2992 N N . MET A 1 394 ? -9.406 3.283 9.715 1.00 88.75 394 MET A N 1
ATOM 2993 C CA . MET A 1 394 ? -10.144 3.219 8.453 1.00 88.75 394 MET A CA 1
ATOM 2994 C C . MET A 1 394 ? -10.215 4.587 7.775 1.00 88.75 394 MET A C 1
ATOM 2996 O O . MET A 1 394 ? -10.022 4.669 6.562 1.00 88.75 394 MET A O 1
ATOM 3000 N N . LEU A 1 395 ? -10.507 5.656 8.523 1.00 85.06 395 LEU A N 1
ATOM 3001 C CA . LEU A 1 395 ? -10.666 7.000 7.957 1.00 85.06 395 LEU A CA 1
ATOM 3002 C C . LEU A 1 395 ? -9.316 7.606 7.585 1.00 85.06 395 LEU A C 1
ATOM 3004 O O . LEU A 1 395 ? -9.198 8.195 6.518 1.00 85.06 395 LEU A O 1
ATOM 3008 N N . GLY A 1 396 ? -8.298 7.407 8.422 1.00 77.75 396 GLY A N 1
ATOM 3009 C CA . GLY A 1 396 ? -6.958 7.945 8.207 1.00 77.75 396 GLY A CA 1
ATOM 3010 C C . GLY A 1 396 ? -6.195 7.330 7.031 1.00 77.75 396 GLY A C 1
ATOM 3011 O O . GLY A 1 396 ? -5.120 7.828 6.717 1.00 77.75 396 GLY A O 1
ATOM 3012 N N . GLY A 1 397 ? -6.692 6.254 6.411 1.00 67.88 397 GLY A N 1
ATOM 3013 C CA . GLY A 1 397 ? -6.064 5.623 5.243 1.00 67.88 397 GLY A CA 1
ATOM 3014 C C . GLY A 1 397 ? -6.827 5.772 3.922 1.00 67.88 397 GLY A C 1
ATOM 3015 O O . GLY A 1 397 ? -6.245 5.516 2.875 1.00 67.88 397 GLY A O 1
ATOM 3016 N N . ASN A 1 398 ? -8.111 6.152 3.945 1.00 66.94 398 ASN A N 1
ATOM 3017 C CA . ASN A 1 398 ? -8.975 6.134 2.749 1.00 66.94 398 ASN A CA 1
ATOM 3018 C C . ASN A 1 398 ? -9.443 7.525 2.275 1.00 66.94 398 ASN A C 1
ATOM 3020 O O . ASN A 1 398 ? -10.070 7.615 1.221 1.00 66.94 398 ASN A O 1
ATOM 3024 N N . PHE A 1 399 ? -9.134 8.593 3.013 1.00 57.19 399 PHE A N 1
ATOM 3025 C CA . PHE A 1 399 ? -9.446 9.987 2.671 1.00 57.19 399 PHE A CA 1
ATOM 3026 C C . PHE A 1 399 ? -8.185 10.833 2.765 1.00 57.19 399 PHE A C 1
ATOM 3028 O O . PHE A 1 399 ? -8.026 11.714 1.888 1.00 57.19 399 PHE A O 1
#

Solvent-accessible surface area (backbone atoms only — not comparable to full-atom values): 21712 Å² total; per-residue (Å²): 135,71,68,71,61,60,57,56,63,60,60,65,75,77,58,68,76,73,56,62,59,55,56,62,65,69,72,72,74,70,80,73,73,80,72,71,68,73,68,59,63,51,76,47,74,36,67,40,33,38,38,29,28,22,28,51,38,69,42,55,36,32,32,36,41,22,44,87,23,63,85,45,95,82,39,49,75,46,62,58,22,39,80,88,60,62,3,37,59,42,68,34,53,83,51,59,70,58,30,48,47,48,50,66,24,40,39,43,82,74,42,84,66,80,47,39,32,35,38,33,79,39,73,56,93,87,35,73,38,57,34,38,42,30,67,40,58,83,37,54,32,41,38,36,39,36,54,48,61,88,65,48,28,46,26,45,34,53,21,70,77,47,47,56,76,88,40,76,73,84,52,38,78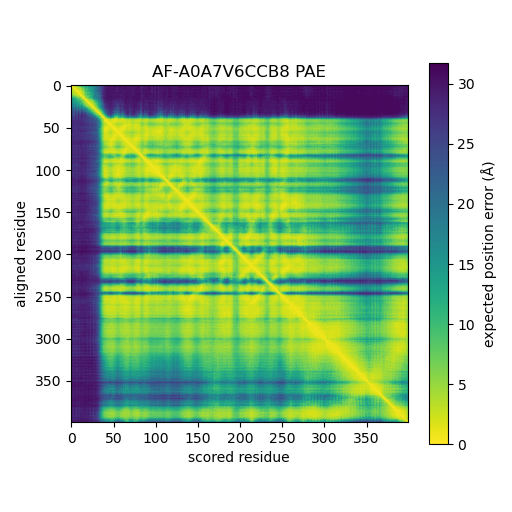,64,42,56,34,43,41,35,35,37,37,95,94,27,57,43,75,55,80,50,93,88,49,70,93,65,74,69,43,81,42,61,53,63,32,35,35,36,42,33,34,61,55,39,35,42,39,38,27,31,68,50,42,30,32,39,42,77,45,81,58,66,94,59,46,57,29,46,31,38,42,57,73,71,75,49,74,46,46,35,40,36,39,68,48,56,55,29,67,72,57,26,44,43,57,40,62,56,53,45,35,58,64,58,59,91,48,58,69,73,54,34,51,48,26,54,53,50,50,55,51,34,55,54,40,23,73,73,70,76,36,69,71,58,16,51,54,48,44,55,52,52,51,50,62,70,41,41,71,59,49,53,54,28,51,53,48,32,51,53,47,52,54,53,47,62,70,45,46,63,63,54,50,53,42,60,73,76,39,64,70,68,63,29,52,54,52,51,53,49,54,33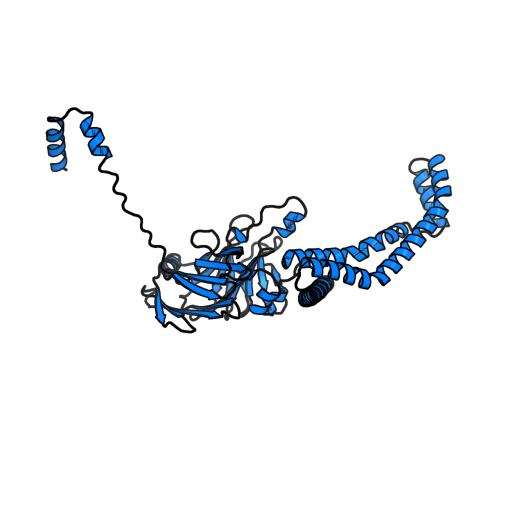,56,76,70,71,48,57,89,67,54,64,59,49,55,48,45,46,59,59,67,45,47,61,58,49,51,28,51,50,58,48,51,76,38,70,116

Secondary structure (DSSP, 8-state):
--HHHHHHHHHTTTS-HHHHHHHHHSSS--------PPPPEEEEEETTEEEEEETBTTSEEEEEEEES-TTSTT-EEEEEE-TTSS-EEEEEES-HHHHHHHHH-BEEEEE-SSEEEEEESS-BTTB--EEEEEEETTTTEEEEEE-PPTTEEEEEE--GGG-PPPPPGGGGGGS--EEEEEETTEEEESS-TTS-S-SPEEEPTT-EEEEE-SSEEEEEEESS-EEEEEE--STT--EEEEEESS-SPEEEEEEEEESSHHHHHHH-GGGGGGTTTTS-HHHHHHHHHHHHHHHHHHHHHS-HHHHHHHHHHHHHHHHHHHHHHHHHHHHHHHHHHHHHHHHHHHHHHH--THHHHHHHHHHHHHTT--GGGGGGGGHHHHHHHHHHHHHHHHHHHH-

pLDDT: mean 81.64, std 15.38, range [29.64, 95.94]

Nearest PDB structures (foldseek):
  5mg3-assembly1_C  TM=4.491E-01  e=3.752E-09  Escherichia coli
  5hjr-assembly1_A  TM=3.030E-01  e=1.181E-02  Mus musculus
  5hjr-assembly2_C  TM=3.036E-01  e=1.900E-02  Mus musculus
  7k9n-assembly2_C  TM=3.043E-01  e=2.003E-02  Mus musculus
  6z0c-assembly1_A  TM=3.535E-01  e=3.206E+00  Escherichia coli

Foldseek 3Di:
DPPVVVVVVVVVPPDDPVVVVVVVVVPPPDCPDPPPPPQDWDWDDAFFWIWIAGLQLRFTQWIKGWPPGPPDPPIDIDTWHHNPFQWDKAKDFPPPVLSVQSRGFGWDQPDDDQKTKTWTPGARPNDIWIKIWHQDNQLRKIKIFGQDDAGMWMKGWTGCSQQDDQDPDPCNVQRAKFKWKFDLVFIDTDCPVPDDLDAWDKDQAQIKIFIHHLWKTKIKHKNAIWTWDWDDDDGRITMIIIHGPDRGGIIMMIHIGTLACVSQVSNPNRSVSVQPVVDDPVLSVVLVVLLVQLVVLCVVPVDNVVSVVVSVVVVCVVCVVVLVVLVVLLVVLVVLCVVCVVVLVVLVVPDDDPSSVVSSVVSCVVSVHDPCSVVSNCSSVVVCVSVVVSVCSSVSRHD

Radius of gyration: 32.73 Å; Cα contacts (8 Å, |Δi|>4): 666; chains: 1; bounding box: 85×70×93 Å